Protein AF-0000000085141845 (afdb_homodimer)

Sequence (648 aa):
MTRVHVLATGGTIASRSGEGSGATAGDAAEAILAGMDATADVEITGEDVMTVGSYRLGLPELATIARTARERAADPGIDGVVVTHGTDTMEETAFLADLLNGTDTPVVFTGAQRAADHPDTDGPRNLRQAVLAAAQPDARGLGVLIAFDGALLSARGTRKGHTMASQPFTGGTLVGTTHGDGFHLHARPHRPGTLDLPDSGLDGTRVDLVTAHPGADPAALTWAADRGADVVVLAGTGLGNAGPGHAEAVAELADRGVPVVLATRTLAGPVLGVYGDGGGADILAAGAVPAGELTPFQARILAATVAASHPDPPEFRAQFERLRMTRVHVLATGGTIASRSGEGSGATAGDAAEAILAGMDATADVEITGEDVMTVGSYRLGLPELATIARTARERAADPGIDGVVVTHGTDTMEETAFLADLLNGTDTPVVFTGAQRAADHPDTDGPRNLRQAVLAAAQPDARGLGVLIAFDGALLSARGTRKGHTMASQPFTGGTLVGTTHGDGFHLHARPHRPGTLDLPDSGLDGTRVDLVTAHPGADPAALTWAADRGADVVVLAGTGLGNAGPGHAEAVAELADRGVPVVLATRTLAGPVLGVYGDGGGADILAAGAVPAGELTPFQARILAATVAASHPDPPEFRAQFERLR

Foldseek 3Di:
DAEEEEEEAAAQLQWDADDPDGIAGDHFPVRSQVLADDDPPYHYHYHYQHHGAQVPDDQLSLQSQLVVLQVQQPPPNHQEYEYEHHQQQVLLSQLQSLQARPFQQEYEYEYWLHHNPDPPTQSNVQVLLRSLLSRDPVSGNLGYWYTFPFWTFRSFQKHQCDNRDRPRIDTGDRQWGDDDSDIGGDDRHDFLHHADFPPSRLVPAAEEEAEADVVGDLCVLVVSVVVPHQEYEYAYADLQFHDPPNLVSQLVCVVVQHEYEGHHQDSFDFRDLDDDPRTSVSNVVSPHAYQTTGHSSNLRSLLSRLCSVPDGSVSSNVSNVSRD/DAEEEEEEAAAQLQWDADPPDGIAGDHFPVRSQVLADDDPPYHYHYGYQHHGAQVPDDQQSLQSQLVVLQVQQPPPNHQEYEYEHHQQQVLLSQLQSLQARPFQQEYEYEYWLHHNPDPPTQSRVQRLLRSLLSRDPVSGNLGYWYTFPFWTFHSFQKHQCDNRDRPRIDTGDRQWGDDDSDIGGDDRHDFLHHADFPPSRLVPAAEEEAEADVVGDLCVLVVSVVVPHQEYEYAYADLQFHDPPNLVSQLVCVVVQHEYEGHHQDSFDFRDLDDDPRTSVSNVVSPHAYQTTGHSSNLRSLLSRLCSVPDGSVSSNVSNVSRD

Nearest PDB structures (foldseek):
  7c8q-assembly1_B  TM=9.470E-01  e=2.347E-30  Bacillus paralicheniformis
  7cbw-assembly1_B  TM=9.442E-01  e=1.718E-30  Bacillus paralicheniformis
  8h46-assembly1_B-2  TM=9.462E-01  e=3.206E-30  Bacillus paralicheniformis
  7c91-assembly1_A  TM=9.463E-01  e=4.378E-30  Bacillus paralicheniformis
  7c8x-assembly1_A  TM=9.394E-01  e=3.865E-30  Bacillus paralicheniformis

Secondary structure (DSSP, 8-state):
-EEEEEEEEESGGGEE--SSS-BEE---HHHHHHTSPPPTTEEEEEEEEEEE-GGG--HHHHHHHHHHHHHHHH-TT-SEEEEE--GGGHHHHHHHHHHH--SSS-EEEE--SS-TTSTT--HHHHHHHHHHHHT-GGGTT--EEEEETTEEEESTTEEE-BSS-SS-EEES-EEEEEETTEEEE--PPP--------TTTTTT--EEEEE--TT--THHHHHHHHTT-SEEEEEEBTTTB--TTHHHHHHHHHHTT--EEEEESSSBS-----B-TTSHHHHHHTTPEE-TT--HHHHHHHHHHHHTT---HHHHHHHHHHH-/-EEEEEEEEESGGGEE--SSS-BEE---HHHHHHTSPPPTTEEEEEEEEEEE-GGG--HHHHHHHHHHHHHHHH-TT-SEEEEE--GGGHHHHHHHHHHH--SSS-EEEE--SS-TTSTT--HHHHHHHHHHHHT-GGGTT--EEEEETTEEEESTTEEE-BSS-SS-EEES-EEEEEETTEEEE-------------TTTTTT--EEEEE--TT--THHHHHHHHTT-SEEEEEEBTTTB--TTHHHHHHHHHHTT--EEEEESSSBS-----B-TTSHHHHHHTTPEE-TT--HHHHHHHHHHHHTT---HHHHHHHHHHH-

Radius of gyration: 24.69 Å; Cα contacts (8 Å, |Δi|>4): 1785; chains: 2; bounding box: 56×74×58 Å

Structure (mmCIF, N/CA/C/O backbone):
data_AF-0000000085141845-model_v1
#
loop_
_entity.id
_entity.type
_entity.pdbx_description
1 polymer asparaginase
#
loop_
_atom_site.group_PDB
_atom_site.id
_atom_site.type_symbol
_atom_site.label_atom_id
_atom_site.label_alt_id
_atom_site.label_comp_id
_atom_site.label_asym_id
_atom_site.label_entity_id
_atom_site.label_seq_id
_atom_site.pdbx_PDB_ins_code
_atom_site.Cartn_x
_atom_site.Cartn_y
_atom_site.Cartn_z
_atom_site.occupancy
_atom_site.B_iso_or_equiv
_atom_site.auth_seq_id
_atom_site.auth_comp_id
_atom_site.auth_asym_id
_atom_site.auth_atom_id
_atom_site.pdbx_PDB_model_num
ATOM 1 N N . MET A 1 1 ? -2.359 -29.406 -32.812 1 86.75 1 MET A N 1
ATOM 2 C CA . MET A 1 1 ? -3.398 -28.656 -32.094 1 86.75 1 MET A CA 1
ATOM 3 C C . MET A 1 1 ? -2.84 -28 -30.844 1 86.75 1 MET A C 1
ATOM 5 O O . MET A 1 1 ? -2.041 -28.609 -30.125 1 86.75 1 MET A O 1
ATOM 9 N N . THR A 1 2 ? -3.016 -26.75 -30.688 1 94.94 2 THR A N 1
ATOM 10 C CA . THR A 1 2 ? -2.521 -26.016 -29.531 1 94.94 2 THR A CA 1
ATOM 11 C C . THR A 1 2 ? -3.217 -26.469 -28.25 1 94.94 2 THR A C 1
ATOM 13 O O . THR A 1 2 ? -4.445 -26.578 -28.219 1 94.94 2 THR A O 1
ATOM 16 N N . ARG A 1 3 ? -2.453 -26.859 -27.234 1 97.69 3 ARG A N 1
ATOM 17 C CA . ARG A 1 3 ? -3.002 -27.391 -25.984 1 97.69 3 ARG A CA 1
ATOM 18 C C . ARG A 1 3 ? -2.752 -26.422 -24.828 1 97.69 3 ARG A C 1
ATOM 20 O O . ARG A 1 3 ? -1.609 -26.047 -24.562 1 97.69 3 ARG A O 1
ATOM 27 N N . VAL A 1 4 ? -3.783 -26.047 -24.188 1 98.12 4 VAL A N 1
ATOM 28 C CA . VAL A 1 4 ? -3.717 -25.219 -22.984 1 98.12 4 VAL A CA 1
ATOM 29 C C . VAL A 1 4 ? -4.246 -26 -21.781 1 98.12 4 VAL A C 1
ATOM 31 O O . VAL A 1 4 ? -5.309 -26.625 -21.859 1 98.12 4 VAL A O 1
ATOM 34 N N . HIS A 1 5 ? -3.479 -26.047 -20.734 1 98.62 5 HIS A N 1
ATOM 35 C CA . HIS A 1 5 ? -3.869 -26.734 -19.516 1 98.62 5 HIS A CA 1
ATOM 36 C C . HIS A 1 5 ? -4.246 -25.75 -18.422 1 98.62 5 HIS A C 1
ATOM 38 O O . HIS A 1 5 ? -3.488 -24.812 -18.141 1 98.62 5 HIS A O 1
ATOM 44 N N . VAL A 1 6 ? -5.457 -25.953 -17.797 1 98.56 6 VAL A N 1
ATOM 45 C CA . VAL A 1 6 ? -5.988 -25.031 -16.797 1 98.56 6 VAL A CA 1
ATOM 46 C C . VAL A 1 6 ? -5.84 -25.656 -15.406 1 98.56 6 VAL A C 1
ATOM 48 O O . VAL A 1 6 ? -6.238 -26.797 -15.188 1 98.56 6 VAL A O 1
ATOM 51 N N . LEU A 1 7 ? -5.203 -24.906 -14.508 1 98.81 7 LEU A N 1
ATOM 52 C CA . LEU A 1 7 ? -5.098 -25.25 -13.094 1 98.81 7 LEU A CA 1
ATOM 53 C C . LEU A 1 7 ? -6.098 -24.453 -12.266 1 98.81 7 LEU A C 1
ATOM 55 O O . LEU A 1 7 ? -6.043 -23.219 -12.234 1 98.81 7 LEU A O 1
ATOM 59 N N . ALA A 1 8 ? -6.996 -25.141 -11.586 1 98.31 8 ALA A N 1
ATOM 60 C CA . ALA A 1 8 ? -7.992 -24.484 -10.742 1 98.31 8 ALA A CA 1
ATOM 61 C C . ALA A 1 8 ? -7.551 -24.484 -9.281 1 98.31 8 ALA A C 1
ATOM 63 O O . ALA A 1 8 ? -7.18 -25.516 -8.734 1 98.31 8 ALA A O 1
ATOM 64 N N . THR A 1 9 ? -7.609 -23.25 -8.648 1 97.69 9 THR A N 1
ATOM 65 C CA . THR A 1 9 ? -7.145 -23.156 -7.27 1 97.69 9 THR A CA 1
ATOM 66 C C . THR A 1 9 ? -8.203 -22.516 -6.383 1 97.69 9 THR A C 1
ATOM 68 O O . THR A 1 9 ? -7.953 -22.25 -5.207 1 97.69 9 THR A O 1
ATOM 71 N N . GLY A 1 10 ? -9.352 -22.281 -6.902 1 95.12 10 GLY A N 1
ATOM 72 C CA . GLY A 1 10 ? -10.43 -21.641 -6.168 1 95.12 10 GLY A CA 1
ATOM 73 C C . GLY A 1 10 ? -10.633 -20.188 -6.57 1 95.12 10 GLY A C 1
ATOM 74 O O . GLY A 1 10 ? -10.648 -19.859 -7.758 1 95.12 10 GLY A O 1
ATOM 75 N N . GLY A 1 11 ? -10.891 -19.344 -5.543 1 92.19 11 GLY A N 1
ATOM 76 C CA . GLY A 1 11 ? -11.141 -17.938 -5.824 1 92.19 11 GLY A CA 1
ATOM 77 C C . GLY A 1 11 ? -12.578 -17.641 -6.203 1 92.19 11 GLY A C 1
ATOM 78 O O . GLY A 1 11 ? -13.406 -18.562 -6.254 1 92.19 11 GLY A O 1
ATOM 79 N N . THR A 1 12 ? -12.797 -16.391 -6.48 1 88.56 12 THR A N 1
ATOM 80 C CA . THR A 1 12 ? -14.141 -15.898 -6.785 1 88.56 12 THR A CA 1
ATOM 81 C C . THR A 1 12 ? -14.703 -16.594 -8.023 1 88.56 12 THR A C 1
ATOM 83 O O . THR A 1 12 ? -15.898 -16.891 -8.086 1 88.56 12 THR A O 1
ATOM 86 N N . ILE A 1 13 ? -13.875 -16.875 -8.953 1 93 13 ILE A N 1
ATOM 87 C CA . ILE A 1 13 ? -14.289 -17.516 -10.203 1 93 13 ILE A CA 1
ATOM 88 C C . ILE A 1 13 ? -14.906 -18.875 -9.898 1 93 13 ILE A C 1
ATOM 90 O O . ILE A 1 13 ? -15.719 -19.375 -10.68 1 93 13 ILE A O 1
ATOM 94 N N . ALA A 1 14 ? -14.562 -19.422 -8.766 1 91.31 14 ALA A N 1
ATOM 95 C CA . ALA A 1 14 ? -15.047 -20.734 -8.336 1 91.31 14 ALA A CA 1
ATOM 96 C C . ALA A 1 14 ? -16.016 -20.609 -7.168 1 91.31 14 ALA A C 1
ATOM 98 O O . ALA A 1 14 ? -16.328 -21.594 -6.496 1 91.31 14 ALA A O 1
ATOM 99 N N . SER A 1 15 ? -16.375 -19.406 -6.82 1 90.19 15 SER A N 1
ATOM 100 C CA . SER A 1 15 ? -17.172 -19.172 -5.625 1 90.19 15 SER A CA 1
ATOM 101 C C . SER A 1 15 ? -18.656 -19 -5.973 1 90.19 15 SER A C 1
ATOM 103 O O . SER A 1 15 ? -18.984 -18.562 -7.07 1 90.19 15 SER A O 1
ATOM 105 N N . ARG A 1 16 ? -19.516 -19.375 -5.051 1 88.88 16 ARG A N 1
ATOM 106 C CA . ARG A 1 16 ? -20.953 -19.172 -5.137 1 88.88 16 ARG A CA 1
ATOM 107 C C . ARG A 1 16 ? -21.5 -18.578 -3.84 1 88.88 16 ARG A C 1
ATOM 109 O O . ARG A 1 16 ? -20.953 -18.812 -2.764 1 88.88 16 ARG A O 1
ATOM 116 N N . SER A 1 17 ? -22.609 -17.797 -4.047 1 82.38 17 SER A N 1
ATOM 117 C CA . SER A 1 17 ? -23.25 -17.172 -2.893 1 82.38 17 SER A CA 1
ATOM 118 C C . SER A 1 17 ? -23.859 -18.203 -1.965 1 82.38 17 SER A C 1
ATOM 120 O O . SER A 1 17 ? -24.438 -19.203 -2.426 1 82.38 17 SER A O 1
ATOM 122 N N . GLY A 1 18 ? -23.359 -18.406 -0.745 1 68.81 18 GLY A N 1
ATOM 123 C CA . GLY A 1 18 ? -23.953 -19.344 0.191 1 68.81 18 GLY A CA 1
ATOM 124 C C . GLY A 1 18 ? -25 -18.719 1.084 1 68.81 18 GLY A C 1
ATOM 125 O O . GLY A 1 18 ? -25.125 -17.5 1.134 1 68.81 18 GLY A O 1
ATOM 126 N N . GLU A 1 19 ? -25.891 -19.594 1.557 1 59.56 19 GLU A N 1
ATOM 127 C CA . GLU A 1 19 ? -26.859 -19.219 2.59 1 59.56 19 GLU A CA 1
ATOM 128 C C . GLU A 1 19 ? -26.156 -18.859 3.896 1 59.56 19 GLU A C 1
ATOM 130 O O . GLU A 1 19 ? -25.422 -19.672 4.453 1 59.56 19 GLU A O 1
ATOM 135 N N . GLY A 1 20 ? -25.875 -17.641 4.297 1 55.78 20 GLY A N 1
ATOM 136 C CA . GLY A 1 20 ? -25.5 -17.172 5.625 1 55.78 20 GLY A CA 1
ATOM 137 C C . GLY A 1 20 ? -24.078 -16.656 5.699 1 55.78 20 GLY A C 1
ATOM 138 O O . GLY A 1 20 ? -23.844 -15.5 6.051 1 55.78 20 GLY A O 1
ATOM 139 N N . SER A 1 21 ? -23.062 -17.625 5.48 1 65.31 21 SER A N 1
ATOM 140 C CA . SER A 1 21 ? -21.703 -17.297 5.934 1 65.31 21 SER A CA 1
ATOM 141 C C . SER A 1 21 ? -20.891 -16.641 4.828 1 65.31 21 SER A C 1
ATOM 143 O O . SER A 1 21 ? -19.672 -16.531 4.918 1 65.31 21 SER A O 1
ATOM 145 N N . GLY A 1 22 ? -21.438 -16.094 3.803 1 75.75 22 GLY A N 1
ATOM 146 C CA . GLY A 1 22 ? -20.719 -15.398 2.742 1 75.75 22 GLY A CA 1
ATOM 147 C C . GLY A 1 22 ? -20.328 -16.312 1.596 1 75.75 22 GLY A C 1
ATOM 148 O O . GLY A 1 22 ? -20.578 -17.516 1.633 1 75.75 22 GLY A O 1
ATOM 149 N N . ALA A 1 23 ? -19.797 -15.781 0.53 1 84.25 23 ALA A N 1
ATOM 150 C CA . ALA A 1 23 ? -19.391 -16.547 -0.645 1 84.25 23 ALA A CA 1
ATOM 151 C C . ALA A 1 23 ? -18.172 -17.422 -0.336 1 84.25 23 ALA A C 1
ATOM 153 O O . ALA A 1 23 ? -17.266 -17.016 0.397 1 84.25 23 ALA A O 1
ATOM 154 N N . THR A 1 24 ? -18.188 -18.703 -0.76 1 83.56 24 THR A N 1
ATOM 155 C CA . THR A 1 24 ? -17.062 -19.625 -0.584 1 83.56 24 THR A CA 1
ATOM 156 C C . THR A 1 24 ? -16.719 -20.312 -1.904 1 83.56 24 THR A C 1
ATOM 158 O O . THR A 1 24 ? -17.594 -20.578 -2.727 1 83.56 24 THR A O 1
ATOM 161 N N . ALA A 1 25 ? -15.422 -20.594 -2.1 1 86.25 25 ALA A N 1
ATOM 162 C CA . ALA A 1 25 ? -14.961 -21.297 -3.287 1 86.25 25 ALA A CA 1
ATOM 163 C C . ALA A 1 25 ? -15.367 -22.781 -3.234 1 86.25 25 ALA A C 1
ATOM 165 O O . ALA A 1 25 ? -15.125 -23.453 -2.234 1 86.25 25 ALA A O 1
ATOM 166 N N . GLY A 1 26 ? -15.992 -23.266 -4.402 1 86.5 26 GLY A N 1
ATOM 167 C CA . GLY A 1 26 ? -16.438 -24.641 -4.379 1 86.5 26 GLY A CA 1
ATOM 168 C C . GLY A 1 26 ? -16.406 -25.297 -5.746 1 86.5 26 GLY A C 1
ATOM 169 O O . GLY A 1 26 ? -16.406 -26.531 -5.848 1 86.5 26 GLY A O 1
ATOM 170 N N . ASP A 1 27 ? -16.328 -24.531 -6.816 1 89.75 27 ASP A N 1
ATOM 171 C CA . ASP A 1 27 ? -16.406 -25.078 -8.164 1 89.75 27 ASP A CA 1
ATOM 172 C C . ASP A 1 27 ? -15.078 -25.734 -8.562 1 89.75 27 ASP A C 1
ATOM 174 O O . ASP A 1 27 ? -14.008 -25.172 -8.305 1 89.75 27 ASP A O 1
ATOM 178 N N . ALA A 1 28 ? -15.156 -26.891 -9.172 1 92.5 28 ALA A N 1
ATOM 179 C CA . ALA A 1 28 ? -14 -27.578 -9.727 1 92.5 28 ALA A CA 1
ATOM 180 C C . ALA A 1 28 ? -13.633 -27.031 -11.102 1 92.5 28 ALA A C 1
ATOM 182 O O . ALA A 1 28 ? -14.398 -26.266 -11.688 1 92.5 28 ALA A O 1
ATOM 183 N N . ALA A 1 29 ? -12.5 -27.469 -11.5 1 94.06 29 ALA A N 1
ATOM 184 C CA . ALA A 1 29 ? -12.008 -27.047 -12.812 1 94.06 29 ALA A CA 1
ATOM 185 C C . ALA A 1 29 ? -13.039 -27.328 -13.898 1 94.06 29 ALA A C 1
ATOM 187 O O . ALA A 1 29 ? -13.266 -26.484 -14.781 1 94.06 29 ALA A O 1
ATOM 188 N N . GLU A 1 30 ? -13.609 -28.484 -13.875 1 93.19 30 GLU A N 1
ATOM 189 C CA . GLU A 1 30 ? -14.586 -28.891 -14.883 1 93.19 30 GLU A CA 1
ATOM 190 C C . GLU A 1 30 ? -15.742 -27.891 -14.969 1 93.19 30 GLU A C 1
ATOM 192 O O . GLU A 1 30 ? -16.141 -27.5 -16.062 1 93.19 30 GLU A O 1
ATOM 197 N N . ALA A 1 31 ? -16.25 -27.516 -13.789 1 93 31 ALA A N 1
ATOM 198 C CA . ALA A 1 31 ? -17.359 -26.562 -13.742 1 93 31 ALA A CA 1
ATOM 199 C C . ALA A 1 31 ? -16.922 -25.203 -14.273 1 93 31 ALA A C 1
ATOM 201 O O . ALA A 1 31 ? -17.688 -24.531 -14.984 1 93 31 ALA A O 1
ATOM 202 N N . ILE A 1 32 ? -15.742 -24.75 -13.938 1 93.81 32 ILE A N 1
ATOM 203 C CA . ILE A 1 32 ? -15.195 -23.469 -14.383 1 93.81 32 ILE A CA 1
ATOM 204 C C . ILE A 1 32 ? -15.062 -23.469 -15.906 1 93.81 32 ILE A C 1
ATOM 206 O O . ILE A 1 32 ? -15.469 -22.516 -16.578 1 93.81 32 ILE A O 1
ATOM 210 N N . LEU A 1 33 ? -14.57 -24.547 -16.516 1 94.75 33 LEU A N 1
ATOM 211 C CA . LEU A 1 33 ? -14.352 -24.672 -17.938 1 94.75 33 LEU A CA 1
ATOM 212 C C . LEU A 1 33 ? -15.672 -24.75 -18.703 1 94.75 33 LEU A C 1
ATOM 214 O O . LEU A 1 33 ? -15.789 -24.25 -19.812 1 94.75 33 LEU A O 1
ATOM 218 N N . ALA A 1 34 ? -16.641 -25.328 -18.062 1 92.19 34 ALA A N 1
ATOM 219 C CA . ALA A 1 34 ? -17.938 -25.484 -18.703 1 92.19 34 ALA A CA 1
ATOM 220 C C . ALA A 1 34 ? -18.609 -24.125 -18.922 1 92.19 34 ALA A C 1
ATOM 222 O O . ALA A 1 34 ? -19.438 -23.984 -19.812 1 92.19 34 ALA A O 1
ATOM 223 N N . GLY A 1 35 ? -18.219 -23.172 -18.125 1 88.81 35 GLY A N 1
ATOM 224 C CA . GLY A 1 35 ? -18.812 -21.844 -18.234 1 88.81 35 GLY A CA 1
ATOM 225 C C . GLY A 1 35 ? -18.172 -21 -19.312 1 88.81 35 GLY A C 1
ATOM 226 O O . GLY A 1 35 ? -18.703 -19.938 -19.672 1 88.81 35 GLY A O 1
ATOM 227 N N . MET A 1 36 ? -17.172 -21.438 -19.797 1 89.69 36 MET A N 1
ATOM 228 C CA . MET A 1 36 ? -16.406 -20.656 -20.766 1 89.69 36 MET A CA 1
ATOM 229 C C . MET A 1 36 ? -16.875 -20.953 -22.203 1 89.69 36 MET A C 1
ATOM 231 O O . MET A 1 36 ? -17.094 -22.125 -22.547 1 89.69 36 MET A O 1
ATOM 235 N N . ASP A 1 37 ? -16.984 -19.922 -23.016 1 85.69 37 ASP A N 1
ATOM 236 C CA . ASP A 1 37 ? -17.297 -20.109 -24.422 1 85.69 37 ASP A CA 1
ATOM 237 C C . ASP A 1 37 ? -16.188 -20.875 -25.141 1 85.69 37 ASP A C 1
ATOM 239 O O . ASP A 1 37 ? -15.016 -20.781 -24.766 1 85.69 37 ASP A O 1
ATOM 243 N N . ALA A 1 38 ? -16.547 -21.531 -26.156 1 76.69 38 ALA A N 1
ATOM 244 C CA . ALA A 1 38 ? -15.633 -22.375 -26.906 1 76.69 38 ALA A CA 1
ATOM 245 C C . ALA A 1 38 ? -14.562 -21.531 -27.594 1 76.69 38 ALA A C 1
ATOM 247 O O . ALA A 1 38 ? -14.82 -20.406 -28.031 1 76.69 38 ALA A O 1
ATOM 248 N N . THR A 1 39 ? -13.398 -21.906 -27.484 1 79.06 39 THR A N 1
ATOM 249 C CA . THR A 1 39 ? -12.273 -21.391 -28.25 1 79.06 39 THR A CA 1
ATOM 250 C C . THR A 1 39 ? -11.93 -22.312 -29.406 1 79.06 39 THR A C 1
ATOM 252 O O . THR A 1 39 ? -11.648 -23.5 -29.219 1 79.06 39 THR A O 1
ATOM 255 N N . ALA A 1 40 ? -12.023 -21.797 -30.609 1 76.75 40 ALA A N 1
ATOM 256 C CA . ALA A 1 40 ? -11.766 -22.641 -31.766 1 76.75 40 ALA A CA 1
ATOM 257 C C . ALA A 1 40 ? -10.289 -23.031 -31.844 1 76.75 40 ALA A C 1
ATOM 259 O O . ALA A 1 40 ? -9.414 -22.25 -31.469 1 76.75 40 ALA A O 1
ATOM 260 N N . ASP A 1 41 ? -9.922 -24.234 -32.062 1 86.69 41 ASP A N 1
ATOM 261 C CA . ASP A 1 41 ? -8.602 -24.734 -32.406 1 86.69 41 ASP A CA 1
ATOM 262 C C . ASP A 1 41 ? -7.699 -24.875 -31.203 1 86.69 41 ASP A C 1
ATOM 264 O O . ASP A 1 41 ? -6.477 -24.969 -31.328 1 86.69 41 ASP A O 1
ATOM 268 N N . VAL A 1 42 ? -8.234 -24.641 -29.953 1 94.12 42 VAL A N 1
ATOM 269 C CA . VAL A 1 42 ? -7.449 -24.875 -28.75 1 94.12 42 VAL A CA 1
ATOM 270 C C . VAL A 1 42 ? -8.031 -26.047 -27.969 1 94.12 42 VAL A C 1
A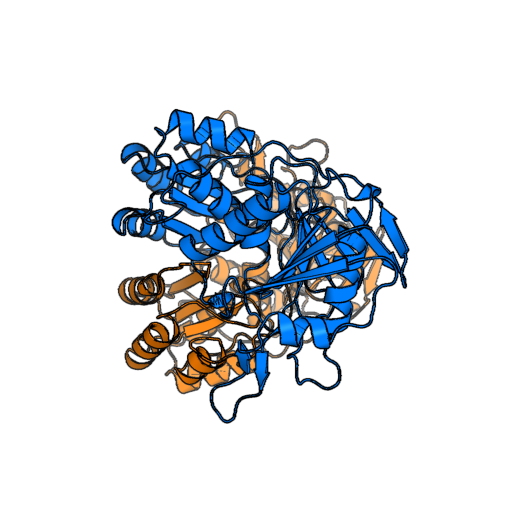TOM 272 O O . VAL A 1 42 ? -9.227 -26.078 -27.672 1 94.12 42 VAL A O 1
ATOM 275 N N . GLU A 1 43 ? -7.281 -27.016 -27.766 1 96.12 43 GLU A N 1
ATOM 276 C CA . GLU A 1 43 ? -7.652 -28.094 -26.844 1 96.12 43 GLU A CA 1
ATOM 277 C C . GLU A 1 43 ? -7.395 -27.688 -25.406 1 96.12 43 GLU A C 1
ATOM 279 O O . GLU A 1 43 ? -6.277 -27.312 -25.047 1 96.12 43 GLU A O 1
ATOM 284 N N . ILE A 1 44 ? -8.406 -27.781 -24.594 1 97.12 44 ILE A N 1
ATOM 285 C CA . ILE A 1 44 ? -8.297 -27.328 -23.219 1 97.12 44 ILE A CA 1
ATOM 286 C C . ILE A 1 44 ? -8.469 -28.516 -22.266 1 97.12 44 ILE A C 1
ATOM 288 O O . ILE A 1 44 ? -9.414 -29.297 -22.406 1 97.12 44 ILE A O 1
ATOM 292 N N . THR A 1 45 ? -7.57 -28.703 -21.406 1 96.5 45 THR A N 1
ATOM 293 C CA . THR A 1 45 ? -7.668 -29.641 -20.297 1 96.5 45 THR A CA 1
ATOM 294 C C . THR A 1 45 ? -7.566 -28.922 -18.969 1 96.5 45 THR A C 1
ATOM 296 O O . THR A 1 45 ? -7.18 -27.75 -18.922 1 96.5 45 THR A O 1
ATOM 299 N N . GLY A 1 46 ? -8.023 -29.562 -17.891 1 97 46 GLY A N 1
ATOM 300 C CA . GLY A 1 46 ? -7.988 -28.922 -16.594 1 97 46 GLY A CA 1
ATOM 301 C C . GLY A 1 46 ? -7.73 -29.891 -15.453 1 97 46 GLY A C 1
ATOM 302 O O . GLY A 1 46 ? -7.938 -31.094 -15.602 1 97 46 GLY A O 1
ATOM 303 N N . GLU A 1 47 ? -7.254 -29.391 -14.383 1 97.88 47 GLU A N 1
ATOM 304 C CA . GLU A 1 47 ? -7.109 -30.156 -13.141 1 97.88 47 GLU A CA 1
ATOM 305 C C . GLU A 1 47 ? -7.32 -29.266 -11.922 1 97.88 47 GLU A C 1
ATOM 307 O O . GLU A 1 47 ? -7.152 -28.047 -12 1 97.88 47 GLU A O 1
ATOM 312 N N . ASP A 1 48 ? -7.723 -29.875 -10.828 1 97.94 48 ASP A N 1
ATOM 313 C CA . ASP A 1 48 ? -7.871 -29.203 -9.547 1 97.94 48 ASP A CA 1
ATOM 314 C C . ASP A 1 48 ? -6.598 -29.297 -8.719 1 97.94 48 ASP A C 1
ATOM 316 O O . ASP A 1 48 ? -6.168 -30.406 -8.367 1 97.94 48 ASP A O 1
ATOM 320 N N . VAL A 1 49 ? -6.004 -28.172 -8.445 1 98.19 49 VAL A N 1
ATOM 321 C CA . VAL A 1 49 ? -4.836 -28.141 -7.57 1 98.19 49 VAL A CA 1
ATOM 322 C C . VAL A 1 49 ? -5.277 -27.938 -6.125 1 98.19 49 VAL A C 1
ATOM 324 O O . VAL A 1 49 ? -4.762 -28.578 -5.211 1 98.19 49 VAL A O 1
ATOM 327 N N . MET A 1 50 ? -6.191 -27 -5.945 1 96.38 50 MET A N 1
ATOM 328 C CA . MET A 1 50 ? -6.859 -26.703 -4.676 1 96.38 50 MET A CA 1
ATOM 329 C C . MET A 1 50 ? -8.133 -25.906 -4.902 1 96.38 50 MET A C 1
ATOM 331 O O . MET A 1 50 ? -8.391 -25.438 -6.016 1 96.38 50 MET A O 1
ATOM 335 N N . THR A 1 51 ? -8.945 -25.812 -3.902 1 94.81 51 THR A N 1
ATOM 336 C CA . THR A 1 51 ? -10.195 -25.047 -3.943 1 94.81 51 THR A CA 1
ATOM 337 C C . THR A 1 51 ? -10.359 -24.219 -2.678 1 94.81 51 THR A C 1
ATOM 339 O O . THR A 1 51 ? -11.109 -24.594 -1.772 1 94.81 51 THR A O 1
ATOM 342 N N . VAL A 1 52 ? -9.664 -23.109 -2.688 1 93.75 52 VAL A N 1
ATOM 343 C CA . VAL A 1 52 ? -9.555 -22.312 -1.471 1 93.75 52 VAL A CA 1
ATOM 344 C C . VAL A 1 52 ? -9.625 -20.812 -1.82 1 93.75 52 VAL A C 1
ATOM 346 O O . VAL A 1 52 ? -9.172 -20.406 -2.889 1 93.75 52 VAL A O 1
ATOM 349 N N . GLY A 1 53 ? -10.32 -20 -0.98 1 94.38 53 GLY A N 1
A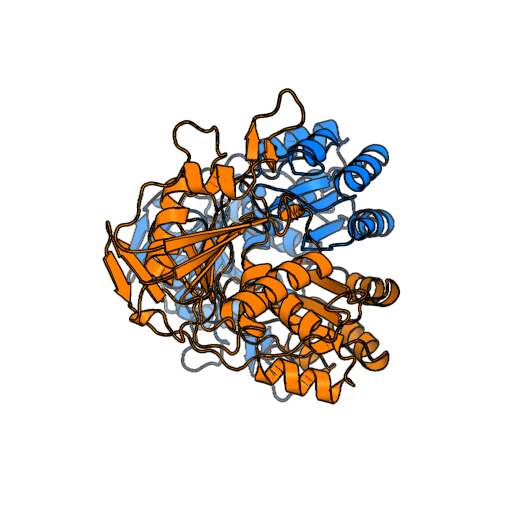TOM 350 C CA . GLY A 1 53 ? -10.148 -18.562 -1.104 1 94.38 53 GLY A CA 1
ATOM 351 C C . GLY A 1 53 ? -8.711 -18.125 -0.93 1 94.38 53 GLY A C 1
ATOM 352 O O . GLY A 1 53 ? -8.023 -18.578 -0.013 1 94.38 53 GLY A O 1
ATOM 353 N N . SER A 1 54 ? -8.258 -17.234 -1.856 1 96.5 54 SER A N 1
ATOM 354 C CA . SER A 1 54 ? -6.836 -16.922 -1.896 1 96.5 54 SER A CA 1
ATOM 355 C C . SER A 1 54 ? -6.387 -16.234 -0.61 1 96.5 54 SER A C 1
ATOM 357 O O . SER A 1 54 ? -5.203 -16.266 -0.267 1 96.5 54 SER A O 1
ATOM 359 N N . TYR A 1 55 ? -7.289 -15.547 0.183 1 96.38 55 TYR A N 1
ATOM 360 C CA . TYR A 1 55 ? -6.938 -14.922 1.451 1 96.38 55 TYR A CA 1
ATOM 361 C C . TYR A 1 55 ? -6.566 -15.969 2.494 1 96.38 55 TYR A C 1
ATOM 363 O O . TYR A 1 55 ? -5.984 -15.641 3.531 1 96.38 55 TYR A O 1
ATOM 371 N N . ARG A 1 56 ? -6.781 -17.25 2.201 1 96.75 56 ARG A N 1
ATOM 372 C CA . ARG A 1 56 ? -6.496 -18.312 3.154 1 96.75 56 ARG A CA 1
ATOM 373 C C . ARG A 1 56 ? -5.168 -19 2.836 1 96.75 56 ARG A C 1
ATOM 375 O O . ARG A 1 56 ? -4.703 -19.844 3.594 1 96.75 56 ARG A O 1
ATOM 382 N N . LEU A 1 57 ? -4.594 -18.672 1.738 1 97.88 57 LEU A N 1
ATOM 383 C CA . LEU A 1 57 ? -3.365 -19.312 1.304 1 97.88 57 LEU A CA 1
ATOM 384 C C . LEU A 1 57 ? -2.172 -18.812 2.111 1 97.88 57 LEU A C 1
ATOM 386 O O . LEU A 1 57 ? -2.127 -17.656 2.502 1 97.88 57 LEU A O 1
ATOM 390 N N . GLY A 1 58 ? -1.251 -19.703 2.406 1 98.25 58 GLY A N 1
ATOM 391 C CA . GLY A 1 58 ? 0.076 -19.375 2.906 1 98.25 58 GLY A CA 1
ATOM 392 C C . GLY A 1 58 ? 1.182 -19.719 1.923 1 98.25 58 GLY A C 1
ATOM 393 O O . GLY A 1 58 ? 0.912 -20.062 0.77 1 98.25 58 GLY A O 1
ATOM 394 N N . LEU A 1 59 ? 2.414 -19.609 2.35 1 98.62 59 LEU A N 1
ATOM 395 C CA . LEU A 1 59 ? 3.568 -19.812 1.481 1 98.62 59 LEU A CA 1
ATOM 396 C C . LEU A 1 59 ? 3.6 -21.234 0.949 1 98.62 59 LEU A C 1
ATOM 398 O O . LEU A 1 59 ? 3.891 -21.469 -0.228 1 98.62 59 LEU A O 1
ATOM 402 N N . PRO A 1 60 ? 3.256 -22.266 1.767 1 98.44 60 PRO A N 1
ATOM 403 C CA . PRO A 1 60 ? 3.264 -23.625 1.228 1 98.44 60 PRO A CA 1
ATOM 404 C C . PRO A 1 60 ? 2.268 -23.812 0.085 1 98.44 60 PRO A C 1
ATOM 406 O O . PRO A 1 60 ? 2.578 -24.484 -0.904 1 98.44 60 PRO A O 1
ATOM 409 N N . GLU A 1 61 ? 1.07 -23.266 0.232 1 98.5 61 GLU A N 1
ATOM 410 C CA . GLU A 1 61 ? 0.072 -23.375 -0.827 1 98.5 61 GLU A CA 1
ATOM 411 C C . GLU A 1 61 ? 0.515 -22.641 -2.082 1 98.5 61 GLU A C 1
ATOM 413 O O . GLU A 1 61 ? 0.326 -23.125 -3.199 1 98.5 61 GLU A O 1
ATOM 418 N N . LEU A 1 62 ? 1.118 -21.422 -1.913 1 98.81 62 LEU A N 1
ATOM 419 C CA . LEU A 1 62 ? 1.651 -20.688 -3.059 1 98.81 62 LEU A CA 1
ATOM 420 C C . LEU A 1 62 ? 2.695 -21.516 -3.795 1 98.81 62 LEU A C 1
ATOM 422 O O . LEU A 1 62 ? 2.688 -21.578 -5.027 1 98.81 62 LEU A O 1
ATOM 426 N N . ALA A 1 63 ? 3.555 -22.125 -3.02 1 98.75 63 ALA A N 1
ATOM 427 C CA . ALA A 1 63 ? 4.602 -22.953 -3.605 1 98.75 63 ALA A CA 1
ATOM 428 C C . ALA A 1 63 ? 4.004 -24.125 -4.387 1 98.75 63 ALA A C 1
ATOM 430 O O . ALA A 1 63 ? 4.484 -24.469 -5.469 1 98.75 63 ALA A O 1
ATOM 431 N N . THR A 1 64 ? 2.99 -24.719 -3.83 1 98.62 64 THR A N 1
ATOM 432 C CA . THR A 1 64 ? 2.324 -25.828 -4.5 1 98.62 64 THR A CA 1
ATOM 433 C C . THR A 1 64 ? 1.754 -25.391 -5.844 1 98.62 64 THR A C 1
ATOM 435 O O . THR A 1 64 ? 1.948 -26.062 -6.859 1 98.62 64 THR A O 1
ATOM 438 N N . ILE A 1 65 ? 1.085 -24.266 -5.871 1 98.75 65 ILE A N 1
ATOM 439 C CA . ILE A 1 65 ? 0.489 -23.734 -7.094 1 98.75 65 ILE A CA 1
ATOM 440 C C . ILE A 1 65 ? 1.584 -23.453 -8.117 1 98.75 65 ILE A C 1
ATOM 442 O O . ILE A 1 65 ? 1.497 -23.875 -9.273 1 98.75 65 ILE A O 1
ATOM 446 N N . ALA A 1 66 ? 2.631 -22.734 -7.695 1 98.75 66 ALA A N 1
ATOM 447 C CA . ALA A 1 66 ? 3.705 -22.297 -8.586 1 98.75 66 ALA A CA 1
ATOM 448 C C . ALA A 1 66 ? 4.469 -23.5 -9.141 1 98.75 66 ALA A C 1
ATOM 450 O O . ALA A 1 66 ? 4.836 -23.531 -10.312 1 98.75 66 ALA A O 1
ATOM 451 N N . ARG A 1 67 ? 4.703 -24.516 -8.312 1 98.31 67 ARG A N 1
ATOM 452 C CA . ARG A 1 67 ? 5.414 -25.703 -8.75 1 98.31 67 ARG A CA 1
ATOM 453 C C . ARG A 1 67 ? 4.586 -26.5 -9.766 1 98.31 67 ARG A C 1
ATOM 455 O O . ARG A 1 67 ? 5.113 -26.969 -10.766 1 98.31 67 ARG A O 1
ATOM 462 N N . THR A 1 68 ? 3.305 -26.656 -9.438 1 98.62 68 THR A N 1
ATOM 463 C CA . THR A 1 68 ? 2.426 -27.359 -10.359 1 98.62 68 THR A CA 1
ATOM 464 C C . THR A 1 68 ? 2.385 -26.656 -11.711 1 98.62 68 THR A C 1
ATOM 466 O O . THR A 1 68 ? 2.453 -27.297 -12.758 1 98.62 68 THR A O 1
ATOM 469 N N . ALA A 1 69 ? 2.279 -25.328 -11.68 1 98.81 69 ALA A N 1
ATOM 470 C CA . ALA A 1 69 ? 2.289 -24.547 -12.914 1 98.81 69 ALA A CA 1
ATOM 471 C C . ALA A 1 69 ? 3.574 -24.797 -13.703 1 98.81 69 ALA A C 1
ATOM 473 O O . ALA A 1 69 ? 3.535 -25 -14.922 1 98.81 69 ALA A O 1
ATOM 474 N N . ARG A 1 70 ? 4.703 -24.75 -13.047 1 98.38 70 ARG A N 1
ATOM 475 C CA . ARG A 1 70 ? 5.992 -24.984 -13.688 1 98.38 70 ARG A CA 1
ATOM 476 C C . ARG A 1 70 ? 6.066 -26.375 -14.289 1 98.38 70 ARG A C 1
ATOM 478 O O . ARG A 1 70 ? 6.582 -26.547 -15.398 1 98.38 70 ARG A O 1
ATOM 485 N N . GLU A 1 71 ? 5.566 -27.344 -13.539 1 98.38 71 GLU A N 1
ATOM 486 C CA . GLU A 1 71 ? 5.578 -28.719 -14.016 1 98.38 71 GLU A CA 1
ATOM 487 C C . GLU A 1 71 ? 4.754 -28.875 -15.297 1 98.38 71 GLU A C 1
ATOM 489 O O . GLU A 1 71 ? 5.176 -29.531 -16.234 1 98.38 71 GLU A O 1
ATOM 494 N N . ARG A 1 72 ? 3.615 -28.281 -15.312 1 98.75 72 ARG A N 1
ATOM 495 C CA . ARG A 1 72 ? 2.783 -28.328 -16.5 1 98.75 72 ARG A CA 1
ATOM 496 C C . ARG A 1 72 ? 3.412 -27.531 -17.641 1 98.75 72 ARG A C 1
ATOM 498 O O . ARG A 1 72 ? 3.344 -27.938 -18.812 1 98.75 72 ARG A O 1
ATOM 505 N N . ALA A 1 73 ? 4.02 -26.438 -17.312 1 98.62 73 ALA A N 1
ATOM 506 C CA . ALA A 1 73 ? 4.68 -25.609 -18.328 1 98.62 73 ALA A CA 1
ATOM 507 C C . ALA A 1 73 ? 5.848 -26.359 -18.969 1 98.62 73 ALA A C 1
ATOM 509 O O . ALA A 1 73 ? 6.199 -26.094 -20.109 1 98.62 73 ALA A O 1
ATOM 510 N N . ALA A 1 74 ? 6.406 -27.281 -18.234 1 98.19 74 ALA A N 1
ATOM 511 C CA . ALA A 1 74 ? 7.566 -28.031 -18.703 1 98.19 74 ALA A CA 1
ATOM 512 C C . ALA A 1 74 ? 7.141 -29.219 -19.547 1 98.19 74 ALA A C 1
ATOM 514 O O . ALA A 1 74 ? 7.973 -29.844 -20.219 1 98.19 74 ALA A O 1
ATOM 515 N N . ASP A 1 75 ? 5.887 -29.562 -19.516 1 98.06 75 ASP A N 1
ATOM 516 C CA . ASP A 1 75 ? 5.359 -30.656 -20.328 1 98.06 75 ASP A CA 1
ATOM 517 C C . ASP A 1 75 ? 5.367 -30.297 -21.812 1 98.06 75 ASP A C 1
ATOM 519 O O . ASP A 1 75 ? 4.695 -29.359 -22.234 1 98.06 75 ASP A O 1
ATOM 523 N N . PRO A 1 76 ? 6.113 -31.016 -22.656 1 96.25 76 PRO A N 1
ATOM 524 C CA . PRO A 1 76 ? 6.203 -30.688 -24.078 1 96.25 76 PRO A CA 1
ATOM 525 C C . PRO A 1 76 ? 4.848 -30.766 -24.781 1 96.25 76 PRO A C 1
ATOM 527 O O . PRO A 1 76 ? 4.688 -30.219 -25.875 1 96.25 76 PRO A O 1
ATOM 530 N N . GLY A 1 77 ? 3.893 -31.406 -24.172 1 96.75 77 GLY A N 1
ATOM 531 C CA . GLY A 1 77 ? 2.572 -31.5 -24.766 1 96.75 77 GLY A CA 1
ATOM 532 C C . GLY A 1 77 ? 1.667 -30.344 -24.422 1 96.75 77 GLY A C 1
ATOM 533 O O . GLY A 1 77 ? 0.514 -30.281 -24.859 1 96.75 77 GLY A O 1
ATOM 534 N N . ILE A 1 78 ? 2.172 -29.453 -23.641 1 98.19 78 ILE A N 1
ATOM 535 C CA . ILE A 1 78 ? 1.391 -28.297 -23.203 1 98.19 78 ILE A CA 1
ATOM 536 C C . ILE A 1 78 ? 1.999 -27.031 -23.781 1 98.19 78 ILE A C 1
ATOM 538 O O . ILE A 1 78 ? 3.176 -26.734 -23.547 1 98.19 78 ILE A O 1
ATOM 542 N N . ASP A 1 79 ? 1.186 -26.219 -24.5 1 98 79 ASP A N 1
ATOM 543 C CA . ASP A 1 79 ? 1.66 -25 -25.156 1 98 79 ASP A CA 1
ATOM 544 C C . ASP A 1 79 ? 1.459 -23.781 -24.266 1 98 79 ASP A C 1
ATOM 546 O O . ASP A 1 79 ? 2.08 -22.734 -24.484 1 98 79 ASP A O 1
ATOM 550 N N . GLY A 1 80 ? 0.604 -23.891 -23.312 1 98.5 80 GLY A N 1
ATOM 551 C CA . GLY A 1 80 ? 0.306 -22.844 -22.359 1 98.5 80 GLY A CA 1
ATOM 552 C C . GLY A 1 80 ? -0.396 -23.328 -21.109 1 98.5 80 GLY A C 1
ATOM 553 O O . GLY A 1 80 ? -1.082 -24.359 -21.156 1 98.5 80 GLY A O 1
ATOM 554 N N . VAL A 1 81 ? -0.235 -22.656 -20.047 1 98.88 81 VAL A N 1
ATOM 555 C CA . VAL A 1 81 ? -0.885 -22.969 -18.781 1 98.88 81 VAL A CA 1
ATOM 556 C C . VAL A 1 81 ? -1.716 -21.766 -18.312 1 98.88 81 VAL A C 1
ATOM 558 O O . VAL A 1 81 ? -1.284 -20.625 -18.438 1 98.88 81 VAL A O 1
ATOM 561 N N . VAL A 1 82 ? -2.93 -22.016 -17.859 1 98.88 82 VAL A N 1
ATOM 562 C CA . VAL A 1 82 ? -3.766 -21 -17.219 1 98.88 82 VAL A CA 1
ATOM 563 C C . VAL A 1 82 ? -4.051 -21.391 -15.773 1 98.88 82 VAL A C 1
ATOM 565 O O . VAL A 1 82 ? -4.34 -22.547 -15.484 1 98.88 82 VAL A O 1
ATOM 568 N N . VAL A 1 83 ? -3.883 -20.484 -14.852 1 98.94 83 VAL A N 1
ATOM 569 C CA . VAL A 1 83 ? -4.18 -20.703 -13.445 1 98.94 83 VAL A CA 1
ATOM 570 C C . VAL A 1 83 ? -5.336 -19.812 -13.008 1 98.94 83 VAL A C 1
ATOM 572 O O . VAL A 1 83 ? -5.238 -18.578 -13.086 1 98.94 83 VAL A O 1
ATOM 575 N N . THR A 1 84 ? -6.453 -20.406 -12.617 1 98.62 84 THR A N 1
ATOM 576 C CA . THR A 1 84 ? -7.5 -19.625 -11.969 1 98.62 84 THR A CA 1
ATOM 577 C C . THR A 1 84 ? -7.215 -19.453 -10.484 1 98.62 84 THR A C 1
ATOM 579 O O . THR A 1 84 ? -6.824 -20.422 -9.812 1 98.62 84 THR A O 1
ATOM 582 N N . HIS A 1 85 ? -7.316 -18.297 -9.945 1 98.44 85 HIS A N 1
ATOM 583 C CA . HIS A 1 85 ? -6.859 -17.922 -8.609 1 98.44 85 HIS A CA 1
ATOM 584 C C . HIS A 1 85 ? -7.719 -16.812 -8.023 1 98.44 85 HIS A C 1
ATOM 586 O O . HIS A 1 85 ? -8.367 -16.078 -8.766 1 98.44 85 HIS A O 1
ATOM 592 N N . GLY A 1 86 ? -7.812 -16.75 -6.707 1 97.75 86 GLY A N 1
ATOM 593 C CA . GLY A 1 86 ? -8.383 -15.562 -6.102 1 97.75 86 GLY A CA 1
ATOM 594 C C . GLY A 1 86 ? -7.543 -14.32 -6.324 1 97.75 86 GLY A C 1
ATOM 595 O O . GLY A 1 86 ? -6.312 -14.383 -6.297 1 97.75 86 GLY A O 1
ATOM 596 N N . THR A 1 87 ? -8.227 -13.188 -6.441 1 98.12 87 THR A N 1
ATOM 597 C CA . THR A 1 87 ? -7.52 -11.969 -6.809 1 98.12 87 THR A CA 1
ATOM 598 C C . THR A 1 87 ? -6.82 -11.367 -5.594 1 98.12 87 THR A C 1
ATOM 600 O O . THR A 1 87 ? -5.887 -10.57 -5.738 1 98.12 87 THR A O 1
ATOM 603 N N . ASP A 1 88 ? -7.168 -11.719 -4.359 1 97.56 88 ASP A N 1
ATOM 604 C CA . ASP A 1 88 ? -6.664 -11.117 -3.129 1 97.56 88 ASP A CA 1
ATOM 605 C C . ASP A 1 88 ? -5.145 -11.219 -3.049 1 97.56 88 ASP A C 1
ATOM 607 O O . ASP A 1 88 ? -4.477 -10.289 -2.594 1 97.56 88 ASP A O 1
ATOM 611 N N . THR A 1 89 ? -4.617 -12.391 -3.426 1 98.25 89 THR A N 1
ATOM 612 C CA . THR A 1 89 ? -3.191 -12.641 -3.244 1 98.25 89 THR A CA 1
ATOM 613 C C . THR A 1 89 ? -2.564 -13.164 -4.535 1 98.25 89 THR A C 1
ATOM 615 O O . THR A 1 89 ? -1.516 -13.812 -4.5 1 98.25 89 THR A O 1
ATOM 618 N N . MET A 1 90 ? -3.242 -12.906 -5.66 1 98.75 90 MET A N 1
ATOM 619 C CA . MET A 1 90 ? -2.801 -13.391 -6.965 1 98.75 90 MET A CA 1
ATOM 620 C C . MET A 1 90 ? -1.425 -12.836 -7.316 1 98.75 90 MET A C 1
ATOM 622 O O . MET A 1 90 ? -0.594 -13.539 -7.895 1 98.75 90 MET A O 1
ATOM 626 N N . GLU A 1 91 ? -1.182 -11.562 -6.984 1 98.75 91 GLU A N 1
ATOM 627 C CA . GLU A 1 91 ? 0.084 -10.938 -7.348 1 98.75 91 GLU A CA 1
ATOM 628 C C . GLU A 1 91 ? 1.266 -11.664 -6.719 1 98.75 91 GLU A C 1
ATOM 630 O O . GLU A 1 91 ? 2.328 -11.781 -7.336 1 98.75 91 GLU A O 1
ATOM 635 N N . GLU A 1 92 ? 1.088 -12.203 -5.543 1 98.81 92 GLU A N 1
ATOM 636 C CA . GLU A 1 92 ? 2.156 -12.93 -4.863 1 98.81 92 GLU A CA 1
ATOM 637 C C . GLU A 1 92 ? 2.365 -14.305 -5.484 1 98.81 92 GLU A C 1
ATOM 639 O O . GLU A 1 92 ? 3.502 -14.719 -5.727 1 98.81 92 GLU A O 1
ATOM 644 N N . THR A 1 93 ? 1.288 -15.023 -5.777 1 98.88 93 THR A N 1
ATOM 645 C CA . THR A 1 93 ? 1.392 -16.359 -6.355 1 98.88 93 THR A CA 1
ATOM 646 C C . THR A 1 93 ? 1.957 -16.297 -7.773 1 98.88 93 THR A C 1
ATOM 648 O O . THR A 1 93 ? 2.816 -17.094 -8.141 1 98.88 93 THR A O 1
ATOM 651 N N . ALA A 1 94 ? 1.444 -15.344 -8.555 1 98.94 94 ALA A N 1
ATOM 652 C CA . ALA A 1 94 ? 1.901 -15.188 -9.93 1 98.94 94 ALA A CA 1
ATOM 653 C C . ALA A 1 94 ? 3.389 -14.852 -9.984 1 98.94 94 ALA A C 1
ATOM 655 O O . ALA A 1 94 ? 4.125 -15.375 -10.82 1 98.94 94 ALA A O 1
ATOM 656 N N . PHE A 1 95 ? 3.848 -13.977 -9.133 1 98.88 95 PHE A N 1
ATOM 657 C CA . PHE A 1 95 ? 5.258 -13.609 -9.094 1 98.88 95 PHE A CA 1
ATOM 658 C C . PHE A 1 95 ? 6.117 -14.805 -8.711 1 98.88 95 PHE A C 1
ATOM 660 O O . PHE A 1 95 ? 7.18 -15.031 -9.297 1 98.88 95 PHE A O 1
ATOM 667 N N . LEU A 1 96 ? 5.66 -15.562 -7.695 1 98.88 96 LEU A N 1
ATOM 668 C CA . LEU A 1 96 ? 6.379 -16.781 -7.34 1 98.88 96 LEU A CA 1
ATOM 669 C C . LEU A 1 96 ? 6.477 -17.734 -8.531 1 98.88 96 LEU A C 1
ATOM 671 O O . LEU A 1 96 ? 7.543 -18.297 -8.797 1 98.88 96 LEU A O 1
ATOM 675 N N . ALA A 1 97 ? 5.363 -17.906 -9.242 1 98.88 97 ALA A N 1
ATOM 676 C CA . ALA A 1 97 ? 5.355 -18.75 -10.43 1 98.88 97 ALA A CA 1
ATOM 677 C C . ALA A 1 97 ? 6.355 -18.25 -11.469 1 98.88 97 ALA A C 1
ATOM 679 O O . ALA A 1 97 ? 7.016 -19.047 -12.141 1 98.88 97 ALA A O 1
ATOM 680 N N . ASP A 1 98 ? 6.422 -16.953 -11.625 1 98.69 98 ASP A N 1
ATOM 681 C CA . ASP A 1 98 ? 7.367 -16.359 -12.578 1 98.69 98 ASP A CA 1
ATOM 682 C C . ASP A 1 98 ? 8.812 -16.672 -12.172 1 98.69 98 ASP A C 1
ATOM 684 O O . ASP A 1 98 ? 9.656 -16.953 -13.023 1 98.69 98 ASP A O 1
ATOM 688 N N . LEU A 1 99 ? 9.078 -16.578 -10.883 1 98.19 99 LEU A N 1
ATOM 689 C CA . LEU A 1 99 ? 10.414 -16.844 -10.352 1 98.19 99 LEU A CA 1
ATOM 690 C C . LEU A 1 99 ? 10.812 -18.297 -10.625 1 98.19 99 LEU A C 1
ATOM 692 O O . LEU A 1 99 ? 12.008 -18.609 -10.68 1 98.19 99 LEU A O 1
ATOM 696 N N . LEU A 1 100 ? 9.828 -19.125 -10.781 1 98.12 100 LEU A N 1
ATOM 697 C CA . LEU A 1 100 ? 10.133 -20.547 -10.883 1 98.12 100 LEU A CA 1
ATOM 698 C C . LEU A 1 100 ? 10.078 -21.016 -12.344 1 98.12 100 LEU A C 1
ATOM 700 O O . LEU A 1 100 ? 10.594 -22.078 -12.68 1 98.12 100 LEU A O 1
ATOM 704 N N . ASN A 1 101 ? 9.375 -20.281 -13.164 1 97.88 101 ASN A N 1
ATOM 705 C CA . ASN A 1 101 ? 9.148 -20.719 -14.539 1 97.88 101 ASN A CA 1
ATOM 706 C C . ASN A 1 101 ? 10.352 -20.422 -15.43 1 97.88 101 ASN A C 1
ATOM 708 O O . ASN A 1 101 ? 10.469 -19.312 -15.969 1 97.88 101 ASN A O 1
ATOM 712 N N . GLY A 1 102 ? 11.172 -21.391 -15.719 1 96.12 102 GLY A N 1
ATOM 713 C CA . GLY A 1 102 ? 12.312 -21.234 -16.609 1 96.12 102 GLY A CA 1
ATOM 714 C C . GLY A 1 102 ? 12.031 -21.688 -18.031 1 96.12 102 GLY A C 1
ATOM 715 O O . GLY A 1 102 ? 12.922 -21.656 -18.875 1 96.12 102 GLY A O 1
ATOM 716 N N . THR A 1 103 ? 10.797 -22.078 -18.328 1 97.31 103 THR A N 1
ATOM 717 C CA . THR A 1 103 ? 10.438 -22.531 -19.656 1 97.31 103 THR A CA 1
ATOM 718 C C . THR A 1 103 ? 9.945 -21.375 -20.516 1 97.31 103 THR A C 1
ATOM 720 O O . THR A 1 103 ? 9.695 -20.281 -20.016 1 97.31 103 THR A O 1
ATOM 723 N N . ASP A 1 104 ? 9.781 -21.641 -21.766 1 97.56 104 ASP A N 1
ATOM 724 C CA . ASP A 1 104 ? 9.219 -20.656 -22.672 1 97.56 104 ASP A CA 1
ATOM 725 C C . ASP A 1 104 ? 7.691 -20.719 -22.672 1 97.56 104 ASP A C 1
ATOM 727 O O . ASP A 1 104 ? 7.031 -19.828 -23.219 1 97.56 104 ASP A O 1
ATOM 731 N N . THR A 1 105 ? 7.156 -21.766 -22.078 1 98.56 105 THR A N 1
ATOM 732 C CA . THR A 1 105 ? 5.707 -21.922 -22.031 1 98.56 105 THR A CA 1
ATOM 733 C C . THR A 1 105 ? 5.074 -20.828 -21.188 1 98.56 105 THR A C 1
ATOM 735 O O . THR A 1 105 ? 5.441 -20.641 -20.016 1 98.56 105 THR A O 1
ATOM 738 N N . PRO A 1 106 ? 4.137 -20.078 -21.75 1 98.5 106 PRO A N 1
ATOM 739 C CA . PRO A 1 106 ? 3.488 -19.031 -20.953 1 98.5 106 PRO A CA 1
ATOM 740 C C . PRO A 1 106 ? 2.561 -19.594 -19.875 1 98.5 106 PRO A C 1
ATOM 742 O O . PRO A 1 106 ? 1.898 -20.609 -20.094 1 98.5 106 PRO A O 1
ATOM 745 N N . VAL A 1 107 ? 2.533 -18.953 -18.766 1 98.88 107 VAL A N 1
ATOM 746 C CA . VAL A 1 107 ? 1.586 -19.203 -17.688 1 98.88 107 VAL A CA 1
ATOM 747 C C . VAL A 1 107 ? 0.746 -17.953 -17.438 1 98.88 107 VAL A C 1
ATOM 749 O O . VAL A 1 107 ? 1.286 -16.891 -17.156 1 98.88 107 VAL A O 1
ATOM 752 N N . VAL A 1 108 ? -0.554 -18.062 -17.547 1 98.88 108 VAL A N 1
ATOM 753 C CA . VAL A 1 108 ? -1.429 -16.906 -17.422 1 98.88 108 VAL A CA 1
ATOM 754 C C . VAL A 1 108 ? -2.359 -17.094 -16.219 1 98.88 108 VAL A C 1
ATOM 756 O O . VAL A 1 108 ? -3.146 -18.047 -16.188 1 98.88 108 VAL A O 1
ATOM 759 N N . PHE A 1 109 ? -2.238 -16.203 -15.25 1 98.94 109 PHE A N 1
ATOM 760 C CA . PHE A 1 109 ? -3.15 -16.172 -14.109 1 98.94 109 PHE A CA 1
ATOM 761 C C . PHE A 1 109 ? -4.391 -15.352 -14.438 1 98.94 109 PHE A C 1
ATOM 763 O O . PHE A 1 109 ? -4.293 -14.305 -15.078 1 98.94 109 PHE A O 1
ATOM 770 N N . THR A 1 110 ? -5.523 -15.812 -13.984 1 98.75 110 THR A N 1
ATOM 771 C CA . THR A 1 110 ? -6.77 -15.062 -14.125 1 98.75 110 THR A CA 1
ATOM 772 C C . THR A 1 110 ? -7.754 -15.438 -13.023 1 98.75 110 THR A C 1
ATOM 774 O O . THR A 1 110 ? -7.391 -16.125 -12.062 1 98.75 110 THR A O 1
ATOM 777 N N . GLY A 1 111 ? -8.875 -14.93 -13 1 98.19 111 GLY A N 1
ATOM 778 C CA . GLY A 1 111 ? -9.93 -15.125 -12.023 1 98.19 111 GLY A CA 1
ATOM 779 C C . GLY A 1 111 ? -11.164 -14.289 -12.305 1 98.19 111 GLY A C 1
ATOM 780 O O . GLY A 1 111 ? -11.539 -14.102 -13.461 1 98.19 111 GLY A O 1
ATOM 781 N N . ALA A 1 112 ? -11.836 -13.953 -11.219 1 97.75 112 ALA A N 1
ATOM 782 C CA . ALA A 1 112 ? -13.055 -13.164 -11.352 1 97.75 112 ALA A CA 1
ATOM 783 C C . ALA A 1 112 ? -13.203 -12.18 -10.188 1 97.75 112 ALA A C 1
ATOM 785 O O . ALA A 1 112 ? -12.68 -12.422 -9.094 1 97.75 112 ALA A O 1
ATOM 786 N N . GLN A 1 113 ? -13.852 -11.062 -10.492 1 96.94 113 GLN A N 1
ATOM 787 C CA . GLN A 1 113 ? -14.203 -10.094 -9.461 1 96.94 113 GLN A CA 1
ATOM 788 C C . GLN A 1 113 ? -15.625 -10.312 -8.953 1 96.94 113 GLN A C 1
ATOM 790 O O . GLN A 1 113 ? -16 -9.805 -7.898 1 96.94 113 GLN A O 1
ATOM 795 N N . ARG A 1 114 ? -16.359 -11.094 -9.688 1 94.88 114 ARG A N 1
ATOM 796 C CA . ARG A 1 114 ? -17.734 -11.445 -9.32 1 94.88 114 ARG A CA 1
ATOM 797 C C . ARG A 1 114 ? -17.906 -12.961 -9.281 1 94.88 114 ARG A C 1
ATOM 799 O O . ARG A 1 114 ? -17.344 -13.68 -10.102 1 94.88 114 ARG A O 1
ATOM 806 N N . ALA A 1 115 ? -18.719 -13.406 -8.32 1 92.81 115 ALA A N 1
ATOM 807 C CA . ALA A 1 115 ? -18.922 -14.836 -8.086 1 92.81 115 ALA A CA 1
ATOM 808 C C . ALA A 1 115 ? -19.469 -15.523 -9.328 1 92.81 115 ALA A C 1
ATOM 810 O O . ALA A 1 115 ? -20.047 -14.875 -10.203 1 92.81 115 ALA A O 1
ATOM 811 N N . ALA A 1 116 ? -19.312 -16.844 -9.344 1 92.69 116 ALA A N 1
ATOM 812 C CA . ALA A 1 116 ? -19.672 -17.641 -10.5 1 92.69 116 ALA A CA 1
ATOM 813 C C . ALA A 1 116 ? -21.188 -17.578 -10.758 1 92.69 116 ALA A C 1
ATOM 815 O O . ALA A 1 116 ? -21.625 -17.656 -11.906 1 92.69 116 ALA A O 1
ATOM 816 N N . ASP A 1 117 ? -21.922 -17.328 -9.656 1 91.5 117 ASP A N 1
ATOM 817 C CA . ASP A 1 117 ? -23.375 -17.312 -9.797 1 91.5 117 ASP A CA 1
ATOM 818 C C . ASP A 1 117 ? -23.906 -15.898 -9.977 1 91.5 117 ASP A C 1
ATOM 820 O O . ASP A 1 117 ? -25.125 -15.688 -10.039 1 91.5 117 ASP A O 1
ATOM 824 N N . HIS A 1 118 ? -23.047 -14.93 -10.008 1 92.25 118 HIS A N 1
ATOM 825 C CA . HIS A 1 118 ? -23.469 -13.562 -10.289 1 92.25 118 HIS A CA 1
ATOM 826 C C . HIS A 1 118 ? -23.984 -13.43 -11.719 1 92.25 118 HIS A C 1
ATOM 828 O O . HIS A 1 118 ? -23.391 -13.977 -12.648 1 92.25 118 HIS A O 1
ATOM 834 N N . PRO A 1 119 ? -25.047 -12.688 -11.93 1 93.44 119 PRO A N 1
ATOM 835 C CA . PRO A 1 119 ? -25.625 -12.578 -13.281 1 93.44 119 PRO A CA 1
ATOM 836 C C . PRO A 1 119 ? -24.656 -11.953 -14.281 1 93.44 119 PRO A C 1
ATOM 838 O O . PRO A 1 119 ? -24.719 -12.242 -15.477 1 93.44 119 PRO A O 1
ATOM 841 N N . ASP A 1 120 ? -23.828 -11.109 -13.805 1 95.06 120 ASP A N 1
ATOM 842 C CA . ASP A 1 120 ? -22.828 -10.453 -14.648 1 95.06 120 ASP A CA 1
ATOM 843 C C . ASP A 1 120 ? -21.406 -10.906 -14.273 1 95.06 120 ASP A C 1
ATOM 845 O O . ASP A 1 120 ? -20.5 -10.086 -14.172 1 95.06 120 ASP A O 1
ATOM 849 N N . THR A 1 121 ? -21.266 -12.164 -14.016 1 95.5 121 THR A N 1
ATOM 850 C CA . THR A 1 121 ? -19.953 -12.688 -13.656 1 95.5 121 THR A CA 1
ATOM 851 C C . THR A 1 121 ? -18.953 -12.438 -14.773 1 95.5 121 THR A C 1
ATOM 853 O O . THR A 1 121 ? -19.281 -12.539 -15.953 1 95.5 121 THR A O 1
ATOM 856 N N . ASP A 1 122 ? -17.734 -12.055 -14.383 1 96.69 122 ASP A N 1
ATOM 857 C CA . ASP A 1 122 ? -16.672 -11.781 -15.352 1 96.69 122 ASP A CA 1
ATOM 858 C C . ASP A 1 122 ? -15.773 -13 -15.531 1 96.69 122 ASP A C 1
ATOM 860 O O . ASP A 1 122 ? -14.875 -12.992 -16.375 1 96.69 122 ASP A O 1
ATOM 864 N N . GLY A 1 123 ? -15.938 -14.086 -14.812 1 96.62 123 GLY A N 1
ATOM 865 C CA . GLY A 1 123 ? -15.086 -15.273 -14.781 1 96.62 123 GLY A CA 1
ATOM 866 C C . GLY A 1 123 ? -14.914 -15.922 -16.141 1 96.62 123 GLY A C 1
ATOM 867 O O . GLY A 1 123 ? -13.789 -16.078 -16.625 1 96.62 123 GLY A O 1
ATOM 868 N N . PRO A 1 124 ? -16.062 -16.234 -16.797 1 96.06 124 PRO A N 1
ATOM 869 C CA . PRO A 1 124 ? -15.977 -16.906 -18.094 1 96.06 124 PRO A CA 1
ATOM 870 C C . PRO A 1 124 ? -15.219 -16.078 -19.125 1 96.06 124 PRO A C 1
ATOM 872 O O . PRO A 1 124 ? -14.398 -16.625 -19.875 1 96.06 124 PRO A O 1
ATOM 875 N N . ARG A 1 125 ? -15.43 -14.836 -19.172 1 95.31 125 ARG A N 1
ATOM 876 C CA . ARG A 1 125 ? -14.742 -13.969 -20.109 1 95.31 125 ARG A CA 1
ATOM 877 C C . ARG A 1 125 ? -13.25 -13.898 -19.812 1 95.31 125 ARG A C 1
ATOM 879 O O . ARG A 1 125 ? -12.422 -14.016 -20.734 1 95.31 125 ARG A O 1
ATOM 886 N N . ASN A 1 126 ? -12.914 -13.695 -18.578 1 97.19 126 ASN A N 1
ATOM 887 C CA . ASN A 1 126 ? -11.508 -13.633 -18.188 1 97.19 126 ASN A CA 1
ATOM 888 C C . ASN A 1 126 ? -10.773 -14.938 -18.516 1 97.19 126 ASN A C 1
ATOM 890 O O . ASN A 1 126 ? -9.656 -14.906 -19.031 1 97.19 126 ASN A O 1
ATOM 894 N N . LEU A 1 127 ? -11.422 -16.016 -18.203 1 97.19 127 LEU A N 1
ATOM 895 C CA . LEU A 1 127 ? -10.828 -17.312 -18.469 1 97.19 127 LEU A CA 1
ATOM 896 C C . LEU A 1 127 ? -10.586 -17.516 -19.969 1 97.19 127 LEU A C 1
ATOM 898 O O . LEU A 1 127 ? -9.508 -17.953 -20.375 1 97.19 127 LEU A O 1
ATOM 902 N N . ARG A 1 128 ? -11.531 -17.188 -20.75 1 96.19 128 ARG A N 1
ATOM 903 C CA . ARG A 1 128 ? -11.391 -17.312 -22.203 1 96.19 128 ARG A CA 1
ATOM 904 C C . ARG A 1 128 ? -10.227 -16.469 -22.719 1 96.19 128 ARG A C 1
ATOM 906 O O . ARG A 1 128 ? -9.43 -16.938 -23.531 1 96.19 128 ARG A O 1
ATOM 913 N N . GLN A 1 129 ? -10.148 -15.281 -22.281 1 95.62 129 GLN A N 1
ATOM 914 C CA . GLN A 1 129 ? -9.07 -14.383 -22.688 1 95.62 129 GLN A CA 1
ATOM 915 C C . GLN A 1 129 ? -7.711 -14.93 -22.281 1 95.62 129 GLN A C 1
ATOM 917 O O . GLN A 1 129 ? -6.746 -14.852 -23.031 1 95.62 129 GLN A O 1
ATOM 922 N N . ALA A 1 130 ? -7.652 -15.453 -21.094 1 97.25 130 ALA A N 1
ATOM 923 C CA . ALA A 1 130 ? -6.41 -16.047 -20.609 1 97.25 130 ALA A CA 1
ATOM 924 C C . ALA A 1 130 ? -6 -17.25 -21.469 1 97.25 130 ALA A C 1
ATOM 926 O O . ALA A 1 130 ? -4.824 -17.391 -21.797 1 97.25 130 ALA A O 1
ATOM 927 N N . VAL A 1 131 ? -6.953 -18.078 -21.797 1 96.75 131 VAL A N 1
ATOM 928 C CA . VAL A 1 131 ? -6.695 -19.25 -22.609 1 96.75 131 VAL A CA 1
ATOM 929 C C . VAL A 1 131 ? -6.203 -18.828 -24 1 96.75 131 VAL A C 1
ATOM 931 O O . VAL A 1 131 ? -5.219 -19.359 -24.516 1 96.75 131 VAL A O 1
ATOM 934 N N . LEU A 1 132 ? -6.867 -17.859 -24.562 1 94.88 132 LEU A N 1
ATOM 935 C CA . LEU A 1 132 ? -6.469 -17.359 -25.875 1 94.88 132 LEU A CA 1
ATOM 936 C C . LEU A 1 132 ? -5.043 -16.828 -25.828 1 94.88 132 LEU A C 1
ATOM 938 O O . LEU A 1 132 ? -4.246 -17.094 -26.734 1 94.88 132 LEU A O 1
ATOM 942 N N . ALA A 1 133 ? -4.711 -16.109 -24.828 1 95.94 133 ALA A N 1
ATOM 943 C CA . ALA A 1 133 ? -3.367 -15.555 -24.688 1 95.94 133 ALA A CA 1
ATOM 944 C C . ALA A 1 133 ? -2.332 -16.672 -24.531 1 95.94 133 ALA A C 1
ATOM 946 O O . ALA A 1 133 ? -1.293 -16.656 -25.188 1 95.94 133 ALA A O 1
ATOM 947 N N . ALA A 1 134 ? -2.639 -17.594 -23.672 1 97.06 134 ALA A N 1
ATOM 948 C CA . ALA A 1 134 ? -1.719 -18.688 -23.375 1 97.06 134 ALA A CA 1
ATOM 949 C C . ALA A 1 134 ? -1.464 -19.547 -24.625 1 97.06 134 ALA A C 1
ATOM 951 O O . ALA A 1 134 ? -0.435 -20.219 -24.719 1 97.06 134 ALA A O 1
ATOM 952 N N . ALA A 1 135 ? -2.395 -19.5 -25.547 1 96.06 135 ALA A N 1
ATOM 953 C CA . ALA A 1 135 ? -2.33 -20.344 -26.75 1 96.06 135 ALA A CA 1
ATOM 954 C C . ALA A 1 135 ? -1.521 -19.672 -27.844 1 96.06 135 ALA A C 1
ATOM 956 O O . ALA A 1 135 ? -1.195 -20.297 -28.859 1 96.06 135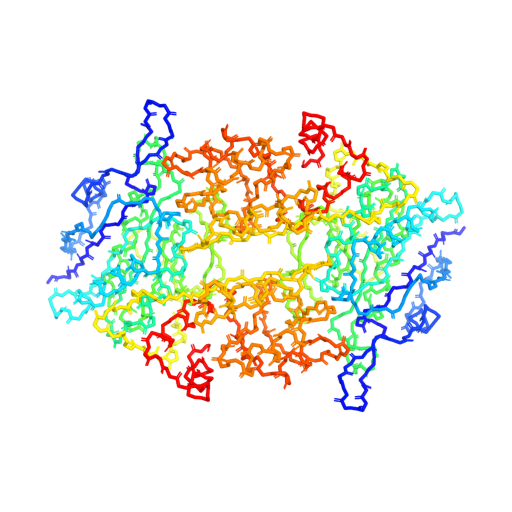 ALA A O 1
ATOM 957 N N . GLN A 1 136 ? -1.192 -18.469 -27.672 1 94.31 136 GLN A N 1
ATOM 958 C CA . GLN A 1 136 ? -0.552 -17.719 -28.734 1 94.31 136 GLN A CA 1
ATOM 959 C C . GLN A 1 136 ? 0.934 -18.047 -28.844 1 94.31 136 GLN A C 1
ATOM 961 O O . GLN A 1 136 ? 1.64 -18.078 -27.828 1 94.31 136 GLN A O 1
ATOM 966 N N . PRO A 1 137 ? 1.387 -18.25 -30.078 1 94.62 137 PRO A N 1
ATOM 967 C CA . PRO A 1 137 ? 2.824 -18.469 -30.266 1 94.62 137 PRO A CA 1
ATOM 968 C C . PRO A 1 137 ? 3.666 -17.297 -29.766 1 94.62 137 PRO A C 1
ATOM 970 O O . PRO A 1 137 ? 4.762 -17.5 -29.234 1 94.62 137 PRO A O 1
ATOM 973 N N . ASP A 1 138 ? 3.127 -16.141 -29.859 1 94.94 138 ASP A N 1
ATOM 974 C CA . ASP A 1 138 ? 3.873 -14.938 -29.484 1 94.94 138 ASP A CA 1
ATOM 975 C C . ASP A 1 138 ? 3.934 -14.789 -27.969 1 94.94 138 ASP A C 1
ATOM 977 O O . ASP A 1 138 ? 4.68 -13.953 -27.453 1 94.94 138 ASP A O 1
ATOM 981 N N . ALA A 1 139 ? 3.213 -15.562 -27.25 1 95.75 139 ALA A N 1
ATOM 982 C CA . ALA A 1 139 ? 3.229 -15.492 -25.781 1 95.75 139 ALA A CA 1
ATOM 983 C C . ALA A 1 139 ? 4.398 -16.281 -25.219 1 95.75 139 ALA A C 1
ATOM 985 O O . ALA A 1 139 ? 4.707 -16.172 -24.031 1 95.75 139 ALA A O 1
ATOM 986 N N . ARG A 1 140 ? 5.016 -17.125 -26.078 1 96.69 140 ARG A N 1
ATOM 987 C CA . ARG A 1 140 ? 6.16 -17.891 -25.609 1 96.69 140 ARG A CA 1
ATOM 988 C C . ARG A 1 140 ? 7.27 -16.984 -25.109 1 96.69 140 ARG A C 1
ATOM 990 O O . ARG A 1 140 ? 7.555 -15.945 -25.719 1 96.69 140 ARG A O 1
ATOM 997 N N . GLY A 1 141 ? 7.84 -17.297 -23.984 1 97.31 141 GLY A N 1
ATOM 998 C CA . GLY A 1 141 ? 8.961 -16.562 -23.422 1 97.31 141 GLY A CA 1
ATOM 999 C C . GLY A 1 141 ? 8.539 -15.367 -22.594 1 97.31 141 GLY A C 1
ATOM 1000 O O . GLY A 1 141 ? 9.383 -14.68 -22.016 1 97.31 141 GLY A O 1
ATOM 1001 N N . LEU A 1 142 ? 7.23 -15.164 -22.469 1 97.94 142 LEU A N 1
ATOM 1002 C CA . LEU A 1 142 ? 6.758 -13.984 -21.75 1 97.94 142 LEU A CA 1
ATOM 1003 C C . LEU A 1 142 ? 6.711 -14.242 -20.25 1 97.94 142 LEU A C 1
ATOM 1005 O O . LEU A 1 142 ? 6.504 -13.32 -19.453 1 97.94 142 LEU A O 1
ATOM 1009 N N . GLY A 1 143 ? 6.91 -15.516 -19.797 1 98.12 143 GLY A N 1
ATOM 1010 C CA . GLY A 1 143 ? 6.855 -15.844 -18.391 1 98.12 143 GLY A CA 1
ATOM 1011 C C . GLY A 1 143 ? 5.441 -15.938 -17.844 1 98.12 143 GLY A C 1
ATOM 1012 O O . GLY A 1 143 ? 4.598 -16.625 -18.422 1 98.12 143 GLY A O 1
ATOM 1013 N N . VAL A 1 144 ? 5.219 -15.359 -16.781 1 98.81 144 VAL A N 1
ATOM 1014 C CA . VAL A 1 144 ? 3.916 -15.43 -16.125 1 98.81 144 VAL A CA 1
ATOM 1015 C C . VAL A 1 144 ? 3.182 -14.102 -16.297 1 98.81 144 VAL A C 1
ATOM 1017 O O . VAL A 1 144 ? 3.76 -13.039 -16.062 1 98.81 144 VAL A O 1
ATOM 1020 N N . LEU A 1 145 ? 1.941 -14.188 -16.703 1 98.75 145 LEU A N 1
ATOM 1021 C CA . LEU A 1 145 ? 1.099 -13.023 -16.938 1 98.75 145 LEU A CA 1
ATOM 1022 C C . LEU A 1 145 ? -0.155 -13.062 -16.078 1 98.75 145 LEU A C 1
ATOM 1024 O O . LEU A 1 145 ? -0.547 -14.133 -15.602 1 98.75 145 LEU A O 1
ATOM 1028 N N . ILE A 1 146 ? -0.723 -11.906 -15.82 1 98.88 146 ILE A N 1
ATOM 1029 C CA . ILE A 1 146 ? -2.027 -11.758 -15.188 1 98.88 146 ILE A CA 1
ATOM 1030 C C . ILE A 1 146 ? -3.012 -11.141 -16.172 1 98.88 146 ILE A C 1
ATOM 1032 O O . ILE A 1 146 ? -2.766 -10.055 -16.719 1 98.88 146 ILE A O 1
ATOM 1036 N N . ALA A 1 147 ? -4.109 -11.836 -16.375 1 98.5 147 ALA A N 1
ATOM 1037 C CA . ALA A 1 147 ? -5.062 -11.406 -17.406 1 98.5 147 ALA A CA 1
ATOM 1038 C C . ALA A 1 147 ? -6.418 -11.078 -16.781 1 98.5 147 ALA A C 1
ATOM 1040 O O . ALA A 1 147 ? -7.059 -11.938 -16.172 1 98.5 147 ALA A O 1
ATOM 1041 N N . PHE A 1 148 ? -6.855 -9.898 -16.969 1 98.25 148 PHE A N 1
ATOM 1042 C CA . PHE A 1 148 ? -8.18 -9.453 -16.547 1 98.25 148 PHE A CA 1
ATOM 1043 C C . PHE A 1 148 ? -8.719 -8.398 -17.516 1 98.25 148 PHE A C 1
ATOM 1045 O O . PHE A 1 148 ? -7.988 -7.492 -17.922 1 98.25 148 PHE A O 1
ATOM 1052 N N . ASP A 1 149 ? -9.938 -8.484 -17.891 1 97.31 149 ASP A N 1
ATOM 1053 C CA . ASP A 1 149 ? -10.68 -7.477 -18.641 1 97.31 149 ASP A CA 1
ATOM 1054 C C . ASP A 1 149 ? -9.914 -7.059 -19.891 1 97.31 149 ASP A C 1
ATOM 1056 O O . ASP A 1 149 ? -9.844 -5.867 -20.219 1 97.31 149 ASP A O 1
ATOM 1060 N N . GLY A 1 150 ? -9.266 -7.988 -20.453 1 96.62 150 GLY A N 1
ATOM 1061 C CA . GLY A 1 150 ? -8.656 -7.785 -21.766 1 96.62 150 GLY A CA 1
ATOM 1062 C C . GLY A 1 150 ? -7.211 -7.344 -21.688 1 96.62 150 GLY A C 1
ATOM 1063 O O . GLY A 1 150 ? -6.523 -7.27 -22.703 1 96.62 150 GLY A O 1
ATOM 1064 N N . ALA A 1 151 ? -6.738 -7.062 -20.5 1 98.19 151 ALA A N 1
ATOM 1065 C CA . ALA A 1 151 ? -5.348 -6.648 -20.344 1 98.19 151 ALA A CA 1
ATOM 1066 C C . ALA A 1 151 ? -4.492 -7.801 -19.812 1 98.19 151 ALA A C 1
ATOM 1068 O O . ALA A 1 151 ? -4.938 -8.57 -18.953 1 98.19 151 ALA A O 1
ATOM 1069 N N . LEU A 1 152 ? -3.314 -7.934 -20.344 1 98.44 152 LEU A N 1
ATOM 1070 C CA . LEU A 1 152 ? -2.311 -8.867 -19.844 1 98.44 152 LEU A CA 1
ATOM 1071 C C . LEU A 1 152 ? -1.114 -8.125 -19.266 1 98.44 152 LEU A C 1
ATOM 1073 O O . LEU A 1 152 ? -0.4 -7.422 -19.984 1 98.44 152 LEU A O 1
ATOM 1077 N N . LEU A 1 153 ? -0.941 -8.312 -18 1 98.75 153 LEU A N 1
ATOM 1078 C CA . LEU A 1 153 ? 0.153 -7.664 -17.297 1 98.75 153 LEU A CA 1
ATOM 1079 C C . LEU A 1 153 ? 1.218 -8.68 -16.891 1 98.75 153 LEU A C 1
ATOM 1081 O O . LEU A 1 153 ? 0.91 -9.852 -16.656 1 98.75 153 LEU A O 1
ATOM 1085 N N . SER A 1 154 ? 2.471 -8.211 -16.859 1 98.75 154 SER A N 1
ATOM 1086 C CA . SER A 1 154 ? 3.514 -9.055 -16.281 1 98.75 154 SER A CA 1
ATOM 1087 C C . SER A 1 154 ? 3.205 -9.391 -14.82 1 98.75 154 SER A C 1
ATOM 1089 O O . SER A 1 154 ? 2.584 -8.602 -14.109 1 98.75 154 SER A O 1
ATOM 1091 N N . ALA A 1 155 ? 3.576 -10.555 -14.367 1 98.56 155 ALA A N 1
ATOM 1092 C CA . ALA A 1 155 ? 3.453 -10.875 -12.953 1 98.56 155 ALA A CA 1
ATOM 1093 C C . ALA A 1 155 ? 4.289 -9.922 -12.102 1 98.56 155 ALA A C 1
ATOM 1095 O O . ALA A 1 155 ? 3.805 -9.383 -11.102 1 98.56 155 ALA A O 1
ATOM 1096 N N . ARG A 1 156 ? 5.586 -9.758 -12.531 1 98 156 ARG A N 1
ATOM 1097 C CA . ARG A 1 156 ? 6.488 -8.859 -11.82 1 98 156 ARG A CA 1
ATOM 1098 C C . ARG A 1 156 ? 5.973 -7.422 -11.859 1 98 156 ARG A C 1
ATOM 1100 O O . ARG A 1 156 ? 5.66 -6.898 -12.93 1 98 156 ARG A O 1
ATOM 1107 N N . GLY A 1 157 ? 5.816 -6.836 -10.727 1 97.62 157 GLY A N 1
ATOM 1108 C CA . GLY A 1 157 ? 5.438 -5.434 -10.617 1 97.62 157 GLY A CA 1
ATOM 1109 C C . GLY A 1 157 ? 3.939 -5.23 -10.516 1 97.62 157 GLY A C 1
ATOM 1110 O O . GLY A 1 157 ? 3.48 -4.145 -10.148 1 97.62 157 GLY A O 1
ATOM 1111 N N . THR A 1 158 ? 3.139 -6.262 -10.883 1 98.38 158 THR A N 1
ATOM 1112 C CA . THR A 1 158 ? 1.685 -6.145 -10.867 1 98.38 158 THR A CA 1
ATOM 1113 C C . THR A 1 158 ? 1.144 -6.277 -9.445 1 98.38 158 THR A C 1
ATOM 1115 O O . THR A 1 158 ? 1.635 -7.094 -8.664 1 98.38 158 THR A O 1
ATOM 1118 N N . ARG A 1 159 ? 0.167 -5.516 -9.078 1 97.94 159 ARG A N 1
ATOM 1119 C CA . ARG A 1 159 ? -0.519 -5.598 -7.793 1 97.94 159 ARG A CA 1
ATOM 1120 C C . ARG A 1 159 ? -2.01 -5.32 -7.949 1 97.94 159 ARG A C 1
ATOM 1122 O O . ARG A 1 159 ? -2.434 -4.699 -8.922 1 97.94 159 ARG A O 1
ATOM 1129 N N . LYS A 1 160 ? -2.768 -5.793 -7.051 1 98.06 160 LYS A N 1
ATOM 1130 C CA . LYS A 1 160 ? -4.199 -5.512 -7.055 1 98.06 160 LYS A CA 1
ATOM 1131 C C . LYS A 1 160 ? -4.469 -4.039 -6.758 1 98.06 160 LYS A C 1
ATOM 1133 O O . LYS A 1 160 ? -4.094 -3.533 -5.699 1 98.06 160 LYS A O 1
ATOM 1138 N N . GLY A 1 161 ? -5.16 -3.383 -7.719 1 97.88 161 GLY A N 1
ATOM 1139 C CA . GLY A 1 161 ? -5.316 -1.939 -7.637 1 97.88 161 GLY A CA 1
ATOM 1140 C C . GLY A 1 161 ? -6.707 -1.513 -7.211 1 97.88 161 GLY A C 1
ATOM 1141 O O . GLY A 1 161 ? -6.918 -0.366 -6.809 1 97.88 161 GLY A O 1
ATOM 1142 N N . HIS A 1 162 ? -7.633 -2.383 -7.32 1 98.44 162 HIS A N 1
ATOM 1143 C CA . HIS A 1 162 ? -9 -2.033 -6.957 1 98.44 162 HIS A CA 1
ATOM 1144 C C . HIS A 1 162 ? -9.758 -3.248 -6.43 1 98.44 162 HIS A C 1
ATOM 1146 O O . HIS A 1 162 ? -9.633 -4.344 -6.977 1 98.44 162 HIS A O 1
ATOM 1152 N N . THR A 1 163 ? -10.609 -3.035 -5.445 1 98 163 THR A N 1
ATOM 1153 C CA . THR A 1 163 ? -11.219 -4.148 -4.738 1 98 163 THR A CA 1
ATOM 1154 C C . THR A 1 163 ? -12.352 -4.758 -5.562 1 98 163 THR A C 1
ATOM 1156 O O . THR A 1 163 ? -12.664 -5.945 -5.426 1 98 163 THR A O 1
ATOM 1159 N N . MET A 1 164 ? -12.914 -3.904 -6.527 1 96.81 164 MET A N 1
ATOM 1160 C CA . MET A 1 164 ? -14.148 -4.391 -7.137 1 96.81 164 MET A CA 1
ATOM 1161 C C . MET A 1 164 ? -14.117 -4.215 -8.648 1 96.81 164 MET A C 1
ATOM 1163 O O . MET A 1 164 ? -14.93 -4.797 -9.367 1 96.81 164 MET A O 1
ATOM 1167 N N . ALA A 1 165 ? -13.234 -3.365 -9.156 1 97.44 165 ALA A N 1
ATOM 1168 C CA . ALA A 1 165 ? -13.219 -3.055 -10.578 1 97.44 165 ALA A CA 1
ATOM 1169 C C . ALA A 1 165 ? -12.992 -4.312 -11.414 1 97.44 165 ALA A C 1
ATOM 1171 O O . ALA A 1 165 ? -12.305 -5.238 -10.977 1 97.44 165 ALA A O 1
ATOM 1172 N N . SER A 1 166 ? -13.523 -4.254 -12.648 1 97.19 166 SER A N 1
ATOM 1173 C CA . SER A 1 166 ? -13.344 -5.387 -13.547 1 97.19 166 SER A CA 1
ATOM 1174 C C . SER A 1 166 ? -11.875 -5.594 -13.891 1 97.19 166 SER A C 1
ATOM 1176 O O . SER A 1 166 ? -11.414 -6.73 -14.016 1 97.19 166 SER A O 1
ATOM 1178 N N . GLN A 1 167 ? -11.203 -4.512 -14.133 1 97.81 167 GLN A N 1
ATOM 1179 C CA . GLN A 1 167 ? -9.742 -4.531 -14.211 1 97.81 167 GLN A CA 1
ATOM 1180 C C . GLN A 1 167 ? -9.117 -4.199 -12.859 1 97.81 167 GLN A C 1
ATOM 1182 O O . GLN A 1 167 ? -8.844 -3.031 -12.57 1 97.81 167 GLN A O 1
ATOM 1187 N N . PRO A 1 168 ? -8.875 -5.27 -12.094 1 98.38 168 PRO A N 1
ATOM 1188 C CA . PRO A 1 168 ? -8.516 -4.996 -10.703 1 98.38 168 PRO A CA 1
ATOM 1189 C C . PRO A 1 168 ? -7.012 -4.836 -10.5 1 98.38 168 PRO A C 1
ATOM 1191 O O . PRO A 1 168 ? -6.559 -4.512 -9.398 1 98.38 168 PRO A O 1
ATOM 1194 N N . PHE A 1 169 ? -6.211 -5.031 -11.547 1 98.62 169 PHE A N 1
ATOM 1195 C CA . PHE A 1 169 ? -4.762 -5.039 -11.359 1 98.62 169 PHE A CA 1
ATOM 1196 C C . PHE A 1 169 ? -4.121 -3.836 -12.039 1 98.62 169 PHE A C 1
ATOM 1198 O O . PHE A 1 169 ? -4.652 -3.314 -13.023 1 98.62 169 PHE A O 1
ATOM 1205 N N . THR A 1 170 ? -3.066 -3.375 -11.414 1 97.88 170 THR A N 1
ATOM 1206 C CA . THR A 1 170 ? -2.256 -2.287 -11.953 1 97.88 170 THR A CA 1
ATOM 1207 C C . THR A 1 170 ? -0.771 -2.551 -11.719 1 97.88 170 THR A C 1
ATOM 1209 O O . THR A 1 170 ? -0.403 -3.568 -11.125 1 97.88 170 THR A O 1
ATOM 1212 N N . GLY A 1 171 ? 0.057 -1.606 -12.227 1 97.31 171 GLY A N 1
ATOM 1213 C CA . GLY A 1 171 ? 1.494 -1.812 -12.141 1 97.31 171 GLY A CA 1
ATOM 1214 C C . GLY A 1 171 ? 2.023 -2.781 -13.18 1 97.31 171 GLY A C 1
ATOM 1215 O O . GLY A 1 171 ? 1.312 -3.141 -14.117 1 97.31 171 GLY A O 1
ATOM 1216 N N . GLY A 1 172 ? 3.264 -3.195 -13.062 1 97.06 172 GLY A N 1
ATOM 1217 C CA . GLY A 1 172 ? 3.893 -4.094 -14.016 1 97.06 172 GLY A CA 1
ATOM 1218 C C . GLY A 1 172 ? 3.961 -3.525 -15.422 1 97.06 172 GLY A C 1
ATOM 1219 O O . GLY A 1 172 ? 3.879 -2.309 -15.602 1 97.06 172 GLY A O 1
ATOM 1220 N N . THR A 1 173 ? 4.207 -4.418 -16.344 1 97.56 173 THR A N 1
ATOM 1221 C CA . THR A 1 173 ? 4.266 -4.078 -17.766 1 97.56 173 THR A CA 1
ATOM 1222 C C . THR A 1 173 ? 2.988 -4.516 -18.469 1 97.56 173 THR A C 1
ATOM 1224 O O . THR A 1 173 ? 2.521 -5.641 -18.281 1 97.56 173 THR A O 1
ATOM 1227 N N . LEU A 1 174 ? 2.393 -3.574 -19.203 1 98.31 174 LEU A N 1
ATOM 1228 C CA . LEU A 1 174 ? 1.333 -4.004 -20.109 1 98.31 174 LEU A CA 1
ATOM 1229 C C . LEU A 1 174 ? 1.905 -4.805 -21.281 1 98.31 174 LEU A C 1
ATOM 1231 O O . LEU A 1 174 ? 2.377 -4.23 -22.266 1 98.31 174 LEU A O 1
ATOM 1235 N N . VAL A 1 175 ? 1.773 -6.062 -21.156 1 98.44 175 VAL A N 1
ATOM 1236 C CA . VAL A 1 175 ? 2.424 -6.973 -22.094 1 98.44 175 VAL A CA 1
ATOM 1237 C C . VAL A 1 175 ? 1.581 -7.102 -23.359 1 98.44 175 VAL A C 1
ATOM 1239 O O . VAL A 1 175 ? 2.121 -7.238 -24.453 1 98.44 175 VAL A O 1
ATOM 1242 N N . GLY A 1 176 ? 0.297 -7.113 -23.188 1 97.94 176 GLY A N 1
ATOM 1243 C CA . GLY A 1 176 ? -0.595 -7.203 -24.344 1 97.94 176 GLY A CA 1
ATOM 1244 C C . GLY A 1 176 ? -2.055 -7.023 -23.969 1 97.94 176 GLY A C 1
ATOM 1245 O O . GLY A 1 176 ? -2.383 -6.766 -22.812 1 97.94 176 GLY A O 1
ATOM 1246 N N . THR A 1 177 ? -2.863 -7.086 -25 1 97.69 177 THR A N 1
ATOM 1247 C CA . THR A 1 177 ? -4.309 -6.98 -24.828 1 97.69 177 THR A CA 1
ATOM 1248 C C . THR A 1 177 ? -5.031 -8.008 -25.688 1 97.69 177 THR A C 1
ATOM 1250 O O . THR A 1 177 ? -4.461 -8.531 -26.656 1 97.69 177 THR A O 1
ATOM 1253 N N . THR A 1 178 ? -6.199 -8.352 -25.219 1 93.38 178 THR A N 1
ATOM 1254 C CA . THR A 1 178 ? -7.066 -9.211 -26.016 1 93.38 178 THR A CA 1
ATOM 1255 C C . THR A 1 178 ? -8.305 -8.445 -26.484 1 93.38 178 THR A C 1
ATOM 1257 O O . THR A 1 178 ? -8.906 -7.703 -25.703 1 93.38 178 THR A O 1
ATOM 1260 N N . HIS A 1 179 ? -8.672 -8.539 -27.766 1 89 179 HIS A N 1
ATOM 1261 C CA . HIS A 1 179 ? -9.875 -8.023 -28.391 1 89 179 HIS A CA 1
ATOM 1262 C C . HIS A 1 179 ? -10.602 -9.117 -29.172 1 89 179 HIS A C 1
ATOM 1264 O O . HIS A 1 179 ? -10.109 -9.578 -30.203 1 89 179 HIS A O 1
ATOM 1270 N N . GLY A 1 180 ? -11.836 -9.375 -28.703 1 81 180 GLY A N 1
ATOM 1271 C CA . GLY A 1 180 ? -12.445 -10.547 -29.312 1 81 180 GLY A CA 1
ATOM 1272 C C . GLY A 1 180 ? -11.594 -11.797 -29.188 1 81 180 GLY A C 1
ATOM 1273 O O . GLY A 1 180 ? -11.195 -12.18 -28.094 1 81 180 GLY A O 1
ATOM 1274 N N . ASP A 1 181 ? -11.211 -12.352 -30.312 1 81.75 181 ASP A N 1
ATOM 1275 C CA . ASP A 1 181 ? -10.391 -13.562 -30.297 1 81.75 181 ASP A CA 1
ATOM 1276 C C . ASP A 1 181 ? -8.93 -13.242 -30.578 1 81.75 181 ASP A C 1
ATOM 1278 O O . ASP A 1 181 ? -8.102 -14.148 -30.703 1 81.75 181 ASP A O 1
ATOM 1282 N N . GLY A 1 182 ? -8.672 -11.969 -30.625 1 87.38 182 GLY A N 1
ATOM 1283 C CA . GLY A 1 182 ? -7.324 -11.578 -30.984 1 87.38 182 GLY A CA 1
ATOM 1284 C C . GLY A 1 182 ? -6.465 -11.195 -29.797 1 87.38 182 GLY A C 1
ATOM 1285 O O . GLY A 1 182 ? -6.953 -10.578 -28.844 1 87.38 182 GLY A O 1
ATOM 1286 N N . PHE A 1 183 ? -5.242 -11.656 -29.797 1 90.19 183 PHE A N 1
ATOM 1287 C CA . PHE A 1 183 ? -4.203 -11.258 -28.859 1 90.19 183 PHE A CA 1
ATOM 1288 C C . PHE A 1 183 ? -3.213 -10.305 -29.5 1 90.19 183 PHE A C 1
ATOM 1290 O O . PHE A 1 183 ? -2.717 -10.57 -30.609 1 90.19 183 PHE A O 1
ATOM 1297 N N . HIS A 1 184 ? -2.934 -9.164 -28.875 1 95.75 184 HIS A N 1
ATOM 1298 C CA . HIS A 1 184 ? -2.004 -8.156 -29.375 1 95.75 184 HIS A CA 1
ATOM 1299 C C . HIS A 1 184 ? -0.85 -7.941 -28.391 1 95.75 184 HIS A C 1
ATOM 1301 O O . HIS A 1 184 ? -1.049 -7.426 -27.297 1 95.75 184 HIS A O 1
ATOM 1307 N N . LEU A 1 185 ? 0.321 -8.328 -28.797 1 97.06 185 LEU A N 1
ATOM 1308 C CA . LEU A 1 185 ? 1.518 -8.172 -27.984 1 97.06 185 LEU A CA 1
ATOM 1309 C C . LEU A 1 185 ? 2.027 -6.738 -28.031 1 97.06 185 LEU A C 1
ATOM 1311 O O . LEU A 1 185 ? 2.18 -6.164 -29.109 1 97.06 185 LEU A O 1
ATOM 1315 N N . HIS A 1 186 ? 2.221 -6.125 -26.906 1 97.75 186 HIS A N 1
ATOM 1316 C CA . HIS A 1 186 ? 2.711 -4.75 -26.828 1 97.75 186 HIS A CA 1
ATOM 1317 C C . HIS A 1 186 ? 4.176 -4.711 -26.406 1 97.75 186 HIS A C 1
ATOM 1319 O O . HIS A 1 186 ? 4.922 -3.824 -26.828 1 97.75 186 HIS A O 1
ATOM 1325 N N . ALA A 1 187 ? 4.66 -5.617 -25.5 1 97.75 187 ALA A N 1
ATOM 1326 C CA . ALA A 1 187 ? 6.008 -5.586 -24.938 1 97.75 187 ALA A CA 1
ATOM 1327 C C . ALA A 1 187 ? 6.395 -6.945 -24.359 1 97.75 187 ALA A C 1
ATOM 1329 O O . ALA A 1 187 ? 5.527 -7.77 -24.062 1 97.75 187 ALA A O 1
ATOM 1330 N N . ARG A 1 188 ? 7.637 -7.211 -24.266 1 97.25 188 ARG A N 1
ATOM 1331 C CA . ARG A 1 188 ? 8.18 -8.367 -23.547 1 97.25 188 ARG A CA 1
ATOM 1332 C C . ARG A 1 188 ? 8.742 -7.961 -22.188 1 97.25 188 ARG A C 1
ATOM 1334 O O . ARG A 1 188 ? 9.602 -7.074 -22.109 1 97.25 188 ARG A O 1
ATOM 1341 N N . PRO A 1 189 ? 8.25 -8.562 -21.172 1 96.62 189 PRO A N 1
ATOM 1342 C CA . PRO A 1 189 ? 8.75 -8.172 -19.844 1 96.62 189 PRO A CA 1
ATOM 1343 C C . PRO A 1 189 ? 10.195 -8.602 -19.625 1 96.62 189 PRO A C 1
ATOM 1345 O O . PRO A 1 189 ? 10.648 -9.602 -20.188 1 96.62 189 PRO A O 1
ATOM 1348 N N . HIS A 1 190 ? 10.914 -7.758 -18.781 1 94.06 190 HIS A N 1
ATOM 1349 C CA . HIS A 1 190 ? 12.242 -8.148 -18.328 1 94.06 190 HIS A CA 1
ATOM 1350 C C . HIS A 1 190 ? 12.156 -9.227 -17.25 1 94.06 190 HIS A C 1
ATOM 1352 O O . HIS A 1 190 ? 11.461 -9.047 -16.25 1 94.06 190 HIS A O 1
ATOM 1358 N N . ARG A 1 191 ? 12.773 -10.359 -17.469 1 94.81 191 ARG A N 1
ATOM 1359 C CA . ARG A 1 191 ? 12.828 -11.477 -16.531 1 94.81 191 ARG A CA 1
ATOM 1360 C C . ARG A 1 191 ? 14.266 -11.789 -16.125 1 94.81 191 ARG A C 1
ATOM 1362 O O . ARG A 1 191 ? 14.992 -12.469 -16.859 1 94.81 191 ARG A O 1
ATOM 1369 N N . PRO A 1 192 ? 14.641 -11.305 -14.922 1 95.06 192 PRO A N 1
ATOM 1370 C CA . PRO A 1 192 ? 16.062 -11.344 -14.555 1 95.06 192 PRO A CA 1
ATOM 1371 C C . PRO A 1 192 ? 16.562 -12.766 -14.344 1 95.06 192 PRO A C 1
ATOM 1373 O O . PRO A 1 192 ? 17.781 -13 -14.344 1 95.06 192 PRO A O 1
ATOM 1376 N N . GLY A 1 193 ? 15.742 -13.727 -14.047 1 95 193 GLY A N 1
ATOM 1377 C CA . GLY A 1 193 ? 16.156 -15.102 -13.805 1 95 193 GLY A CA 1
ATOM 1378 C C . GLY A 1 193 ? 15.133 -15.906 -13.023 1 95 193 GLY A C 1
ATOM 1379 O O . GLY A 1 193 ? 14.07 -15.391 -12.664 1 95 193 GLY A O 1
ATOM 1380 N N . THR A 1 194 ? 15.453 -17.141 -12.852 1 96.56 194 THR A N 1
ATOM 1381 C CA . THR A 1 194 ? 14.578 -18.031 -12.102 1 96.56 194 THR A CA 1
ATOM 1382 C C . THR A 1 194 ? 15.32 -18.641 -10.914 1 96.56 194 THR A C 1
ATOM 1384 O O . THR A 1 194 ? 16.531 -18.484 -10.781 1 96.56 194 THR A O 1
ATOM 1387 N N . LEU A 1 195 ? 14.555 -19.141 -10.023 1 96.06 195 LEU A N 1
ATOM 1388 C CA . LEU A 1 195 ? 15.031 -19.891 -8.867 1 96.06 195 LEU A CA 1
ATOM 1389 C C . LEU A 1 195 ? 14.352 -21.25 -8.789 1 96.06 195 LEU A C 1
ATOM 1391 O O . LEU A 1 195 ? 13.297 -21.469 -9.391 1 96.06 195 LEU A O 1
ATOM 1395 N N . ASP A 1 196 ? 15.078 -22.172 -8.117 1 94.75 196 ASP A N 1
ATOM 1396 C CA . ASP A 1 196 ? 14.461 -23.438 -7.746 1 94.75 196 ASP A CA 1
ATOM 1397 C C . ASP A 1 196 ? 14.125 -23.469 -6.258 1 94.75 196 ASP A C 1
ATOM 1399 O O . ASP A 1 196 ? 14.781 -22.812 -5.453 1 94.75 196 ASP A O 1
ATOM 1403 N N . LEU A 1 197 ? 13.055 -24.172 -5.941 1 96.06 197 LEU A N 1
ATOM 1404 C CA . LEU A 1 197 ? 12.742 -24.422 -4.539 1 96.06 197 LEU A CA 1
ATOM 1405 C C . LEU A 1 197 ? 13.266 -25.797 -4.117 1 96.06 197 LEU A C 1
ATOM 1407 O O . LEU A 1 197 ? 13.297 -26.734 -4.922 1 96.06 197 LEU A O 1
ATOM 1411 N N . PRO A 1 198 ? 13.68 -25.891 -2.873 1 95.12 198 PRO A N 1
ATOM 1412 C CA . PRO A 1 198 ? 13.961 -27.25 -2.379 1 95.12 198 PRO A CA 1
ATOM 1413 C C . PRO A 1 198 ? 12.727 -28.141 -2.402 1 95.12 198 PRO A C 1
ATOM 1415 O O . PRO A 1 198 ? 11.617 -27.672 -2.662 1 95.12 198 PRO A O 1
ATOM 1418 N N . ASP A 1 199 ? 12.914 -29.453 -2.188 1 93.81 199 ASP A N 1
ATOM 1419 C CA . ASP A 1 199 ? 11.828 -30.422 -2.217 1 93.81 199 ASP A CA 1
ATOM 1420 C C . ASP A 1 199 ? 10.734 -30.047 -1.214 1 93.81 199 ASP A C 1
ATOM 1422 O O . ASP A 1 199 ? 9.555 -30.312 -1.452 1 93.81 199 ASP A O 1
ATOM 1426 N N . SER A 1 200 ? 11.078 -29.406 -0.163 1 93.62 200 SER A N 1
ATOM 1427 C CA . SER A 1 200 ? 10.141 -29.016 0.884 1 93.62 200 SER A CA 1
ATOM 1428 C C . SER A 1 200 ? 9.328 -27.781 0.471 1 93.62 200 SER A C 1
ATOM 1430 O O . SER A 1 200 ? 8.391 -27.391 1.17 1 93.62 200 SER A O 1
ATOM 1432 N N . GLY A 1 201 ? 9.711 -27.281 -0.702 1 96.62 201 GLY A N 1
ATOM 1433 C CA . GLY A 1 201 ? 9.062 -26.047 -1.103 1 96.62 201 GLY A CA 1
ATOM 1434 C C . GLY A 1 201 ? 9.352 -24.891 -0.169 1 96.62 201 GLY A C 1
ATOM 1435 O O . GLY A 1 201 ? 10.516 -24.594 0.12 1 96.62 201 GLY A O 1
ATOM 1436 N N . LEU A 1 202 ? 8.258 -24.281 0.294 1 98.12 202 LEU A N 1
ATOM 1437 C CA . LEU A 1 202 ? 8.398 -23.172 1.231 1 98.12 202 LEU A CA 1
ATOM 1438 C C . LEU A 1 202 ? 7.887 -23.562 2.615 1 98.12 202 LEU A C 1
ATOM 1440 O O . LEU A 1 202 ? 7.547 -22.688 3.424 1 98.12 202 LEU A O 1
ATOM 1444 N N . ASP A 1 203 ? 7.809 -24.891 2.861 1 96.81 203 ASP A N 1
ATOM 1445 C CA . ASP A 1 203 ? 7.406 -25.375 4.18 1 96.81 203 ASP A CA 1
ATOM 1446 C C . ASP A 1 203 ? 8.375 -24.891 5.258 1 96.81 203 ASP A C 1
ATOM 1448 O O . ASP A 1 203 ? 9.594 -25.031 5.117 1 96.81 203 ASP A O 1
ATOM 1452 N N . GLY A 1 204 ? 7.812 -24.312 6.266 1 95.88 204 GLY A N 1
ATOM 1453 C CA . GLY A 1 204 ? 8.633 -23.875 7.391 1 95.88 204 GLY A CA 1
ATOM 1454 C C . GLY A 1 204 ? 9.297 -22.531 7.168 1 95.88 204 GLY A C 1
ATOM 1455 O O . GLY A 1 204 ? 9.914 -21.984 8.078 1 95.88 204 GLY A O 1
ATOM 1456 N N . THR A 1 205 ? 9.234 -22.031 5.906 1 98.06 205 THR A N 1
ATOM 1457 C CA . THR A 1 205 ? 9.773 -20.703 5.629 1 98.06 205 THR A CA 1
ATOM 1458 C C . THR A 1 205 ? 8.828 -19.625 6.133 1 98.06 205 THR A C 1
ATOM 1460 O O . THR A 1 205 ? 7.617 -19.688 5.895 1 98.06 205 THR A O 1
ATOM 1463 N N . ARG A 1 206 ? 9.359 -18.703 6.891 1 98.38 206 ARG A N 1
ATOM 1464 C CA . ARG A 1 206 ? 8.547 -17.609 7.418 1 98.38 206 ARG A CA 1
ATOM 1465 C C . ARG A 1 206 ? 9.164 -16.266 7.07 1 98.38 206 ARG A C 1
ATOM 1467 O O . ARG A 1 206 ? 10.344 -16.016 7.355 1 98.38 206 ARG A O 1
ATOM 1474 N N . VAL A 1 207 ? 8.469 -15.438 6.375 1 98.81 207 VAL A N 1
ATOM 1475 C CA . VAL A 1 207 ? 8.859 -14.062 6.078 1 98.81 207 VAL A CA 1
ATOM 1476 C C . VAL A 1 207 ? 7.762 -13.102 6.527 1 98.81 207 VAL A C 1
ATOM 1478 O O . VAL A 1 207 ? 6.645 -13.141 5.996 1 98.81 207 VAL A O 1
ATOM 1481 N N . ASP A 1 208 ? 8.047 -12.211 7.469 1 98.75 208 ASP A N 1
ATOM 1482 C CA . ASP A 1 208 ? 7.074 -11.258 7.988 1 98.75 208 ASP A CA 1
ATOM 1483 C C . ASP A 1 208 ? 7.234 -9.891 7.332 1 98.75 208 ASP A C 1
ATOM 1485 O O . ASP A 1 208 ? 8.289 -9.586 6.773 1 98.75 208 ASP A O 1
ATOM 1489 N N . LEU A 1 209 ? 6.16 -9.172 7.312 1 98.81 209 LEU A N 1
ATOM 1490 C CA . LEU A 1 209 ? 6.102 -7.824 6.758 1 98.81 209 LEU A CA 1
ATOM 1491 C C . LEU A 1 209 ? 5.797 -6.801 7.848 1 98.81 209 LEU A C 1
ATOM 1493 O O . LEU A 1 209 ? 4.812 -6.938 8.578 1 98.81 209 LEU A O 1
ATOM 1497 N N . VAL A 1 210 ? 6.664 -5.852 8.055 1 98.75 210 VAL A N 1
ATOM 1498 C CA . VAL A 1 210 ? 6.48 -4.734 8.977 1 98.75 210 VAL A CA 1
ATOM 1499 C C . VAL A 1 210 ? 6.363 -3.43 8.188 1 98.75 210 VAL A C 1
ATOM 1501 O O . VAL A 1 210 ? 7.199 -3.141 7.332 1 98.75 210 VAL A O 1
ATOM 1504 N N . THR A 1 211 ? 5.348 -2.684 8.445 1 98.75 211 THR A N 1
ATOM 1505 C CA . THR A 1 211 ? 5.105 -1.453 7.699 1 98.75 211 THR A CA 1
ATOM 1506 C C . THR A 1 211 ? 5.395 -0.231 8.57 1 98.75 211 THR A C 1
ATOM 1508 O O . THR A 1 211 ? 4.852 -0.101 9.664 1 98.75 211 THR A O 1
ATOM 1511 N N . ALA A 1 212 ? 6.227 0.638 8.039 1 98.5 212 ALA A N 1
ATOM 1512 C CA . ALA A 1 212 ? 6.535 1.883 8.734 1 98.5 212 ALA A CA 1
ATOM 1513 C C . ALA A 1 212 ? 5.387 2.881 8.609 1 98.5 212 ALA A C 1
ATOM 1515 O O . ALA A 1 212 ? 4.672 2.891 7.605 1 98.5 212 ALA A O 1
ATOM 1516 N N . HIS A 1 213 ? 5.156 3.654 9.562 1 98.5 213 HIS A N 1
ATOM 1517 C CA . HIS A 1 213 ? 4.215 4.762 9.656 1 98.5 213 HIS A CA 1
ATOM 1518 C C . HIS A 1 213 ? 4.609 5.734 10.766 1 98.5 213 HIS A C 1
ATOM 1520 O O . HIS A 1 213 ? 5.473 5.422 11.586 1 98.5 213 HIS A O 1
ATOM 1526 N N . PRO A 1 214 ? 4.09 6.965 10.758 1 98.31 214 PRO A N 1
ATOM 1527 C CA . PRO A 1 214 ? 4.438 7.895 11.836 1 98.31 214 PRO A CA 1
ATOM 1528 C C . PRO A 1 214 ? 4.254 7.285 13.227 1 98.31 214 PRO A C 1
ATOM 1530 O O . PRO A 1 214 ? 3.127 6.965 13.617 1 98.31 214 PRO A O 1
ATOM 1533 N N . GLY A 1 215 ? 5.406 7.105 13.906 1 97.56 215 GLY A N 1
ATOM 1534 C CA . GLY A 1 215 ? 5.34 6.559 15.25 1 97.56 215 GLY A CA 1
ATOM 1535 C C . GLY A 1 215 ? 5.391 5.043 15.281 1 97.56 215 GLY A C 1
ATOM 1536 O O . GLY A 1 215 ? 5.18 4.434 16.328 1 97.56 215 GLY A O 1
ATOM 1537 N N . ALA A 1 216 ? 5.641 4.387 14.164 1 97.94 216 ALA A N 1
ATOM 1538 C CA . ALA A 1 216 ? 5.738 2.928 14.133 1 97.94 216 ALA A CA 1
ATOM 1539 C C . ALA A 1 216 ? 6.773 2.428 15.141 1 97.94 216 ALA A C 1
ATOM 1541 O O . ALA A 1 216 ? 7.832 3.033 15.297 1 97.94 216 ALA A O 1
ATOM 1542 N N . ASP A 1 217 ? 6.508 1.316 15.773 1 97.88 217 ASP A N 1
ATOM 1543 C CA . ASP A 1 217 ? 7.371 0.718 16.797 1 97.88 217 ASP A CA 1
ATOM 1544 C C . ASP A 1 217 ? 8.391 -0.223 16.156 1 97.88 217 ASP A C 1
ATOM 1546 O O . ASP A 1 217 ? 8.031 -1.294 15.656 1 97.88 217 ASP A O 1
ATOM 1550 N N . PRO A 1 218 ? 9.672 0.148 16.25 1 98.25 218 PRO A N 1
ATOM 1551 C CA . PRO A 1 218 ? 10.695 -0.713 15.656 1 98.25 218 PRO A CA 1
ATOM 1552 C C . PRO A 1 218 ? 10.727 -2.109 16.266 1 98.25 218 PRO A C 1
ATOM 1554 O O . PRO A 1 218 ? 11.281 -3.039 15.68 1 98.25 218 PRO A O 1
ATOM 1557 N N . ALA A 1 219 ? 10.109 -2.279 17.438 1 98.5 219 ALA A N 1
ATOM 1558 C CA . ALA A 1 219 ? 10.125 -3.566 18.125 1 98.5 219 ALA A CA 1
ATOM 1559 C C . ALA A 1 219 ? 9.375 -4.625 17.328 1 98.5 219 ALA A C 1
ATOM 1561 O O . ALA A 1 219 ? 9.508 -5.824 17.594 1 98.5 219 ALA A O 1
ATOM 1562 N N . ALA A 1 220 ? 8.531 -4.188 16.375 1 98.69 220 ALA A N 1
ATOM 1563 C CA . ALA A 1 220 ? 7.844 -5.141 15.5 1 98.69 220 ALA A CA 1
ATOM 1564 C C . ALA A 1 220 ? 8.836 -5.996 14.727 1 98.69 220 ALA A C 1
ATOM 1566 O O . ALA A 1 220 ? 8.578 -7.172 14.453 1 98.69 220 ALA A O 1
ATOM 1567 N N . LEU A 1 221 ? 10.008 -5.391 14.367 1 98.75 221 LEU A N 1
ATOM 1568 C CA . LEU A 1 221 ? 11.047 -6.141 13.664 1 98.75 221 LEU A CA 1
ATOM 1569 C C . LEU A 1 221 ? 11.602 -7.25 14.547 1 98.75 221 LEU A C 1
ATOM 1571 O O . LEU A 1 221 ? 11.703 -8.398 14.125 1 98.75 221 LEU A O 1
ATOM 1575 N N . THR A 1 222 ? 11.914 -6.879 15.75 1 98.56 222 THR A N 1
ATOM 1576 C CA . THR A 1 222 ? 12.477 -7.84 16.688 1 98.56 222 THR A CA 1
ATOM 1577 C C . THR A 1 222 ? 11.445 -8.906 17.062 1 98.56 222 THR A C 1
ATOM 1579 O O . THR A 1 222 ? 11.781 -10.086 17.188 1 98.56 222 THR A O 1
ATOM 1582 N N . TRP A 1 223 ? 10.227 -8.5 17.203 1 98.56 223 TRP A N 1
ATOM 1583 C CA . TRP A 1 223 ? 9.148 -9.438 17.484 1 98.56 223 TRP A CA 1
ATOM 1584 C C . TRP A 1 223 ? 9.039 -10.492 16.391 1 98.56 223 TRP A C 1
ATOM 1586 O O . TRP A 1 223 ? 8.898 -11.688 16.672 1 98.56 223 TRP A O 1
ATOM 1596 N N . ALA A 1 224 ? 9.094 -10.062 15.117 1 98.56 224 ALA A N 1
ATOM 1597 C CA . ALA A 1 224 ? 9.016 -10.992 13.992 1 98.56 224 ALA A CA 1
ATOM 1598 C C . ALA A 1 224 ? 10.141 -12.023 14.047 1 98.56 224 ALA A C 1
ATOM 1600 O O . ALA A 1 224 ? 9.906 -13.219 13.859 1 98.56 224 ALA A O 1
ATOM 1601 N N . ALA A 1 225 ? 11.328 -11.516 14.312 1 98.44 225 ALA A N 1
ATOM 1602 C CA . ALA A 1 225 ? 12.477 -12.406 14.414 1 98.44 225 ALA A CA 1
ATOM 1603 C C . ALA A 1 225 ? 12.297 -13.398 15.562 1 98.44 225 ALA A C 1
ATOM 1605 O O . ALA A 1 225 ? 12.586 -14.586 15.422 1 98.44 225 ALA A O 1
ATOM 1606 N N . ASP A 1 226 ? 11.797 -12.883 16.688 1 98.31 226 ASP A N 1
ATOM 1607 C CA . ASP A 1 226 ? 11.586 -13.727 17.859 1 98.31 226 ASP A CA 1
ATOM 1608 C C . ASP A 1 226 ? 10.523 -14.789 17.578 1 98.31 226 ASP A C 1
ATOM 1610 O O . ASP A 1 226 ? 10.547 -15.867 18.188 1 98.31 226 ASP A O 1
ATOM 1614 N N . ARG A 1 227 ? 9.625 -14.508 16.656 1 97.62 227 ARG A N 1
ATOM 1615 C CA . ARG A 1 227 ? 8.555 -15.438 16.297 1 97.62 227 ARG A CA 1
ATOM 1616 C C . ARG A 1 227 ? 9.047 -16.453 15.258 1 97.62 227 ARG A C 1
ATOM 1618 O O . ARG A 1 227 ? 8.289 -17.312 14.828 1 97.62 227 ARG A O 1
ATOM 1625 N N . GLY A 1 228 ? 10.281 -16.281 14.836 1 97.94 228 GLY A N 1
ATOM 1626 C CA . GLY A 1 228 ? 10.875 -17.297 13.977 1 97.94 228 GLY A CA 1
ATOM 1627 C C . GLY A 1 228 ? 10.969 -16.875 12.523 1 97.94 228 GLY A C 1
ATOM 1628 O O . GLY A 1 228 ? 11.125 -17.703 11.641 1 97.94 228 GLY A O 1
ATOM 1629 N N . ALA A 1 229 ? 10.844 -15.57 12.219 1 98.38 229 ALA A N 1
ATOM 1630 C CA . ALA A 1 229 ? 10.984 -15.117 10.836 1 98.38 229 ALA A CA 1
ATOM 1631 C C . ALA A 1 229 ? 12.383 -15.406 10.305 1 98.38 229 ALA A C 1
ATOM 1633 O O . ALA A 1 229 ? 13.383 -15.094 10.953 1 98.38 229 ALA A O 1
ATOM 1634 N N . ASP A 1 230 ? 12.422 -16.062 9.133 1 98.56 230 ASP A N 1
ATOM 1635 C CA . ASP A 1 230 ? 13.695 -16.25 8.438 1 98.56 230 ASP A CA 1
ATOM 1636 C C . ASP A 1 230 ? 14.18 -14.938 7.82 1 98.56 230 ASP A C 1
ATOM 1638 O O . ASP A 1 230 ? 15.391 -14.727 7.672 1 98.56 230 ASP A O 1
ATOM 1642 N N . VAL A 1 231 ? 13.367 -14.117 7.387 1 98.81 231 VAL A N 1
ATOM 1643 C CA . VAL A 1 231 ? 13.594 -12.797 6.816 1 98.81 231 VAL A CA 1
ATOM 1644 C C . VAL A 1 231 ? 12.477 -11.852 7.238 1 98.81 231 VAL A C 1
ATOM 1646 O O . VAL A 1 231 ? 11.328 -12.273 7.426 1 98.81 231 VAL A O 1
ATOM 1649 N N . VAL A 1 232 ? 12.773 -10.594 7.461 1 98.88 232 VAL A N 1
ATOM 1650 C CA . VAL A 1 232 ? 11.75 -9.578 7.688 1 98.88 232 VAL A CA 1
ATOM 1651 C C . VAL A 1 232 ? 11.812 -8.531 6.582 1 98.88 232 VAL A C 1
ATOM 1653 O O . VAL A 1 232 ? 12.891 -8.07 6.211 1 98.88 232 VAL A O 1
ATOM 1656 N N . VAL A 1 233 ? 10.672 -8.234 5.977 1 98.94 233 VAL A N 1
ATOM 1657 C CA . VAL A 1 233 ? 10.562 -7.137 5.023 1 98.94 233 VAL A CA 1
ATOM 1658 C C . VAL A 1 233 ? 10.039 -5.891 5.738 1 98.94 233 VAL A C 1
ATOM 1660 O O . VAL A 1 233 ? 8.992 -5.934 6.391 1 98.94 233 VAL A O 1
ATOM 1663 N N . LEU A 1 234 ? 10.797 -4.844 5.699 1 98.88 234 LEU A N 1
ATOM 1664 C CA . LEU A 1 234 ? 10.383 -3.533 6.195 1 98.88 234 LEU A CA 1
ATOM 1665 C C . LEU A 1 234 ? 9.875 -2.656 5.059 1 98.88 234 LEU A C 1
ATOM 1667 O O . LEU A 1 234 ? 10.648 -2.25 4.188 1 98.88 234 LEU A O 1
ATOM 1671 N N . ALA A 1 235 ? 8.555 -2.455 5.023 1 98.88 235 ALA A N 1
ATOM 1672 C CA . ALA A 1 235 ? 7.977 -1.494 4.09 1 98.88 235 ALA A CA 1
ATOM 1673 C C . ALA A 1 235 ? 8.102 -0.069 4.617 1 98.88 235 ALA A C 1
ATOM 1675 O O . ALA A 1 235 ? 7.242 0.404 5.363 1 98.88 235 ALA A O 1
ATOM 1676 N N . GLY A 1 236 ? 9.125 0.59 4.195 1 98.69 236 GLY A N 1
ATOM 1677 C CA . GLY A 1 236 ? 9.43 1.933 4.664 1 98.69 236 GLY A CA 1
ATOM 1678 C C . GLY A 1 236 ? 8.609 3.006 3.979 1 98.69 236 GLY A C 1
ATOM 1679 O O . GLY A 1 236 ? 7.715 2.699 3.186 1 98.69 236 GLY A O 1
ATOM 1680 N N . THR A 1 237 ? 8.836 4.254 4.309 1 98.25 237 THR A N 1
ATOM 1681 C CA . THR A 1 237 ? 8.203 5.41 3.676 1 98.25 237 THR A CA 1
ATOM 1682 C C . THR A 1 237 ? 9.109 6 2.6 1 98.25 237 THR A C 1
ATOM 1684 O O . THR A 1 237 ? 10.328 5.805 2.631 1 98.25 237 THR A O 1
ATOM 1687 N N . GLY A 1 238 ? 8.523 6.672 1.627 1 97.5 238 GLY A N 1
ATOM 1688 C CA . GLY A 1 238 ? 9.297 7.371 0.614 1 97.5 238 GLY A CA 1
ATOM 1689 C C . GLY A 1 238 ? 10.289 6.477 -0.107 1 97.5 238 GLY A C 1
ATOM 1690 O O . GLY A 1 238 ? 9.914 5.426 -0.632 1 97.5 238 GLY A O 1
ATOM 1691 N N . LEU A 1 239 ? 11.57 6.867 -0.07 1 97.19 239 LEU A N 1
ATOM 1692 C CA . LEU A 1 239 ? 12.656 6.148 -0.738 1 97.19 239 LEU A CA 1
ATOM 1693 C C . LEU A 1 239 ? 13.094 4.938 0.08 1 97.19 239 LEU A C 1
ATOM 1695 O O . LEU A 1 239 ? 14.125 4.332 -0.203 1 97.19 239 LEU A O 1
ATOM 1699 N N . GLY A 1 240 ? 12.32 4.52 1.024 1 97.69 240 GLY A N 1
ATOM 1700 C CA . GLY A 1 240 ? 12.711 3.465 1.947 1 97.69 240 GLY A CA 1
ATOM 1701 C C . GLY A 1 240 ? 13.25 3.994 3.264 1 97.69 240 GLY A C 1
ATOM 1702 O O . GLY A 1 240 ? 14.344 3.621 3.693 1 97.69 240 GLY A O 1
ATOM 1703 N N . ASN A 1 241 ? 12.477 4.875 3.928 1 97.94 241 ASN A N 1
ATOM 1704 C CA . ASN A 1 241 ? 12.812 5.43 5.234 1 97.94 241 ASN A CA 1
ATOM 1705 C C . ASN A 1 241 ? 11.93 4.84 6.336 1 97.94 241 ASN A C 1
ATOM 1707 O O . ASN A 1 241 ? 10.906 4.219 6.047 1 97.94 241 ASN A O 1
ATOM 1711 N N . ALA A 1 242 ? 12.367 4.984 7.559 1 97.88 242 ALA A N 1
ATOM 1712 C CA . ALA A 1 242 ? 11.562 4.629 8.727 1 97.88 242 ALA A CA 1
ATOM 1713 C C . ALA A 1 242 ? 11.922 5.512 9.922 1 97.88 242 ALA A C 1
ATOM 1715 O O . ALA A 1 242 ? 12.922 6.23 9.898 1 97.88 242 ALA A O 1
ATOM 1716 N N . GLY A 1 243 ? 11.102 5.523 10.875 1 97.19 243 GLY A N 1
ATOM 1717 C CA . GLY A 1 243 ? 11.25 6.398 12.031 1 97.19 243 GLY A CA 1
ATOM 1718 C C . GLY A 1 243 ? 12.383 5.98 12.953 1 97.19 243 GLY A C 1
ATOM 1719 O O . GLY A 1 243 ? 13.078 5 12.68 1 97.19 243 GLY A O 1
ATOM 1720 N N . PRO A 1 244 ? 12.586 6.742 14.039 1 96.88 244 PRO A N 1
ATOM 1721 C CA . PRO A 1 244 ? 13.672 6.492 14.984 1 96.88 244 PRO A CA 1
ATOM 1722 C C . PRO A 1 244 ? 13.672 5.062 15.523 1 96.88 244 PRO A C 1
ATOM 1724 O O . PRO A 1 244 ? 12.602 4.508 15.797 1 96.88 244 PRO A O 1
ATOM 1727 N N . GLY A 1 245 ? 14.875 4.441 15.602 1 98.06 245 GLY A N 1
ATOM 1728 C CA . GLY A 1 245 ? 15.023 3.127 16.203 1 98.06 245 GLY A CA 1
ATOM 1729 C C . GLY A 1 245 ? 15.055 2.004 15.18 1 98.06 245 GLY A C 1
ATOM 1730 O O . GLY A 1 245 ? 15.531 0.906 15.469 1 98.06 245 GLY A O 1
ATOM 1731 N N . HIS A 1 246 ? 14.562 2.238 13.992 1 98.56 246 HIS A N 1
ATOM 1732 C CA . HIS A 1 246 ? 14.461 1.166 13.008 1 98.56 246 HIS A CA 1
ATOM 1733 C C . HIS A 1 246 ? 15.836 0.751 12.508 1 98.56 246 HIS A C 1
ATOM 1735 O O . HIS A 1 246 ? 16.109 -0.438 12.312 1 98.56 246 HIS A O 1
ATOM 1741 N N . ALA A 1 247 ? 16.703 1.763 12.266 1 98.06 247 ALA A N 1
ATOM 1742 C CA . ALA A 1 247 ? 18.062 1.417 11.844 1 98.06 247 ALA A CA 1
ATOM 1743 C C . ALA A 1 247 ? 18.75 0.536 12.883 1 98.06 247 ALA A C 1
ATOM 1745 O O . ALA A 1 247 ? 19.406 -0.442 12.531 1 98.06 247 ALA A O 1
ATOM 1746 N N . GLU A 1 248 ? 18.594 0.853 14.133 1 98.44 248 GLU A N 1
ATOM 1747 C CA . GLU A 1 248 ? 19.172 0.066 15.219 1 98.44 248 GLU A CA 1
ATOM 1748 C C . GLU A 1 248 ? 18.562 -1.336 15.266 1 98.44 248 GLU A C 1
ATOM 1750 O O . GLU A 1 248 ? 19.281 -2.316 15.477 1 98.44 248 GLU A O 1
ATOM 1755 N N . ALA A 1 249 ? 17.25 -1.44 15.102 1 98.75 249 ALA A N 1
ATOM 1756 C CA . ALA A 1 249 ? 16.578 -2.74 15.078 1 98.75 249 ALA A CA 1
ATOM 1757 C C . ALA A 1 249 ? 17.094 -3.598 13.922 1 98.75 249 ALA A C 1
ATOM 1759 O O . ALA A 1 249 ? 17.281 -4.805 14.078 1 98.75 249 ALA A O 1
ATOM 1760 N N . VAL A 1 250 ? 17.281 -2.996 12.766 1 98.69 250 VAL A N 1
ATOM 1761 C CA . VAL A 1 250 ? 17.797 -3.699 11.594 1 98.69 250 VAL A CA 1
ATOM 1762 C C . VAL A 1 250 ? 19.188 -4.23 11.891 1 98.69 250 VAL A C 1
ATOM 1764 O O . VAL A 1 250 ? 19.516 -5.379 11.578 1 98.69 250 VAL A O 1
ATOM 1767 N N . ALA A 1 251 ? 20 -3.375 12.492 1 98.56 251 ALA A N 1
ATOM 1768 C CA . ALA A 1 251 ? 21.359 -3.793 12.867 1 98.56 251 ALA A CA 1
ATOM 1769 C C . ALA A 1 251 ? 21.312 -4.992 13.812 1 98.56 251 ALA A C 1
ATOM 1771 O O . ALA A 1 251 ? 22.109 -5.926 13.664 1 98.56 251 ALA A O 1
ATOM 1772 N N . GLU A 1 252 ? 20.453 -4.93 14.75 1 98.62 252 GLU A N 1
ATOM 1773 C CA . GLU A 1 252 ? 20.297 -6.031 15.695 1 98.62 252 GLU A CA 1
ATOM 1774 C C . GLU A 1 252 ? 19.938 -7.328 14.977 1 98.62 252 GLU A C 1
ATOM 1776 O O . GLU A 1 252 ? 20.516 -8.383 15.266 1 98.62 252 GLU A O 1
ATOM 1781 N N . LEU A 1 253 ? 18.953 -7.27 14.055 1 98.56 253 LEU A N 1
ATOM 1782 C CA . LEU A 1 253 ? 18.547 -8.461 13.32 1 98.56 253 LEU A CA 1
ATOM 1783 C C . LEU A 1 253 ? 19.703 -8.977 12.453 1 98.56 253 LEU A C 1
ATOM 1785 O O . LEU A 1 253 ? 19.891 -10.188 12.336 1 98.56 253 LEU A O 1
ATOM 1789 N N . ALA A 1 254 ? 20.406 -8.055 11.828 1 97.56 254 ALA A N 1
ATOM 1790 C CA . ALA A 1 254 ? 21.578 -8.445 11.047 1 97.56 254 ALA A CA 1
ATOM 1791 C C . ALA A 1 254 ? 22.578 -9.211 11.898 1 97.56 254 ALA A C 1
ATOM 1793 O O . ALA A 1 254 ? 23.125 -10.234 11.469 1 97.56 254 ALA A O 1
ATOM 1794 N N . ASP A 1 255 ? 22.828 -8.734 13.094 1 97.38 255 ASP A N 1
ATOM 1795 C CA . ASP A 1 255 ? 23.75 -9.383 14.023 1 97.38 255 ASP A CA 1
ATOM 1796 C C . ASP A 1 255 ? 23.266 -10.781 14.391 1 97.38 255 ASP A C 1
ATOM 1798 O O . ASP A 1 255 ? 24.062 -11.68 14.664 1 97.38 255 ASP A O 1
ATOM 1802 N N . ARG A 1 256 ? 21.938 -10.969 14.391 1 97 256 ARG A N 1
ATOM 1803 C CA . ARG A 1 256 ? 21.328 -12.258 14.711 1 97 256 ARG A CA 1
ATOM 1804 C C . ARG A 1 256 ? 21.344 -13.18 13.492 1 97 256 ARG A C 1
ATOM 1806 O O . ARG A 1 256 ? 20.938 -14.344 13.586 1 97 256 ARG A O 1
ATOM 1813 N N . GLY A 1 257 ? 21.719 -12.617 12.375 1 97.12 257 GLY A N 1
ATOM 1814 C CA . GLY A 1 257 ? 21.734 -13.391 11.148 1 97.12 257 GLY A CA 1
ATOM 1815 C C . GLY A 1 257 ? 20.391 -13.438 10.453 1 97.12 257 GLY A C 1
ATOM 1816 O O . GLY A 1 257 ? 20.156 -14.289 9.594 1 97.12 257 GLY A O 1
ATOM 1817 N N . VAL A 1 258 ? 19.438 -12.586 10.828 1 98.12 258 VAL A N 1
ATOM 1818 C CA . VAL A 1 258 ? 18.125 -12.492 10.195 1 98.12 258 VAL A CA 1
ATOM 1819 C C . VAL A 1 258 ? 18.125 -11.336 9.195 1 98.12 258 VAL A C 1
ATOM 1821 O O . VAL A 1 258 ? 18.078 -10.164 9.586 1 98.12 258 VAL A O 1
ATOM 1824 N N . PRO A 1 259 ? 18.156 -11.641 7.875 1 98.62 259 PRO A N 1
ATOM 1825 C CA . PRO A 1 259 ? 18.156 -10.562 6.891 1 98.62 259 PRO A CA 1
ATOM 1826 C C . PRO A 1 259 ? 16.906 -9.695 6.973 1 98.62 259 PRO A C 1
ATOM 1828 O O . PRO A 1 259 ? 15.812 -10.195 7.254 1 98.62 259 PRO A O 1
ATOM 1831 N N . VAL A 1 260 ? 17.094 -8.406 6.816 1 98.81 260 VAL A N 1
ATOM 1832 C CA . VAL A 1 260 ? 16 -7.461 6.641 1 98.81 260 VAL A CA 1
ATOM 1833 C C . VAL A 1 260 ? 16.031 -6.902 5.219 1 98.81 260 VAL A C 1
ATOM 1835 O O . VAL A 1 260 ? 17.062 -6.406 4.758 1 98.81 260 VAL A O 1
ATOM 1838 N N . VAL A 1 261 ? 14.945 -7.051 4.477 1 98.94 261 VAL A N 1
ATOM 1839 C CA . VAL A 1 261 ? 14.781 -6.414 3.176 1 98.94 261 VAL A CA 1
ATOM 1840 C C . VAL A 1 261 ? 14.062 -5.074 3.342 1 98.94 261 VAL A C 1
ATOM 1842 O O . VAL A 1 261 ? 12.984 -5.012 3.947 1 98.94 261 VAL A O 1
ATOM 1845 N N . LEU A 1 262 ? 14.688 -4.02 2.877 1 98.88 262 LEU A N 1
ATOM 1846 C CA . LEU A 1 262 ? 14.062 -2.705 2.908 1 98.88 262 LEU A CA 1
ATOM 1847 C C . LEU A 1 262 ? 13.289 -2.439 1.618 1 98.88 262 LEU A C 1
ATOM 1849 O O . LEU A 1 262 ? 13.891 -2.34 0.544 1 98.88 262 LEU A O 1
ATOM 1853 N N . ALA A 1 263 ? 12.016 -2.428 1.707 1 98.75 263 ALA A N 1
ATOM 1854 C CA . ALA A 1 263 ? 11.102 -2.012 0.645 1 98.75 263 ALA A CA 1
ATOM 1855 C C . ALA A 1 263 ? 10.453 -0.669 0.971 1 98.75 263 ALA A C 1
ATOM 1857 O O . ALA A 1 263 ? 10.945 0.07 1.828 1 98.75 263 ALA A O 1
ATOM 1858 N N . THR A 1 264 ? 9.484 -0.255 0.152 1 98.69 264 THR A N 1
ATOM 1859 C CA . THR A 1 264 ? 8.75 0.975 0.424 1 98.69 264 THR A CA 1
ATOM 1860 C C . THR A 1 264 ? 7.246 0.75 0.281 1 98.69 264 THR A C 1
ATOM 1862 O O . THR A 1 264 ? 6.805 -0.026 -0.571 1 98.69 264 THR A O 1
ATOM 1865 N N . ARG A 1 265 ? 6.457 1.407 1.114 1 98.12 265 ARG A N 1
ATOM 1866 C CA . ARG A 1 265 ? 5.004 1.348 1.042 1 98.12 265 ARG A CA 1
ATOM 1867 C C . ARG A 1 265 ? 4.473 2.252 -0.065 1 98.12 265 ARG A C 1
ATOM 1869 O O . ARG A 1 265 ? 3.266 2.293 -0.317 1 98.12 265 ARG A O 1
ATOM 1876 N N . THR A 1 266 ? 5.391 3.045 -0.698 1 97.94 266 THR A N 1
ATOM 1877 C CA . THR A 1 266 ? 5.023 3.842 -1.863 1 97.94 266 THR A CA 1
ATOM 1878 C C . THR A 1 266 ? 4.711 2.943 -3.057 1 97.94 266 THR A C 1
ATOM 1880 O O . THR A 1 266 ? 5.305 1.873 -3.207 1 97.94 266 THR A O 1
ATOM 1883 N N . LEU A 1 267 ? 3.846 3.371 -3.92 1 96.31 267 LEU A N 1
ATOM 1884 C CA . LEU A 1 267 ? 3.256 2.514 -4.945 1 96.31 267 LEU A CA 1
ATOM 1885 C C . LEU A 1 267 ? 4.285 2.145 -6.004 1 96.31 267 LEU A C 1
ATOM 1887 O O . LEU A 1 267 ? 4.219 1.062 -6.59 1 96.31 267 LEU A O 1
ATOM 1891 N N . ALA A 1 268 ? 5.102 3.066 -6.312 1 97.12 268 ALA A N 1
ATOM 1892 C CA . ALA A 1 268 ? 6.074 2.854 -7.379 1 97.12 268 ALA A CA 1
ATOM 1893 C C . ALA A 1 268 ? 7.371 3.604 -7.094 1 97.12 268 ALA A C 1
ATOM 1895 O O . ALA A 1 268 ? 7.406 4.496 -6.242 1 97.12 268 ALA A O 1
ATOM 1896 N N . GLY A 1 269 ? 8.406 3.199 -7.809 1 97.38 269 GLY A N 1
ATOM 1897 C CA . GLY A 1 269 ? 9.711 3.826 -7.664 1 97.38 269 GLY A CA 1
ATOM 1898 C C . GLY A 1 269 ? 10.688 2.998 -6.848 1 97.38 269 GLY A C 1
ATOM 1899 O O . GLY A 1 269 ? 10.297 2.014 -6.215 1 97.38 269 GLY A O 1
ATOM 1900 N N . PRO A 1 270 ? 11.914 3.367 -6.785 1 97.44 270 PRO A N 1
ATOM 1901 C CA . PRO A 1 270 ? 12.953 2.549 -6.16 1 97.44 270 PRO A CA 1
ATOM 1902 C C . PRO A 1 270 ? 13.164 2.889 -4.688 1 97.44 270 PRO A C 1
ATOM 1904 O O . PRO A 1 270 ? 12.75 3.955 -4.23 1 97.44 270 PRO A O 1
ATOM 1907 N N . VAL A 1 271 ? 13.719 1.924 -3.947 1 97.94 271 VAL A N 1
ATOM 1908 C CA . VAL A 1 271 ? 14.352 2.178 -2.656 1 97.94 271 VAL A CA 1
ATOM 1909 C C . VAL A 1 271 ? 15.781 2.668 -2.869 1 97.94 271 VAL A C 1
ATOM 1911 O O . VAL A 1 271 ? 16.562 2.031 -3.574 1 97.94 271 VAL A O 1
ATOM 1914 N N . LEU A 1 272 ? 16.062 3.859 -2.324 1 94.88 272 LEU A N 1
ATOM 1915 C CA . LEU A 1 272 ? 17.391 4.434 -2.418 1 94.88 272 LEU A CA 1
ATOM 1916 C C . LEU A 1 272 ? 17.844 4.98 -1.068 1 94.88 272 LEU A C 1
ATOM 1918 O O . LEU A 1 272 ? 17.062 5.625 -0.363 1 94.88 272 LEU A O 1
ATOM 1922 N N . GLY A 1 273 ? 19.016 4.734 -0.629 1 92.25 273 GLY A N 1
ATOM 1923 C CA . GLY A 1 273 ? 19.578 5.18 0.638 1 92.25 273 GLY A CA 1
ATOM 1924 C C . GLY A 1 273 ? 20.062 6.617 0.604 1 92.25 273 GLY A C 1
ATOM 1925 O O . GLY A 1 273 ? 21.266 6.875 0.723 1 92.25 273 GLY A O 1
ATOM 1926 N N . VAL A 1 274 ? 19.141 7.574 0.688 1 87.56 274 VAL A N 1
ATOM 1927 C CA . VAL A 1 274 ? 19.484 8.977 0.479 1 87.56 274 VAL A CA 1
ATOM 1928 C C . VAL A 1 274 ? 19.5 9.711 1.818 1 87.56 274 VAL A C 1
ATOM 1930 O O . VAL A 1 274 ? 20.375 10.539 2.068 1 87.56 274 VAL A O 1
ATOM 1933 N N . TYR A 1 275 ? 18.609 9.383 2.67 1 87.06 275 TYR A N 1
ATOM 1934 C CA . TYR A 1 275 ? 18.406 10.188 3.867 1 87.06 275 TYR A CA 1
ATOM 1935 C C . TYR A 1 275 ? 19.125 9.578 5.07 1 87.06 275 TYR A C 1
ATOM 1937 O O . TYR A 1 275 ? 19.062 8.367 5.281 1 87.06 275 TYR A O 1
ATOM 1945 N N . GLY A 1 276 ? 19.766 10.469 5.805 1 89.44 276 GLY A N 1
ATOM 1946 C CA . GLY A 1 276 ? 20.375 10.078 7.062 1 89.44 276 GLY A CA 1
ATOM 1947 C C . GLY A 1 276 ? 19.469 10.281 8.258 1 89.44 276 GLY A C 1
ATOM 1948 O O . GLY A 1 276 ? 18.25 10.133 8.156 1 89.44 276 GLY A O 1
ATOM 1949 N N . ASP A 1 277 ? 20.109 10.375 9.438 1 88.19 277 ASP A N 1
ATOM 1950 C CA . ASP A 1 277 ? 19.359 10.586 10.68 1 88.19 277 ASP A CA 1
ATOM 1951 C C . ASP A 1 277 ? 18.297 9.508 10.875 1 88.19 277 ASP A C 1
ATOM 1953 O O . ASP A 1 277 ? 17.125 9.82 11.094 1 88.19 277 ASP A O 1
ATOM 1957 N N . GLY A 1 278 ? 18.734 8.258 10.602 1 86.69 278 GLY A N 1
ATOM 1958 C CA . GLY A 1 278 ? 17.859 7.109 10.828 1 86.69 278 GLY A CA 1
ATOM 1959 C C . GLY A 1 278 ? 17.109 6.688 9.578 1 86.69 278 GLY A C 1
ATOM 1960 O O . GLY A 1 278 ? 16.406 5.664 9.586 1 86.69 278 GLY A O 1
ATOM 1961 N N . GLY A 1 279 ? 17.266 7.418 8.531 1 91.81 279 GLY A N 1
ATOM 1962 C CA . GLY A 1 279 ? 16.531 7.129 7.309 1 91.81 279 GLY A CA 1
ATOM 1963 C C . GLY A 1 279 ? 17.125 5.98 6.516 1 91.81 279 GLY A C 1
ATOM 1964 O O . GLY A 1 279 ? 17.75 5.086 7.082 1 91.81 279 GLY A O 1
ATOM 1965 N N . GLY A 1 280 ? 16.781 5.977 5.23 1 94.19 280 GLY A N 1
ATOM 1966 C CA . GLY A 1 280 ? 17.141 4.863 4.363 1 94.19 280 GLY A CA 1
ATOM 1967 C C . GLY A 1 280 ? 18.641 4.617 4.293 1 94.19 280 GLY A C 1
ATOM 1968 O O . GLY A 1 280 ? 19.078 3.471 4.219 1 94.19 280 GLY A O 1
ATOM 1969 N N . ALA A 1 281 ? 19.453 5.727 4.258 1 94.5 281 ALA A N 1
ATOM 1970 C CA . ALA A 1 281 ? 20.906 5.559 4.215 1 94.5 281 ALA A CA 1
ATOM 1971 C C . ALA A 1 281 ? 21.406 4.793 5.438 1 94.5 281 ALA A C 1
ATOM 1973 O O . ALA A 1 281 ? 22.234 3.883 5.316 1 94.5 281 ALA A O 1
ATOM 1974 N N . ASP A 1 282 ? 20.906 5.098 6.555 1 95.88 282 ASP A N 1
ATOM 1975 C CA . ASP A 1 282 ? 21.312 4.457 7.801 1 95.88 282 ASP A CA 1
ATOM 1976 C C . ASP A 1 282 ? 20.781 3.027 7.883 1 95.88 282 ASP A C 1
ATOM 1978 O O . ASP A 1 282 ? 21.469 2.133 8.383 1 95.88 282 ASP A O 1
ATOM 1982 N N . ILE A 1 283 ? 19.609 2.783 7.402 1 97.81 283 ILE A N 1
ATOM 1983 C CA . ILE A 1 283 ? 18.984 1.459 7.434 1 97.81 283 ILE A CA 1
ATOM 1984 C C . ILE A 1 283 ? 19.766 0.51 6.52 1 97.81 283 ILE A C 1
ATOM 1986 O O . ILE A 1 283 ? 20.031 -0.633 6.895 1 97.81 283 ILE A O 1
ATOM 1990 N N . LEU A 1 284 ? 20.125 0.999 5.348 1 97.5 284 LEU A N 1
ATOM 1991 C CA . LEU A 1 284 ? 20.922 0.188 4.438 1 97.5 284 LEU A CA 1
ATOM 1992 C C . LEU A 1 284 ? 22.312 -0.052 5.004 1 97.5 284 LEU A C 1
ATOM 1994 O O . LEU A 1 284 ? 22.844 -1.158 4.902 1 97.5 284 LEU A O 1
ATOM 1998 N N . ALA A 1 285 ? 22.891 0.988 5.629 1 96.81 285 ALA A N 1
ATOM 1999 C CA . ALA A 1 285 ? 24.188 0.852 6.258 1 96.81 285 ALA A CA 1
ATOM 2000 C C . ALA A 1 285 ? 24.141 -0.154 7.406 1 96.81 285 ALA A C 1
ATOM 2002 O O . ALA A 1 285 ? 25.141 -0.828 7.691 1 96.81 285 ALA A O 1
ATOM 2003 N N . ALA A 1 286 ? 23 -0.299 8.031 1 97.69 286 ALA A N 1
ATOM 2004 C CA . ALA A 1 286 ? 22.812 -1.216 9.148 1 97.69 286 ALA A CA 1
ATOM 2005 C C . ALA A 1 286 ? 22.734 -2.662 8.672 1 97.69 286 ALA A C 1
ATOM 2007 O O . ALA A 1 286 ? 22.75 -3.594 9.477 1 97.69 286 ALA A O 1
ATOM 2008 N N . GLY A 1 287 ? 22.594 -2.82 7.297 1 97.62 287 GLY A N 1
ATOM 2009 C CA . GLY A 1 287 ? 22.672 -4.176 6.777 1 97.62 287 GLY A CA 1
ATOM 2010 C C . GLY A 1 287 ? 21.438 -4.602 6.004 1 97.62 287 GLY A C 1
ATOM 2011 O O . GLY A 1 287 ? 21.375 -5.719 5.488 1 97.62 287 GLY A O 1
ATOM 2012 N N . ALA A 1 288 ? 20.484 -3.754 5.91 1 98.56 288 ALA A N 1
ATOM 2013 C CA . ALA A 1 288 ? 19.281 -4.117 5.168 1 98.56 288 ALA A CA 1
ATOM 2014 C C . ALA A 1 288 ? 19.578 -4.309 3.684 1 98.56 288 ALA A C 1
ATOM 2016 O O . ALA A 1 288 ? 20.5 -3.674 3.148 1 98.56 288 ALA A O 1
ATOM 2017 N N . VAL A 1 289 ? 18.859 -5.176 3.039 1 98.69 289 VAL A N 1
ATOM 2018 C CA . VAL A 1 289 ? 18.969 -5.426 1.606 1 98.69 289 VAL A CA 1
ATOM 2019 C C . VAL A 1 289 ? 17.891 -4.641 0.866 1 98.69 289 VAL A C 1
ATOM 2021 O O . VAL A 1 289 ? 16.688 -4.793 1.149 1 98.69 289 VAL A O 1
ATOM 2024 N N . PRO A 1 290 ? 18.234 -3.736 -0.06 1 98.56 290 PRO A N 1
ATOM 2025 C CA . PRO A 1 290 ? 17.219 -2.963 -0.768 1 98.56 290 PRO A CA 1
ATOM 2026 C C . PRO A 1 290 ? 16.375 -3.82 -1.713 1 98.56 290 PRO A C 1
ATOM 2028 O O . PRO A 1 290 ? 16.922 -4.664 -2.434 1 98.56 290 PRO A O 1
ATOM 2031 N N . ALA A 1 291 ? 15.102 -3.553 -1.741 1 98.62 291 ALA A N 1
ATOM 2032 C CA . ALA A 1 291 ? 14.164 -4.332 -2.543 1 98.62 291 ALA A CA 1
ATOM 2033 C C . ALA A 1 291 ? 14.156 -3.857 -3.994 1 98.62 291 ALA A C 1
ATOM 2035 O O . ALA A 1 291 ? 13.516 -4.473 -4.852 1 98.62 291 ALA A O 1
ATOM 2036 N N . GLY A 1 292 ? 14.953 -2.801 -4.324 1 97.75 292 GLY A N 1
ATOM 2037 C CA . GLY A 1 292 ? 14.812 -2.213 -5.645 1 97.75 292 GLY A CA 1
ATOM 2038 C C . GLY A 1 292 ? 13.438 -1.631 -5.898 1 97.75 292 GLY A C 1
ATOM 2039 O O . GLY A 1 292 ? 12.953 -0.805 -5.125 1 97.75 292 GLY A O 1
ATOM 2040 N N . GLU A 1 293 ? 12.766 -2.158 -6.941 1 97.62 293 GLU A N 1
ATOM 2041 C CA . GLU A 1 293 ? 11.461 -1.616 -7.297 1 97.62 293 GLU A CA 1
ATOM 2042 C C . GLU A 1 293 ? 10.344 -2.607 -6.977 1 97.62 293 GLU A C 1
ATOM 2044 O O . GLU A 1 293 ? 9.188 -2.395 -7.352 1 97.62 293 GLU A O 1
ATOM 2049 N N . LEU A 1 294 ? 10.68 -3.691 -6.32 1 98.38 294 LEU A N 1
ATOM 2050 C CA . LEU A 1 294 ? 9.648 -4.648 -5.949 1 98.38 294 LEU A CA 1
ATOM 2051 C C . LEU A 1 294 ? 8.711 -4.062 -4.898 1 98.38 294 LEU A C 1
ATOM 2053 O O . LEU A 1 294 ? 9.156 -3.342 -4 1 98.38 294 LEU A O 1
ATOM 2057 N N . THR A 1 295 ? 7.41 -4.352 -5.039 1 98.06 295 THR A N 1
ATOM 2058 C CA . THR A 1 295 ? 6.5 -4.047 -3.938 1 98.06 295 THR A CA 1
ATOM 2059 C C . THR A 1 295 ? 6.891 -4.824 -2.684 1 98.06 295 THR A C 1
ATOM 2061 O O . THR A 1 295 ? 7.582 -5.84 -2.768 1 98.06 295 THR A O 1
ATOM 2064 N N . PRO A 1 296 ? 6.48 -4.375 -1.485 1 98.69 296 PRO A N 1
ATOM 2065 C CA . PRO A 1 296 ? 6.789 -5.137 -0.271 1 98.69 296 PRO A CA 1
ATOM 2066 C C . PRO A 1 296 ? 6.293 -6.578 -0.334 1 98.69 296 PRO A C 1
ATOM 2068 O O . PRO A 1 296 ? 6.938 -7.48 0.208 1 98.69 296 PRO A O 1
ATOM 2071 N N . PHE A 1 297 ? 5.223 -6.832 -1.033 1 98.75 297 PHE A N 1
ATOM 2072 C CA . PHE A 1 297 ? 4.621 -8.156 -1.106 1 98.75 297 PHE A CA 1
ATOM 2073 C C . PHE A 1 297 ? 5.43 -9.07 -2.02 1 98.75 297 PHE A C 1
ATOM 2075 O O . PHE A 1 297 ? 5.656 -10.242 -1.698 1 98.75 297 PHE A O 1
ATOM 2082 N N . GLN A 1 298 ? 5.883 -8.531 -3.152 1 98.69 298 GLN A N 1
ATOM 2083 C CA . GLN A 1 298 ? 6.711 -9.336 -4.047 1 98.69 298 GLN A CA 1
ATOM 2084 C C . GLN A 1 298 ? 8.125 -9.492 -3.492 1 98.69 298 GLN A C 1
ATOM 2086 O O . GLN A 1 298 ? 8.758 -10.531 -3.684 1 98.69 298 GLN A O 1
ATOM 2091 N N . ALA A 1 299 ? 8.602 -8.422 -2.752 1 98.88 299 ALA A N 1
ATOM 2092 C CA . ALA A 1 299 ? 9.875 -8.57 -2.045 1 98.88 299 ALA A CA 1
ATOM 2093 C C . ALA A 1 299 ? 9.812 -9.719 -1.041 1 98.88 299 ALA A C 1
ATOM 2095 O O . ALA A 1 299 ? 10.773 -10.477 -0.898 1 98.88 299 ALA A O 1
ATOM 2096 N N . ARG A 1 300 ? 8.703 -9.859 -0.361 1 98.88 300 ARG A N 1
ATOM 2097 C CA . ARG A 1 300 ? 8.508 -10.945 0.596 1 98.88 300 ARG A CA 1
ATOM 2098 C C . ARG A 1 300 ? 8.586 -12.297 -0.094 1 98.88 300 ARG A C 1
ATOM 2100 O O . ARG A 1 300 ? 9.18 -13.242 0.434 1 98.88 300 ARG A O 1
ATOM 2107 N N . ILE A 1 301 ? 7.969 -12.391 -1.273 1 98.88 301 ILE A N 1
ATOM 2108 C CA . ILE A 1 301 ? 7.941 -13.648 -2.006 1 98.88 301 ILE A CA 1
ATOM 2109 C C . ILE A 1 301 ? 9.352 -14 -2.477 1 98.88 301 ILE A C 1
ATOM 2111 O O . ILE A 1 301 ? 9.789 -15.148 -2.348 1 98.88 301 ILE A O 1
ATOM 2115 N N . LEU A 1 302 ? 10.07 -13.023 -3.027 1 98.88 302 LEU A N 1
ATOM 2116 C CA . LEU A 1 302 ? 11.453 -13.281 -3.43 1 98.88 302 LEU A CA 1
ATOM 2117 C C . LEU A 1 302 ? 12.305 -13.68 -2.227 1 98.88 302 LEU A C 1
ATOM 2119 O O . LEU A 1 302 ? 13.078 -14.633 -2.299 1 98.88 302 LEU A O 1
ATOM 2123 N N . ALA A 1 303 ? 12.133 -12.969 -1.133 1 98.88 303 ALA A N 1
ATOM 2124 C CA . ALA A 1 303 ? 12.875 -13.273 0.086 1 98.88 303 ALA A CA 1
ATOM 2125 C C . ALA A 1 303 ? 12.602 -14.703 0.552 1 98.88 303 ALA A C 1
ATOM 2127 O O . ALA A 1 303 ? 13.531 -15.43 0.917 1 98.88 303 ALA A O 1
ATOM 2128 N N . ALA A 1 304 ? 11.336 -15.086 0.554 1 98.88 304 ALA A N 1
ATOM 2129 C CA . ALA A 1 304 ? 10.953 -16.438 0.961 1 98.88 304 ALA A CA 1
ATOM 2130 C C . ALA A 1 304 ? 11.609 -17.484 0.062 1 98.88 304 ALA A C 1
ATOM 2132 O O . ALA A 1 304 ? 12.109 -18.5 0.545 1 98.88 304 ALA A O 1
ATOM 2133 N N . THR A 1 305 ? 11.602 -17.203 -1.245 1 98.69 305 THR A N 1
ATOM 2134 C CA . THR A 1 305 ? 12.141 -18.141 -2.223 1 98.69 305 THR A CA 1
ATOM 2135 C C . THR A 1 305 ? 13.641 -18.312 -2.029 1 98.69 305 THR A C 1
ATOM 2137 O O . THR A 1 305 ? 14.148 -19.438 -2.035 1 98.69 305 THR A O 1
ATOM 2140 N N . VAL A 1 306 ? 14.359 -17.203 -1.824 1 98.56 306 VAL A N 1
ATOM 2141 C CA . VAL A 1 306 ? 15.797 -17.25 -1.605 1 98.56 306 VAL A CA 1
ATOM 2142 C C . VAL A 1 306 ? 16.094 -17.922 -0.268 1 98.56 306 VAL A C 1
ATOM 2144 O O . VAL A 1 306 ? 16.969 -18.797 -0.182 1 98.56 306 VAL A O 1
ATOM 2147 N N . ALA A 1 307 ? 15.297 -17.641 0.77 1 98.38 307 ALA A N 1
ATOM 2148 C CA . ALA A 1 307 ? 15.547 -18.109 2.129 1 98.38 307 ALA A CA 1
ATOM 2149 C C . ALA A 1 307 ? 15.305 -19.609 2.236 1 98.38 307 ALA A C 1
ATOM 2151 O O . ALA A 1 307 ? 15.844 -20.281 3.131 1 98.38 307 ALA A O 1
ATOM 2152 N N . ALA A 1 308 ? 14.477 -20.125 1.334 1 97.44 308 ALA A N 1
ATOM 2153 C CA . ALA A 1 308 ? 14.062 -21.516 1.397 1 97.44 308 ALA A CA 1
ATOM 2154 C C . ALA A 1 308 ? 15.266 -22.453 1.341 1 97.44 308 ALA A C 1
ATOM 2156 O O . ALA A 1 308 ? 15.211 -23.578 1.836 1 97.44 308 ALA A O 1
ATOM 2157 N N . SER A 1 309 ? 16.422 -22.016 0.746 1 95.5 309 SER A N 1
ATOM 2158 C CA . SER A 1 309 ? 17.625 -22.828 0.654 1 95.5 309 SER A CA 1
ATOM 2159 C C . SER A 1 309 ? 18.562 -22.562 1.823 1 95.5 309 SER A C 1
ATOM 2161 O O . SER A 1 309 ? 19.672 -23.094 1.875 1 95.5 309 SER A O 1
ATOM 2163 N N . HIS A 1 310 ? 18.25 -21.703 2.748 1 95.12 310 HIS A N 1
ATOM 2164 C CA . HIS A 1 310 ? 18.984 -21.359 3.961 1 95.12 310 HIS A CA 1
ATOM 2165 C C . HIS A 1 310 ? 20.391 -20.875 3.639 1 95.12 310 HIS A C 1
ATOM 2167 O O . HIS A 1 310 ? 21.359 -21.359 4.227 1 95.12 310 HIS A O 1
ATOM 2173 N N . PRO A 1 311 ? 20.469 -19.906 2.744 1 96 311 PRO A N 1
ATOM 2174 C CA . PRO A 1 311 ? 21.797 -19.328 2.492 1 96 311 PRO A CA 1
ATOM 2175 C C . PRO A 1 311 ? 22.312 -18.516 3.67 1 96 311 PRO A C 1
ATOM 2177 O O . PRO A 1 311 ? 21.531 -18.109 4.531 1 96 311 PRO A O 1
ATOM 2180 N N . ASP A 1 312 ? 23.625 -18.328 3.715 1 95.81 312 ASP A N 1
ATOM 2181 C CA . ASP A 1 312 ? 24.141 -17.359 4.668 1 95.81 312 ASP A CA 1
ATOM 2182 C C . ASP A 1 312 ? 23.797 -15.93 4.227 1 95.81 312 ASP A C 1
ATOM 2184 O O . ASP A 1 312 ? 23.344 -15.719 3.098 1 95.81 312 ASP A O 1
ATOM 2188 N N . PRO A 1 313 ? 23.969 -14.977 5.094 1 94.75 313 PRO A N 1
ATOM 2189 C CA . PRO A 1 313 ? 23.469 -13.625 4.828 1 94.75 313 PRO A CA 1
ATOM 2190 C C . PRO A 1 313 ? 24.094 -13 3.584 1 94.75 313 PRO A C 1
ATOM 2192 O O . PRO A 1 313 ? 23.391 -12.398 2.77 1 94.75 313 PRO A O 1
ATOM 2195 N N . PRO A 1 314 ? 25.391 -13.148 3.285 1 95.88 314 PRO A N 1
ATOM 2196 C CA . PRO A 1 314 ? 25.953 -12.594 2.051 1 95.88 314 PRO A CA 1
ATOM 2197 C C . PRO A 1 314 ? 25.359 -13.234 0.796 1 95.88 314 PRO A C 1
ATOM 2199 O O . PRO A 1 314 ? 25.109 -12.547 -0.196 1 95.88 314 PRO A O 1
ATOM 2202 N N . GLU A 1 315 ? 25.219 -14.539 0.854 1 97.38 315 GLU A N 1
ATOM 2203 C CA . GLU A 1 315 ? 24.609 -15.242 -0.275 1 97.38 315 GLU A CA 1
ATOM 2204 C C . GLU A 1 315 ? 23.156 -14.828 -0.472 1 97.38 315 GLU A C 1
ATOM 2206 O O . GLU A 1 315 ? 22.703 -14.68 -1.605 1 97.38 315 GLU A O 1
ATOM 2211 N N . PHE A 1 316 ? 22.453 -14.727 0.631 1 98.31 316 PHE A N 1
ATOM 2212 C CA . PHE A 1 316 ? 21.094 -14.227 0.552 1 98.31 316 PHE A CA 1
ATOM 2213 C C . PHE A 1 316 ? 21.031 -12.891 -0.178 1 98.31 316 PHE A C 1
ATOM 2215 O O . PHE A 1 316 ? 20.266 -12.727 -1.125 1 98.31 316 PHE A O 1
ATOM 2222 N N . ARG A 1 317 ? 21.859 -11.953 0.24 1 98.19 317 ARG A N 1
ATOM 2223 C CA . ARG A 1 317 ? 21.891 -10.617 -0.344 1 98.19 317 ARG A CA 1
ATOM 2224 C C . ARG A 1 317 ? 22.188 -10.68 -1.837 1 98.19 317 ARG A C 1
ATOM 2226 O O . ARG A 1 317 ? 21.516 -10.039 -2.641 1 98.19 317 ARG A O 1
ATOM 2233 N N . ALA A 1 318 ? 23.141 -11.445 -2.207 1 97.94 318 ALA A N 1
ATOM 2234 C CA . ALA A 1 318 ? 23.562 -11.531 -3.604 1 97.94 318 ALA A CA 1
ATOM 2235 C C . ALA A 1 318 ? 22.453 -12.086 -4.48 1 97.94 318 ALA A C 1
ATOM 2237 O O . ALA A 1 318 ? 22.156 -11.547 -5.551 1 97.94 318 ALA A O 1
ATOM 2238 N N . GLN A 1 319 ? 21.828 -13.141 -4.02 1 97.88 319 GLN A N 1
ATOM 2239 C CA . GLN A 1 319 ? 20.766 -13.766 -4.793 1 97.88 319 GLN A CA 1
ATOM 2240 C C . GLN A 1 319 ? 19.547 -12.844 -4.887 1 97.88 319 GLN A C 1
ATOM 2242 O O . GLN A 1 319 ? 18.953 -12.711 -5.957 1 97.88 319 GLN A O 1
ATOM 2247 N N . PHE A 1 320 ? 19.234 -12.266 -3.752 1 98.56 320 PHE A N 1
ATOM 2248 C CA . PHE A 1 320 ? 18.094 -11.352 -3.738 1 98.56 320 PHE A CA 1
ATOM 2249 C C . PHE A 1 320 ? 18.312 -10.195 -4.699 1 98.56 320 PHE A C 1
ATOM 2251 O O . PHE A 1 320 ? 17.453 -9.883 -5.52 1 98.56 320 PHE A O 1
ATOM 2258 N N . GLU A 1 321 ? 19.469 -9.562 -4.668 1 97.94 321 GLU A N 1
ATOM 2259 C CA . GLU A 1 321 ? 19.781 -8.391 -5.488 1 97.94 321 GLU A CA 1
ATOM 2260 C C . GLU A 1 321 ? 19.828 -8.758 -6.969 1 97.94 321 GLU A C 1
ATOM 2262 O O . GLU A 1 321 ? 19.453 -7.945 -7.824 1 97.94 321 GLU A O 1
ATOM 2267 N N . ARG A 1 322 ? 20.203 -9.93 -7.238 1 96.56 322 ARG A N 1
ATOM 2268 C CA . ARG A 1 322 ? 20.266 -10.383 -8.625 1 96.56 322 ARG A CA 1
ATOM 2269 C C . ARG A 1 322 ? 18.875 -10.508 -9.219 1 96.56 322 ARG A C 1
ATOM 2271 O O . ARG A 1 322 ? 18.672 -10.227 -10.406 1 96.56 322 ARG A O 1
ATOM 2278 N N . LEU A 1 323 ? 17.891 -10.844 -8.414 1 97.19 323 LEU A N 1
ATOM 2279 C CA . LEU A 1 323 ? 16.594 -11.25 -8.945 1 97.19 323 LEU A CA 1
ATOM 2280 C C . LEU A 1 323 ? 15.539 -10.195 -8.664 1 97.19 323 LEU A C 1
ATOM 2282 O O . LEU A 1 323 ? 14.422 -10.281 -9.18 1 97.19 323 LEU A O 1
ATOM 2286 N N . ARG A 1 324 ? 15.922 -9.164 -7.871 1 96.38 324 ARG A N 1
ATOM 2287 C CA . ARG A 1 324 ? 14.938 -8.141 -7.547 1 96.38 324 ARG A CA 1
ATOM 2288 C C . ARG A 1 324 ? 14.68 -7.23 -8.742 1 96.38 324 ARG A C 1
ATOM 2290 O O . ARG A 1 324 ? 15.523 -7.117 -9.633 1 96.38 324 ARG A O 1
ATOM 2297 N N . MET B 1 1 ? -5.316 43.219 0.691 1 86.88 1 MET B N 1
ATOM 2298 C CA . MET B 1 1 ? -4.234 42.406 0.152 1 86.88 1 MET B CA 1
ATOM 2299 C C . MET B 1 1 ? -4.352 40.969 0.633 1 86.88 1 MET B C 1
ATOM 2301 O O . MET B 1 1 ? -4.68 40.719 1.795 1 86.88 1 MET B O 1
ATOM 2305 N N . THR B 1 2 ? -4.348 40.031 -0.236 1 95 2 THR B N 1
ATOM 2306 C CA . THR B 1 2 ? -4.465 38.625 0.096 1 95 2 THR B CA 1
ATOM 2307 C C . THR B 1 2 ? -3.242 38.125 0.878 1 95 2 THR B C 1
ATOM 2309 O O . THR B 1 2 ? -2.105 38.406 0.49 1 95 2 THR B O 1
ATOM 2312 N N . ARG B 1 3 ? -3.441 37.531 2.062 1 97.62 3 ARG B N 1
ATOM 2313 C CA . ARG B 1 3 ? -2.354 37.094 2.934 1 97.62 3 ARG B CA 1
ATOM 2314 C C . ARG B 1 3 ? -2.289 35.562 3.018 1 97.62 3 ARG B C 1
ATOM 2316 O O . ARG B 1 3 ? -3.281 34.906 3.35 1 97.62 3 ARG B O 1
ATOM 2323 N N . VAL B 1 4 ? -1.182 35.031 2.703 1 98.12 4 VAL B N 1
ATOM 2324 C CA . VAL B 1 4 ? -0.913 33.625 2.828 1 98.12 4 VAL B CA 1
ATOM 2325 C C . VAL B 1 4 ? 0.187 33.375 3.863 1 98.12 4 VAL B C 1
ATOM 2327 O O . VAL B 1 4 ? 1.224 34.062 3.834 1 98.12 4 VAL B O 1
ATOM 2330 N N . HIS B 1 5 ? -0.061 32.531 4.812 1 98.62 5 HIS B N 1
ATOM 2331 C CA . HIS B 1 5 ? 0.906 32.219 5.852 1 98.62 5 HIS B CA 1
ATOM 2332 C C . HIS B 1 5 ? 1.504 30.812 5.625 1 98.62 5 HIS B C 1
ATOM 2334 O O . HIS B 1 5 ? 0.772 29.844 5.43 1 98.62 5 HIS B O 1
ATOM 2340 N N . VAL B 1 6 ? 2.871 30.734 5.645 1 98.56 6 VAL B N 1
ATOM 2341 C CA . VAL B 1 6 ? 3.588 29.5 5.363 1 98.56 6 VAL B CA 1
ATOM 2342 C C . VAL B 1 6 ? 4.121 28.906 6.668 1 98.56 6 VAL B C 1
ATOM 2344 O O . VAL B 1 6 ? 4.773 29.594 7.453 1 98.56 6 VAL B O 1
ATOM 2347 N N . LEU B 1 7 ? 3.775 27.641 6.906 1 98.81 7 LEU B N 1
ATOM 2348 C CA . LEU B 1 7 ? 4.309 26.859 8.008 1 98.81 7 LEU B CA 1
ATOM 2349 C C . LEU B 1 7 ? 5.398 25.906 7.523 1 98.81 7 LEU B C 1
ATOM 2351 O O . LEU B 1 7 ? 5.141 25.031 6.688 1 98.81 7 LEU B O 1
ATOM 2355 N N . ALA B 1 8 ? 6.59 26.047 8.047 1 98.38 8 ALA B N 1
ATOM 2356 C CA . ALA B 1 8 ? 7.703 25.188 7.668 1 98.38 8 ALA B CA 1
ATOM 2357 C C . ALA B 1 8 ? 7.898 24.062 8.68 1 98.38 8 ALA B C 1
ATOM 2359 O O . ALA B 1 8 ? 7.973 24.312 9.891 1 98.38 8 ALA B O 1
ATOM 2360 N N . THR B 1 9 ? 7.988 22.797 8.156 1 97.75 9 THR B N 1
ATOM 2361 C CA . THR B 1 9 ? 8.109 21.672 9.07 1 97.75 9 THR B CA 1
ATOM 2362 C C . THR B 1 9 ? 9.305 20.797 8.695 1 97.75 9 THR B C 1
ATOM 2364 O O . THR B 1 9 ? 9.5 19.719 9.273 1 97.75 9 THR B O 1
ATOM 2367 N N . GLY B 1 10 ? 10.078 21.219 7.773 1 95.25 10 GLY B N 1
ATOM 2368 C CA . GLY B 1 10 ? 11.219 20.453 7.297 1 95.25 10 GLY B CA 1
ATOM 2369 C C . GLY B 1 10 ? 10.977 19.781 5.953 1 95.25 10 GLY B C 1
ATOM 2370 O O . GLY B 1 10 ? 10.469 20.422 5.027 1 95.25 10 GLY B O 1
ATOM 2371 N N . GLY B 1 11 ? 11.461 18.531 5.844 1 92.44 11 GLY B N 1
ATOM 2372 C CA . GLY B 1 11 ? 11.32 17.812 4.586 1 92.44 11 GLY B CA 1
ATOM 2373 C C . GLY B 1 11 ? 12.406 18.156 3.582 1 92.44 11 GLY B C 1
ATOM 2374 O O . GLY B 1 11 ? 13.297 18.953 3.867 1 92.44 11 GLY B O 1
ATOM 2375 N N . THR B 1 12 ? 12.258 17.531 2.438 1 88.81 12 THR B N 1
ATOM 2376 C CA . THR B 1 12 ? 13.258 17.641 1.379 1 88.81 12 THR B CA 1
ATOM 2377 C C . THR B 1 12 ? 13.398 19.094 0.933 1 88.81 12 THR B C 1
ATOM 2379 O O . THR B 1 12 ? 14.5 19.562 0.619 1 88.81 12 THR B O 1
ATOM 2382 N N . ILE B 1 13 ? 12.328 19.812 0.935 1 93.19 13 ILE B N 1
ATOM 2383 C CA . ILE B 1 13 ? 12.32 21.203 0.502 1 93.19 13 ILE B CA 1
ATOM 2384 C C . ILE B 1 13 ? 13.25 22.031 1.395 1 93.19 13 ILE B C 1
ATOM 2386 O O . ILE B 1 13 ? 13.758 23.078 0.978 1 93.19 13 ILE B O 1
ATOM 2390 N N . ALA B 1 14 ? 13.484 21.531 2.572 1 91.5 14 ALA B N 1
ATOM 2391 C CA . ALA B 1 14 ? 14.328 22.203 3.559 1 91.5 14 ALA B CA 1
ATOM 2392 C C . ALA B 1 14 ? 15.648 21.453 3.748 1 91.5 14 ALA B C 1
ATOM 2394 O O . ALA B 1 14 ? 16.375 21.703 4.715 1 91.5 14 ALA B O 1
ATOM 2395 N N . SER B 1 15 ? 15.891 20.453 2.957 1 90.25 15 SER B N 1
ATOM 2396 C CA . SER B 1 15 ? 17.047 19.594 3.16 1 90.25 15 SER B CA 1
ATOM 2397 C C . SER B 1 15 ? 18.203 20 2.246 1 90.25 15 SER B C 1
ATOM 2399 O O . SER B 1 15 ? 17.984 20.531 1.159 1 90.25 15 SER B O 1
ATOM 2401 N N . ARG B 1 16 ? 19.422 19.75 2.693 1 89.12 16 ARG B N 1
ATOM 2402 C CA . ARG B 1 16 ? 20.656 19.938 1.92 1 89.12 16 ARG B CA 1
ATOM 2403 C C . ARG B 1 16 ? 21.562 18.703 2.031 1 89.12 16 ARG B C 1
ATOM 2405 O O . ARG B 1 16 ? 21.531 18 3.039 1 89.12 16 ARG B O 1
ATOM 2412 N N . SER B 1 17 ? 22.328 18.516 0.904 1 82.5 17 SER B N 1
ATOM 2413 C CA . SER B 1 17 ? 23.25 17.391 0.872 1 82.5 17 SER B CA 1
ATOM 2414 C C . SER B 1 17 ? 24.375 17.547 1.903 1 82.5 17 SER B C 1
ATOM 2416 O O . SER B 1 17 ? 24.875 18.656 2.111 1 82.5 17 SER B O 1
ATOM 2418 N N . GLY B 1 18 ? 24.5 16.719 2.934 1 69.69 18 GLY B N 1
ATOM 2419 C CA . GLY B 1 18 ? 25.578 16.828 3.92 1 69.69 18 GLY B CA 1
ATOM 2420 C C . GLY B 1 18 ? 26.781 15.977 3.572 1 69.69 18 GLY B C 1
ATOM 2421 O O . GLY B 1 18 ? 26.719 15.133 2.678 1 69.69 18 GLY B O 1
ATOM 2422 N N . GLU B 1 19 ? 27.953 16.453 4.09 1 57.47 19 GLU B N 1
ATOM 2423 C CA . GLU B 1 19 ? 29.219 15.711 4.055 1 57.47 19 GLU B CA 1
ATOM 2424 C C . GLU B 1 19 ? 29.109 14.406 4.84 1 57.47 19 GLU B C 1
ATOM 2426 O O . GLU B 1 19 ? 28.922 14.422 6.059 1 57.47 19 GLU B O 1
ATOM 2431 N N . GLY B 1 20 ? 28.375 13.305 4.527 1 56 20 GLY B N 1
ATOM 2432 C CA . GLY B 1 20 ? 28.484 11.992 5.145 1 56 20 GLY B CA 1
ATOM 2433 C C . GLY B 1 20 ? 27.156 11.258 5.211 1 56 20 GLY B C 1
ATOM 2434 O O . GLY B 1 20 ? 26.859 10.406 4.359 1 56 20 GLY B O 1
ATOM 2435 N N . SER B 1 21 ? 26.375 11.648 6.266 1 65.25 21 SER B N 1
ATOM 2436 C CA . SER B 1 21 ? 25.297 10.758 6.703 1 65.25 21 SER B CA 1
ATOM 2437 C C . SER B 1 21 ? 24.031 10.984 5.883 1 65.25 21 SER B C 1
ATOM 2439 O O . SER B 1 21 ? 22.953 10.57 6.289 1 65.25 21 SER B O 1
ATOM 2441 N N . GLY B 1 22 ? 24.047 11.547 4.723 1 75.75 22 GLY B N 1
ATOM 2442 C CA . GLY B 1 22 ? 22.875 11.727 3.869 1 75.75 22 GLY B CA 1
ATOM 2443 C C . GLY B 1 22 ? 22.219 13.086 4.023 1 75.75 22 GLY B C 1
ATOM 2444 O O . GLY B 1 22 ? 22.688 13.914 4.812 1 75.75 22 GLY B O 1
ATOM 2445 N N . ALA B 1 23 ? 21.234 13.383 3.232 1 84.31 23 ALA B N 1
ATOM 2446 C CA . ALA B 1 23 ? 20.531 14.664 3.266 1 84.31 23 ALA B CA 1
ATOM 2447 C C . ALA B 1 23 ? 19.734 14.82 4.555 1 84.31 23 ALA B C 1
ATOM 2449 O O . ALA B 1 23 ? 19.141 13.859 5.043 1 84.31 23 ALA B O 1
ATOM 2450 N N . THR B 1 24 ? 19.828 16 5.211 1 83.75 24 THR B N 1
ATOM 2451 C CA . THR B 1 24 ? 19.062 16.297 6.418 1 83.75 24 THR B CA 1
ATOM 2452 C C . THR B 1 24 ? 18.344 17.625 6.285 1 83.75 24 THR B C 1
ATOM 2454 O O . THR B 1 24 ? 18.844 18.562 5.648 1 83.75 24 THR B O 1
ATOM 2457 N N . ALA B 1 25 ? 17.141 17.719 6.887 1 86.56 25 ALA B N 1
ATOM 2458 C CA . ALA B 1 25 ? 16.391 18.969 6.898 1 86.56 25 ALA B CA 1
ATOM 2459 C C . ALA B 1 25 ? 17.031 20 7.812 1 86.56 25 ALA B C 1
ATOM 2461 O O . ALA B 1 25 ? 17.344 19.703 8.969 1 86.56 25 ALA B O 1
ATOM 2462 N N . GLY B 1 26 ? 17.219 21.297 7.238 1 86.75 26 GLY B N 1
ATOM 2463 C CA . GLY B 1 26 ? 17.891 22.297 8.062 1 86.75 26 GLY B CA 1
ATOM 2464 C C . GLY B 1 26 ? 17.438 23.703 7.75 1 86.75 26 GLY B C 1
ATOM 2465 O O . GLY B 1 26 ? 17.625 24.609 8.57 1 86.75 26 GLY B O 1
ATOM 2466 N N . ASP B 1 27 ? 16.781 23.938 6.621 1 90.12 27 ASP B N 1
ATOM 2467 C CA . ASP B 1 27 ? 16.406 25.281 6.215 1 90.12 27 ASP B CA 1
ATOM 2468 C C . ASP B 1 27 ? 15.18 25.766 6.98 1 90.12 27 ASP B C 1
ATOM 2470 O O . ASP B 1 27 ? 14.219 25.016 7.156 1 90.12 27 ASP B O 1
ATOM 2474 N N . ALA B 1 28 ? 15.227 27 7.414 1 92.81 28 ALA B N 1
ATOM 2475 C CA . ALA B 1 28 ? 14.086 27.656 8.055 1 92.81 28 ALA B CA 1
ATOM 2476 C C . ALA B 1 28 ? 13.109 28.203 7.02 1 92.81 28 ALA B C 1
ATOM 2478 O O . ALA B 1 28 ? 13.422 28.234 5.824 1 92.81 28 ALA B O 1
ATOM 2479 N N . ALA B 1 29 ? 12 28.578 7.555 1 94.25 29 ALA B N 1
ATOM 2480 C CA . ALA B 1 29 ? 10.961 29.125 6.695 1 94.25 29 ALA B CA 1
ATOM 2481 C C . ALA B 1 29 ? 11.5 30.281 5.855 1 94.25 29 ALA B C 1
ATOM 2483 O O . ALA B 1 29 ? 11.203 30.391 4.664 1 94.25 29 ALA B O 1
ATOM 2484 N N . GLU B 1 30 ? 12.242 31.156 6.465 1 93.31 30 GLU B N 1
ATOM 2485 C CA . GLU B 1 30 ? 12.789 32.312 5.777 1 93.31 30 GLU B CA 1
ATOM 2486 C C . GLU B 1 30 ? 13.609 31.906 4.555 1 93.31 30 GLU B C 1
ATOM 2488 O O . GLU B 1 30 ? 13.469 32.5 3.48 1 93.31 30 GLU B O 1
ATOM 2493 N N . ALA B 1 31 ? 14.469 30.906 4.766 1 93.19 31 ALA B N 1
ATOM 2494 C CA . ALA B 1 31 ? 15.305 30.422 3.672 1 93.19 31 ALA B CA 1
ATOM 2495 C C . ALA B 1 31 ? 14.461 29.797 2.562 1 93.19 31 ALA B C 1
ATOM 2497 O O . ALA B 1 31 ? 14.742 30 1.378 1 93.19 31 ALA B O 1
ATOM 2498 N N . ILE B 1 32 ? 13.445 29.047 2.914 1 93.94 32 ILE B N 1
ATOM 2499 C CA . ILE B 1 32 ? 12.547 28.406 1.965 1 93.94 32 ILE B CA 1
ATOM 2500 C C . ILE B 1 32 ? 11.82 29.469 1.142 1 93.94 32 ILE B C 1
ATOM 2502 O O . ILE B 1 32 ? 11.75 29.375 -0.086 1 93.94 32 ILE B O 1
ATOM 2506 N N . LEU B 1 33 ? 11.344 30.531 1.754 1 94.88 33 LEU B N 1
ATOM 2507 C CA . LEU B 1 33 ? 10.586 31.594 1.104 1 94.88 33 LEU B CA 1
ATOM 2508 C C . LEU B 1 33 ? 11.484 32.438 0.197 1 94.88 33 LEU B C 1
ATOM 2510 O O . LEU B 1 33 ? 11.047 32.906 -0.853 1 94.88 33 LEU B O 1
ATOM 2514 N N . ALA B 1 34 ? 12.711 32.531 0.583 1 92.38 34 ALA B N 1
ATOM 2515 C CA . ALA B 1 34 ? 13.656 33.344 -0.192 1 92.38 34 ALA B CA 1
ATOM 2516 C C . ALA B 1 34 ? 13.922 32.688 -1.552 1 92.38 34 ALA B C 1
ATOM 2518 O O . ALA B 1 34 ? 14.289 33.375 -2.508 1 92.38 34 ALA B O 1
ATOM 2519 N N . GLY B 1 35 ? 13.711 31.406 -1.62 1 89.06 35 GLY B N 1
ATOM 2520 C CA . GLY B 1 35 ? 13.961 30.688 -2.859 1 89.06 35 GLY B CA 1
ATOM 2521 C C . GLY B 1 35 ? 12.805 30.766 -3.836 1 89.06 35 GLY B C 1
ATOM 2522 O O . GLY B 1 35 ? 12.953 30.406 -5.004 1 89.06 35 GLY B O 1
ATOM 2523 N N . MET B 1 36 ? 11.789 31.234 -3.395 1 89.94 36 MET B N 1
ATOM 2524 C CA . MET B 1 36 ? 10.57 31.25 -4.199 1 89.94 36 MET B CA 1
ATOM 2525 C C . MET B 1 36 ? 10.469 32.562 -4.996 1 89.94 36 MET B C 1
ATOM 2527 O O . MET B 1 36 ? 10.734 33.625 -4.469 1 89.94 36 MET B O 1
ATOM 2531 N N . ASP B 1 37 ? 10.055 32.438 -6.254 1 85.69 37 ASP B N 1
ATOM 2532 C CA . ASP B 1 37 ? 9.805 33.625 -7.066 1 85.69 37 ASP B CA 1
ATOM 2533 C C . ASP B 1 37 ? 8.664 34.469 -6.488 1 85.69 37 ASP B C 1
ATOM 2535 O O . ASP B 1 37 ? 7.738 33.906 -5.875 1 85.69 37 ASP B O 1
ATOM 2539 N N . ALA B 1 38 ? 8.695 35.688 -6.75 1 77.62 38 ALA B N 1
ATOM 2540 C CA . ALA B 1 38 ? 7.719 36.656 -6.219 1 77.62 38 ALA B CA 1
ATOM 2541 C C . ALA B 1 38 ? 6.328 36.375 -6.789 1 77.62 38 ALA B C 1
ATOM 2543 O O . ALA B 1 38 ? 6.191 35.969 -7.945 1 77.62 38 ALA B O 1
ATOM 2544 N N . THR B 1 39 ? 5.395 36.344 -5.988 1 79.94 39 THR B N 1
ATOM 2545 C CA . THR B 1 39 ? 3.982 36.312 -6.355 1 79.94 39 THR B CA 1
ATOM 2546 C C . THR B 1 39 ? 3.375 37.719 -6.242 1 79.94 39 THR B C 1
ATOM 2548 O O . THR B 1 39 ? 3.443 38.344 -5.18 1 79.94 39 THR B O 1
ATOM 2551 N N . ALA B 1 40 ? 2.85 38.219 -7.348 1 77.06 40 ALA B N 1
ATOM 2552 C CA . ALA B 1 40 ? 2.297 39.562 -7.324 1 77.06 40 ALA B CA 1
ATOM 2553 C C . ALA B 1 40 ? 1.026 39.625 -6.48 1 77.06 40 ALA B C 1
ATOM 2555 O O . ALA B 1 40 ? 0.244 38.656 -6.457 1 77.06 40 ALA B O 1
ATOM 2556 N N . ASP B 1 41 ? 0.824 40.531 -5.617 1 86.94 41 ASP B N 1
ATOM 2557 C CA . ASP B 1 41 ? -0.414 40.906 -4.938 1 86.94 41 ASP B CA 1
ATOM 2558 C C . ASP B 1 41 ? -0.705 39.969 -3.773 1 86.94 41 ASP B C 1
ATOM 2560 O O . ASP B 1 41 ? -1.839 39.875 -3.295 1 86.94 41 ASP B O 1
ATOM 2564 N N . VAL B 1 42 ? 0.241 39 -3.424 1 94.25 42 VAL B N 1
ATOM 2565 C CA . VAL B 1 42 ? 0.066 38.156 -2.248 1 94.25 42 VAL B CA 1
ATOM 2566 C C . VAL B 1 42 ? 1.115 38.531 -1.196 1 94.25 42 VAL B C 1
ATOM 2568 O O . VAL B 1 42 ? 2.314 38.531 -1.486 1 94.25 42 VAL B O 1
ATOM 2571 N N . GLU B 1 43 ? 0.697 38.906 -0.082 1 96.19 43 GLU B N 1
ATOM 2572 C CA . GLU B 1 43 ? 1.595 39.031 1.062 1 96.19 43 GLU B CA 1
ATOM 2573 C C . GLU B 1 43 ? 1.869 37.688 1.709 1 96.19 43 GLU B C 1
ATOM 2575 O O . GLU B 1 43 ? 0.938 36.969 2.09 1 96.19 43 GLU B O 1
ATOM 2580 N N . ILE B 1 44 ? 3.123 37.375 1.854 1 97.12 44 ILE B N 1
ATOM 2581 C CA . ILE B 1 44 ? 3.498 36.062 2.367 1 97.12 44 ILE B CA 1
ATOM 2582 C C . ILE B 1 44 ? 4.246 36.219 3.689 1 97.12 44 ILE B C 1
ATOM 2584 O O . ILE B 1 44 ? 5.18 37 3.789 1 97.12 44 ILE B O 1
ATOM 2588 N N . THR B 1 45 ? 3.816 35.562 4.672 1 96.56 45 THR B N 1
ATOM 2589 C CA . THR B 1 45 ? 4.52 35.438 5.945 1 96.56 45 THR B CA 1
ATOM 2590 C C . THR B 1 45 ? 4.836 33.969 6.238 1 96.56 45 THR B C 1
ATOM 2592 O O . THR B 1 45 ? 4.301 33.062 5.586 1 96.56 45 THR B O 1
ATOM 2595 N N . GLY B 1 46 ? 5.793 33.75 7.141 1 97 46 GLY B N 1
ATOM 2596 C CA . GLY B 1 46 ? 6.168 32.375 7.445 1 97 46 GLY B CA 1
ATOM 2597 C C . GLY B 1 46 ? 6.57 32.156 8.891 1 97 46 GLY B C 1
ATOM 2598 O O . GLY B 1 46 ? 6.914 33.125 9.586 1 97 46 GLY B O 1
ATOM 2599 N N . GLU B 1 47 ? 6.48 30.984 9.344 1 97.88 47 GLU B N 1
ATOM 2600 C CA . GLU B 1 47 ? 6.984 30.578 10.656 1 97.88 47 GLU B CA 1
ATOM 2601 C C . GLU B 1 47 ? 7.504 29.141 10.641 1 97.88 47 GLU B C 1
ATOM 2603 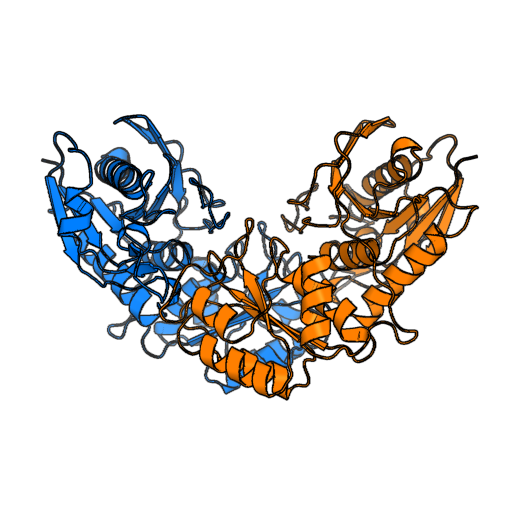O O . GLU B 1 47 ? 7.098 28.344 9.797 1 97.88 47 GLU B O 1
ATOM 2608 N N . ASP B 1 48 ? 8.406 28.859 11.562 1 98 48 ASP B N 1
ATOM 2609 C CA . ASP B 1 48 ? 8.938 27.516 11.758 1 98 48 ASP B CA 1
ATOM 2610 C C . ASP B 1 48 ? 8.141 26.766 12.82 1 98 48 ASP B C 1
ATOM 2612 O O . ASP B 1 48 ? 8.109 27.172 13.984 1 98 48 ASP B O 1
ATOM 2616 N N . VAL B 1 49 ? 7.516 25.703 12.406 1 98.25 49 VAL B N 1
ATOM 2617 C CA . VAL B 1 49 ? 6.816 24.844 13.359 1 98.25 49 VAL B CA 1
ATOM 2618 C C . VAL B 1 49 ? 7.762 23.766 13.875 1 98.25 49 VAL B C 1
ATOM 2620 O O . VAL B 1 49 ? 7.781 23.453 15.07 1 98.25 49 VAL B O 1
ATOM 2623 N N . MET B 1 50 ? 8.477 23.156 12.945 1 96.44 50 MET B N 1
ATOM 2624 C CA . MET B 1 50 ? 9.539 22.188 13.203 1 96.44 50 MET B CA 1
ATOM 2625 C C . MET B 1 50 ? 10.438 22.016 11.984 1 96.44 50 MET B C 1
ATOM 2627 O O . MET B 1 50 ? 10.141 22.547 10.914 1 96.44 50 MET B O 1
ATOM 2631 N N . THR B 1 51 ? 11.555 21.391 12.18 1 94.94 51 THR B N 1
ATOM 2632 C CA . THR B 1 51 ? 12.516 21.141 11.109 1 94.94 51 THR B CA 1
ATOM 2633 C C . THR B 1 51 ? 13.023 19.703 11.188 1 94.94 51 THR B C 1
ATOM 2635 O O . THR B 1 51 ? 14.117 19.438 11.688 1 94.94 51 THR B O 1
ATOM 2638 N N . VAL B 1 52 ? 12.203 18.828 10.648 1 93.81 52 VAL B N 1
ATOM 2639 C CA . VAL B 1 52 ? 12.453 17.406 10.82 1 93.81 52 VAL B CA 1
ATOM 2640 C C . VAL B 1 52 ? 12.109 16.656 9.539 1 93.81 52 VAL B C 1
ATOM 2642 O O . VAL B 1 52 ? 11.203 17.047 8.805 1 93.81 52 VAL B O 1
ATOM 2645 N N . GLY B 1 53 ? 12.922 15.625 9.164 1 94.38 53 GLY B N 1
ATOM 2646 C CA . GLY B 1 53 ? 12.461 14.703 8.141 1 94.38 53 GLY B CA 1
ATOM 2647 C C . GLY B 1 53 ? 11.164 14.016 8.5 1 94.38 53 GLY B C 1
ATOM 2648 O O . GLY B 1 53 ? 10.992 13.547 9.625 1 94.38 53 GLY B O 1
ATOM 2649 N N . SER B 1 54 ? 10.227 14 7.516 1 96.56 54 SER B N 1
ATOM 2650 C CA . SER B 1 54 ? 8.875 13.547 7.832 1 96.56 54 SER B CA 1
ATOM 2651 C C . SER B 1 54 ? 8.867 12.086 8.266 1 96.56 54 SER B C 1
ATOM 2653 O O . SER B 1 54 ? 7.945 11.641 8.953 1 96.56 54 SER B O 1
ATOM 2655 N N . TYR B 1 55 ? 9.859 11.219 7.883 1 96.31 55 TYR B N 1
ATOM 2656 C CA . TYR B 1 55 ? 9.938 9.828 8.305 1 96.31 55 TYR B CA 1
ATOM 2657 C C . TYR B 1 55 ? 10.211 9.727 9.805 1 96.31 55 TYR B C 1
ATOM 2659 O O . TYR B 1 55 ? 10.039 8.664 10.398 1 96.31 55 TYR B O 1
ATOM 2667 N N . ARG B 1 56 ? 10.516 10.844 10.461 1 96.75 56 ARG B N 1
ATOM 2668 C CA . ARG B 1 56 ? 10.836 10.836 11.883 1 96.75 56 ARG B CA 1
ATOM 2669 C C . ARG B 1 56 ? 9.641 11.281 12.719 1 96.75 56 ARG B C 1
ATOM 2671 O O . ARG B 1 56 ? 9.68 11.234 13.945 1 96.75 56 ARG B O 1
ATOM 2678 N N . LEU B 1 57 ? 8.625 11.742 12.078 1 97.88 57 LEU B N 1
ATOM 2679 C CA . LEU B 1 57 ? 7.469 12.273 12.789 1 97.88 57 LEU B CA 1
ATOM 2680 C C . LEU B 1 57 ? 6.633 11.148 13.383 1 97.88 57 LEU B C 1
ATOM 2682 O O . LEU B 1 57 ? 6.547 10.062 12.805 1 97.88 57 LEU B O 1
ATOM 2686 N N . GLY B 1 58 ? 6.074 11.375 14.539 1 98.25 58 GLY B N 1
ATOM 2687 C CA . GLY B 1 58 ? 5.027 10.562 15.141 1 98.25 58 GLY B CA 1
ATOM 2688 C C . GLY B 1 58 ? 3.701 11.289 15.258 1 98.25 58 GLY B C 1
ATOM 2689 O O . GLY B 1 58 ? 3.539 12.391 14.727 1 98.25 58 GLY B O 1
ATOM 2690 N N . LEU B 1 59 ? 2.75 10.68 15.914 1 98.62 59 LEU B N 1
ATOM 2691 C CA . LEU B 1 59 ? 1.402 11.227 16.031 1 98.62 59 LEU B CA 1
ATOM 2692 C C . LEU B 1 59 ? 1.419 12.57 16.75 1 98.62 59 LEU B C 1
ATOM 2694 O O . LEU B 1 59 ? 0.725 13.508 16.344 1 98.62 59 LEU B O 1
ATOM 2698 N N . PRO B 1 60 ? 2.244 12.75 17.812 1 98.5 60 PRO B N 1
ATOM 2699 C CA . PRO B 1 60 ? 2.266 14.055 18.469 1 98.5 60 PRO B CA 1
ATOM 2700 C C . PRO B 1 60 ? 2.736 15.18 17.547 1 98.5 60 PRO B C 1
ATOM 2702 O O . PRO B 1 60 ? 2.182 16.281 17.578 1 98.5 60 PRO B O 1
ATOM 2705 N N . GLU B 1 61 ? 3.773 14.922 16.766 1 98.5 61 GLU B N 1
ATOM 2706 C CA . GLU B 1 61 ? 4.266 15.93 15.828 1 98.5 61 GLU B CA 1
ATOM 2707 C C . GLU B 1 61 ? 3.227 16.234 14.75 1 98.5 61 GLU B C 1
ATOM 2709 O O . GLU B 1 61 ? 3.037 17.391 14.375 1 98.5 61 GLU B O 1
ATOM 2714 N N . LEU B 1 62 ? 2.531 15.172 14.227 1 98.81 62 LEU B N 1
ATOM 2715 C CA . LEU B 1 62 ? 1.46 15.391 13.266 1 98.81 62 LEU B CA 1
ATOM 2716 C C . LEU B 1 62 ? 0.379 16.297 13.852 1 98.81 62 LEU B C 1
ATOM 2718 O O . LEU B 1 62 ? -0.098 17.219 13.18 1 98.81 62 LEU B O 1
ATOM 2722 N N . ALA B 1 63 ? 0.023 16 15.07 1 98.75 63 ALA B N 1
ATOM 2723 C CA . ALA B 1 63 ? -1.002 16.797 15.742 1 98.75 63 ALA B CA 1
ATOM 2724 C C . ALA B 1 63 ? -0.567 18.25 15.883 1 98.75 63 ALA B C 1
ATOM 2726 O O . ALA B 1 63 ? -1.372 19.156 15.695 1 98.75 63 ALA B O 1
ATOM 2727 N N . THR B 1 64 ? 0.677 18.438 16.219 1 98.62 64 THR B N 1
ATOM 2728 C CA . THR B 1 64 ? 1.208 19.797 16.359 1 98.62 64 THR B CA 1
ATOM 2729 C C . THR B 1 64 ? 1.1 20.547 15.039 1 98.62 64 THR B C 1
ATOM 2731 O O . THR B 1 64 ? 0.64 21.703 15.008 1 98.62 64 THR B O 1
ATOM 2734 N N . ILE B 1 65 ? 1.485 19.938 13.953 1 98.75 65 ILE B N 1
ATOM 2735 C CA . ILE B 1 65 ? 1.434 20.547 12.641 1 98.75 65 ILE B CA 1
ATOM 2736 C C . ILE B 1 65 ? -0.013 20.875 12.273 1 98.75 65 ILE B C 1
ATOM 2738 O O . ILE B 1 65 ? -0.322 22 11.883 1 98.75 65 ILE B O 1
ATOM 2742 N N . ALA B 1 66 ? -0.915 19.906 12.43 1 98.75 66 ALA B N 1
ATOM 2743 C CA . ALA B 1 66 ? -2.314 20.047 12.047 1 98.75 66 ALA B CA 1
ATOM 2744 C C . ALA B 1 66 ? -3.004 21.125 12.891 1 98.75 66 ALA B C 1
ATOM 2746 O O . ALA B 1 66 ? -3.803 21.906 12.375 1 98.75 66 ALA B O 1
ATOM 2747 N N . ARG B 1 67 ? -2.703 21.172 14.172 1 98.38 67 ARG B N 1
ATOM 2748 C CA . ARG B 1 67 ? -3.297 22.172 15.062 1 98.38 67 ARG B CA 1
ATOM 2749 C C . ARG B 1 67 ? -2.816 23.562 14.703 1 98.38 67 ARG B C 1
ATOM 2751 O O . ARG B 1 67 ? -3.609 24.516 14.68 1 98.38 67 ARG B O 1
ATOM 2758 N N . THR B 1 68 ? -1.506 23.688 14.484 1 98.62 68 THR B N 1
ATOM 2759 C CA . THR B 1 68 ? -0.962 24.984 14.102 1 98.62 68 THR B CA 1
ATOM 2760 C C . THR B 1 68 ? -1.596 25.469 12.805 1 98.62 68 THR B C 1
ATOM 2762 O O . THR B 1 68 ? -1.961 26.641 12.688 1 98.62 68 THR B O 1
ATOM 2765 N N . ALA B 1 69 ? -1.73 24.578 11.844 1 98.81 69 ALA B N 1
ATOM 2766 C CA . ALA B 1 69 ? -2.377 24.922 10.578 1 98.81 69 ALA B CA 1
ATOM 2767 C C . ALA B 1 69 ? -3.805 25.406 10.812 1 98.81 69 ALA B C 1
ATOM 2769 O O . ALA B 1 69 ? -4.223 26.422 10.234 1 98.81 69 ALA B O 1
ATOM 2770 N N . ARG B 1 70 ? -4.551 24.703 11.625 1 98.38 70 ARG B N 1
ATOM 2771 C CA . ARG B 1 70 ? -5.93 25.078 11.938 1 98.38 70 ARG B CA 1
ATOM 2772 C C . ARG B 1 70 ? -5.984 26.453 12.609 1 98.38 70 ARG B C 1
ATOM 2774 O O . ARG B 1 70 ? -6.859 27.25 12.297 1 98.38 70 ARG B O 1
ATOM 2781 N N . GLU B 1 71 ? -5.062 26.672 13.516 1 98.38 71 GLU B N 1
ATOM 2782 C CA . GLU B 1 71 ? -5.016 27.938 14.227 1 98.38 71 GLU B CA 1
ATOM 2783 C C . GLU B 1 71 ? -4.762 29.094 13.258 1 98.38 71 GLU B C 1
ATOM 2785 O O . GLU B 1 71 ? -5.398 30.156 13.359 1 98.38 71 GLU B O 1
ATOM 2790 N N . ARG B 1 72 ? -3.85 28.922 12.383 1 98.75 72 ARG B N 1
ATOM 2791 C CA . ARG B 1 72 ? -3.574 29.953 11.391 1 98.75 72 ARG B CA 1
ATOM 2792 C C . ARG B 1 72 ? -4.738 30.109 10.422 1 98.75 72 ARG B C 1
ATOM 2794 O O . ARG B 1 72 ? -5.07 31.234 10.016 1 98.75 72 ARG B O 1
ATOM 2801 N N . ALA B 1 73 ? -5.355 29 10.062 1 98.62 73 ALA B N 1
ATOM 2802 C CA . ALA B 1 73 ? -6.5 29.047 9.164 1 98.62 73 ALA B CA 1
ATOM 2803 C C . ALA B 1 73 ? -7.672 29.797 9.797 1 98.62 73 ALA B C 1
ATOM 2805 O O . ALA B 1 73 ? -8.492 30.391 9.086 1 98.62 73 ALA B O 1
ATOM 2806 N N . ALA B 1 74 ? -7.711 29.797 11.102 1 98.25 74 ALA B N 1
ATOM 2807 C CA . ALA B 1 74 ? -8.805 30.438 11.82 1 98.25 74 ALA B CA 1
ATOM 2808 C C . ALA B 1 74 ? -8.547 31.922 12.008 1 98.25 74 ALA B C 1
ATOM 2810 O O . ALA B 1 74 ? -9.445 32.656 12.406 1 98.25 74 ALA B O 1
ATOM 2811 N N . ASP B 1 75 ? -7.344 32.375 11.773 1 98.06 75 ASP B N 1
ATOM 2812 C CA . ASP B 1 75 ? -6.996 33.781 11.875 1 98.06 75 ASP B CA 1
ATOM 2813 C C . ASP B 1 75 ? -7.664 34.594 10.766 1 98.06 75 ASP B C 1
ATOM 2815 O O . ASP B 1 75 ? -7.398 34.375 9.578 1 98.06 75 ASP B O 1
ATOM 2819 N N . PRO B 1 76 ? -8.547 35.531 11.086 1 96.31 76 PRO B N 1
ATOM 2820 C CA . PRO B 1 76 ? -9.25 36.312 10.07 1 96.31 76 PRO B CA 1
ATOM 2821 C C . PRO B 1 76 ? -8.305 37.125 9.172 1 96.31 76 PRO B C 1
ATOM 2823 O O . PRO B 1 76 ? -8.695 37.562 8.086 1 96.31 76 PRO B O 1
ATOM 2826 N N . GLY B 1 77 ? -7.086 37.281 9.594 1 96.81 77 GLY B N 1
ATOM 2827 C CA . GLY B 1 77 ? -6.121 38.031 8.797 1 96.81 77 GLY B CA 1
ATOM 2828 C C . GLY B 1 77 ? -5.383 37.156 7.797 1 96.81 77 GLY B C 1
ATOM 2829 O O . GLY B 1 77 ? -4.531 37.625 7.047 1 96.81 77 GLY B O 1
ATOM 2830 N N . ILE B 1 78 ? -5.691 35.906 7.82 1 98.19 78 ILE B N 1
ATOM 2831 C CA . ILE B 1 78 ? -5.023 34.938 6.938 1 98.19 78 ILE B CA 1
ATOM 2832 C C . ILE B 1 78 ? -6.027 34.375 5.941 1 98.19 78 ILE B C 1
ATOM 2834 O O . ILE B 1 78 ? -7.047 33.812 6.336 1 98.19 78 ILE B O 1
ATOM 2838 N N . ASP B 1 79 ? -5.734 34.5 4.621 1 98 79 ASP B N 1
ATOM 2839 C CA . ASP B 1 79 ? -6.641 34.031 3.568 1 98 79 ASP B CA 1
ATOM 2840 C C . ASP B 1 79 ? -6.32 32.625 3.133 1 98 79 ASP B C 1
ATOM 2842 O O . ASP B 1 79 ? -7.152 31.953 2.512 1 98 79 ASP B O 1
ATOM 2846 N N . GLY B 1 80 ? -5.152 32.188 3.418 1 98.56 80 GLY B N 1
ATOM 2847 C CA . GLY B 1 80 ? -4.691 30.828 3.092 1 98.56 80 GLY B CA 1
ATOM 2848 C C . GLY B 1 80 ? -3.471 30.406 3.887 1 98.56 80 GLY B C 1
ATOM 2849 O O . GLY B 1 80 ? -2.684 31.25 4.32 1 98.56 80 GLY B O 1
ATOM 2850 N N . VAL B 1 81 ? -3.305 29.156 4.094 1 98.88 81 VAL B N 1
ATOM 2851 C CA . VAL B 1 81 ? -2.154 28.578 4.789 1 98.88 81 VAL B CA 1
ATOM 2852 C C . VAL B 1 81 ? -1.438 27.594 3.871 1 98.88 81 VAL B C 1
ATOM 2854 O O . VAL B 1 81 ? -2.082 26.828 3.156 1 98.88 81 VAL B O 1
ATOM 2857 N N . VAL B 1 82 ? -0.132 27.656 3.826 1 98.88 82 VAL B N 1
ATOM 2858 C CA . VAL B 1 82 ? 0.689 26.672 3.133 1 98.88 82 VAL B CA 1
ATOM 2859 C C . VAL B 1 82 ? 1.595 25.953 4.137 1 98.88 82 VAL B C 1
ATOM 2861 O O . VAL B 1 82 ? 2.176 26.594 5.02 1 98.88 82 VAL B O 1
ATOM 2864 N N . VAL B 1 83 ? 1.656 24.656 4.09 1 98.94 83 VAL B N 1
ATOM 2865 C CA . VAL B 1 83 ? 2.529 23.859 4.945 1 98.94 83 VAL B CA 1
ATOM 2866 C C . VAL B 1 83 ? 3.578 23.156 4.09 1 98.94 83 VAL B C 1
ATOM 2868 O O . VAL B 1 83 ? 3.238 22.359 3.213 1 98.94 83 VAL B O 1
ATOM 2871 N N . THR B 1 84 ? 4.844 23.469 4.297 1 98.62 84 THR B N 1
ATOM 2872 C CA . THR B 1 84 ? 5.906 22.672 3.693 1 98.62 84 THR B CA 1
ATOM 2873 C C . THR B 1 84 ? 6.215 21.453 4.551 1 98.62 84 THR B C 1
ATOM 2875 O O . THR B 1 84 ? 6.297 21.547 5.777 1 98.62 84 THR B O 1
ATOM 2878 N N . HIS B 1 85 ? 6.305 20.297 3.99 1 98.44 85 HIS B N 1
ATOM 2879 C CA . HIS B 1 85 ? 6.367 19.016 4.68 1 98.44 85 HIS B CA 1
ATOM 2880 C C . HIS B 1 85 ? 7.164 18 3.877 1 98.44 85 HIS B C 1
ATOM 2882 O O . HIS B 1 85 ? 7.316 18.141 2.662 1 98.44 85 HIS B O 1
ATOM 2888 N N . GLY B 1 86 ? 7.773 17.031 4.562 1 97.81 86 GLY B N 1
ATOM 2889 C CA . GLY B 1 86 ? 8.32 15.898 3.838 1 97.81 86 GLY B CA 1
ATOM 2890 C C . GLY B 1 86 ? 7.254 15.062 3.156 1 97.81 86 GLY B C 1
ATOM 2891 O O . GLY B 1 86 ? 6.168 14.859 3.707 1 97.81 86 GLY B O 1
ATOM 2892 N N . THR B 1 87 ? 7.621 14.5 2.01 1 98.12 87 THR B N 1
ATOM 2893 C CA . THR B 1 87 ? 6.621 13.797 1.209 1 98.12 87 THR B CA 1
ATOM 2894 C C . THR B 1 87 ? 6.371 12.398 1.762 1 98.12 87 THR B C 1
ATOM 2896 O O . THR B 1 87 ? 5.332 11.797 1.486 1 98.12 87 THR B O 1
ATOM 2899 N N . ASP B 1 88 ? 7.25 11.836 2.59 1 97.56 88 ASP B N 1
ATOM 2900 C CA . ASP B 1 88 ? 7.18 10.453 3.066 1 97.56 88 ASP B CA 1
ATOM 2901 C C . ASP B 1 88 ? 5.859 10.188 3.787 1 97.56 88 ASP B C 1
ATOM 2903 O O . ASP B 1 88 ? 5.277 9.109 3.65 1 97.56 88 ASP B O 1
ATOM 2907 N N . THR B 1 89 ? 5.438 11.164 4.621 1 98.25 89 THR B N 1
ATOM 2908 C CA . THR B 1 89 ? 4.277 10.938 5.473 1 98.25 89 THR B CA 1
ATOM 2909 C C . THR B 1 89 ? 3.289 12.094 5.359 1 98.25 89 THR B C 1
ATOM 2911 O O . THR B 1 89 ? 2.482 12.32 6.266 1 98.25 89 THR B O 1
ATOM 2914 N N . MET B 1 90 ? 3.4 12.852 4.254 1 98.75 90 MET B N 1
ATOM 2915 C CA . MET B 1 90 ? 2.566 14.023 4.031 1 98.75 90 MET B CA 1
ATOM 2916 C C . MET B 1 90 ? 1.089 13.648 3.99 1 98.75 90 MET B C 1
ATOM 2918 O O . MET B 1 90 ? 0.24 14.383 4.492 1 98.75 90 MET B O 1
ATOM 2922 N N . GLU B 1 91 ? 0.775 12.492 3.373 1 98.81 91 GLU B N 1
ATOM 2923 C CA . GLU B 1 91 ? -0.622 12.102 3.227 1 98.81 91 GLU B CA 1
ATOM 2924 C C . GLU B 1 91 ? -1.295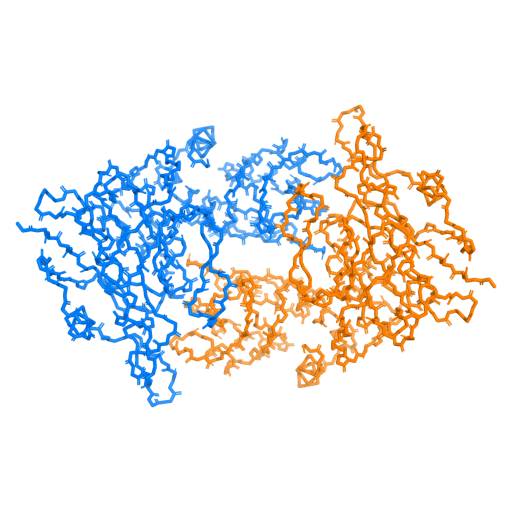 11.938 4.586 1 98.81 91 GLU B C 1
ATOM 2926 O O . GLU B 1 91 ? -2.473 12.266 4.746 1 98.81 91 GLU B O 1
ATOM 2931 N N . GLU B 1 92 ? -0.566 11.5 5.582 1 98.88 92 GLU B N 1
ATOM 2932 C CA . GLU B 1 92 ? -1.117 11.328 6.922 1 98.88 92 GLU B CA 1
ATOM 2933 C C . GLU B 1 92 ? -1.308 12.664 7.621 1 98.88 92 GLU B C 1
ATOM 2935 O O . GLU B 1 92 ? -2.352 12.914 8.227 1 98.88 92 GLU B O 1
ATOM 2940 N N . THR B 1 93 ? -0.323 13.555 7.531 1 98.88 93 THR B N 1
ATOM 2941 C CA . THR B 1 93 ? -0.408 14.859 8.188 1 98.88 93 THR B CA 1
ATOM 2942 C C . THR B 1 93 ? -1.497 15.711 7.547 1 98.88 93 THR B C 1
ATOM 2944 O O . THR B 1 93 ? -2.273 16.359 8.25 1 98.88 93 THR B O 1
ATOM 2947 N N . ALA B 1 94 ? -1.525 15.719 6.215 1 98.94 94 ALA B N 1
ATOM 2948 C CA . ALA B 1 94 ? -2.518 16.516 5.492 1 98.94 94 ALA B CA 1
ATOM 2949 C C . ALA B 1 94 ? -3.934 16.047 5.816 1 98.94 94 ALA B C 1
ATOM 2951 O O . ALA B 1 94 ? -4.836 16.859 6 1 98.94 94 ALA B O 1
ATOM 2952 N N . PHE B 1 95 ? -4.172 14.758 5.875 1 98.88 95 PHE B N 1
ATOM 2953 C CA . PHE B 1 95 ? -5.492 14.234 6.207 1 98.88 95 PHE B CA 1
ATOM 2954 C C . PHE B 1 95 ? -5.891 14.625 7.621 1 98.88 95 PHE B C 1
ATOM 2956 O O . PHE B 1 95 ? -7.043 15 7.867 1 98.88 95 PHE B O 1
ATOM 2963 N N . LEU B 1 96 ? -4.93 14.492 8.562 1 98.88 96 LEU B N 1
ATOM 2964 C CA . LEU B 1 96 ? -5.215 14.938 9.922 1 98.88 96 LEU B CA 1
ATOM 2965 C C . LEU B 1 96 ? -5.609 16.406 9.938 1 98.88 96 LEU B C 1
ATOM 2967 O O . LEU B 1 96 ? -6.57 16.797 10.609 1 98.88 96 LEU B O 1
ATOM 2971 N N . ALA B 1 97 ? -4.855 17.234 9.203 1 98.88 97 ALA B N 1
ATOM 2972 C CA . ALA B 1 97 ? -5.176 18.656 9.125 1 98.88 97 ALA B CA 1
ATOM 2973 C C . ALA B 1 97 ? -6.578 18.875 8.562 1 98.88 97 ALA B C 1
ATOM 2975 O O . ALA B 1 97 ? -7.297 19.781 9.008 1 98.88 97 ALA B O 1
ATOM 2976 N N . ASP B 1 98 ? -6.941 18.094 7.57 1 98.69 98 ASP B N 1
ATOM 2977 C CA . ASP B 1 98 ? -8.273 18.203 6.988 1 98.69 98 ASP B CA 1
ATOM 2978 C C . ASP B 1 98 ? -9.352 17.859 8.016 1 98.69 98 ASP B C 1
ATOM 2980 O O . ASP B 1 98 ? -10.398 18.5 8.062 1 98.69 98 ASP B O 1
ATOM 2984 N N . LEU B 1 99 ? -9.094 16.828 8.805 1 98.25 99 LEU B N 1
ATOM 2985 C CA . LEU B 1 99 ? -10.031 16.391 9.836 1 98.25 99 LEU B CA 1
ATOM 2986 C C . LEU B 1 99 ? -10.242 17.5 10.867 1 98.25 99 LEU B C 1
ATOM 2988 O O . LEU B 1 99 ? -11.273 17.531 11.539 1 98.25 99 LEU B O 1
ATOM 2992 N N . LEU B 1 100 ? -9.258 18.344 10.984 1 98.12 100 LEU B N 1
ATOM 2993 C CA . LEU B 1 100 ? -9.32 19.344 12.055 1 98.12 100 LEU B CA 1
ATOM 2994 C C . LEU B 1 100 ? -9.773 20.688 11.516 1 98.12 100 LEU B C 1
ATOM 2996 O O . LEU B 1 100 ? -10.172 21.562 12.289 1 98.12 100 LEU B O 1
ATOM 3000 N N . ASN B 1 101 ? -9.609 20.906 10.242 1 97.94 101 ASN B N 1
ATOM 3001 C CA . ASN B 1 101 ? -9.883 22.234 9.664 1 97.94 101 ASN B CA 1
ATOM 3002 C C . ASN B 1 101 ? -11.375 22.438 9.414 1 97.94 101 ASN B C 1
ATOM 3004 O O . ASN B 1 101 ? -11.891 22.047 8.367 1 97.94 101 ASN B O 1
ATOM 3008 N N . GLY B 1 102 ? -12.047 23.156 10.273 1 96.25 102 GLY B N 1
ATOM 3009 C CA . GLY B 1 102 ? -13.453 23.469 10.102 1 96.25 102 GLY B CA 1
ATOM 3010 C C . GLY B 1 102 ? -13.688 24.844 9.484 1 96.25 102 GLY B C 1
ATOM 3011 O O . GLY B 1 102 ? -14.836 25.266 9.336 1 96.25 102 GLY B O 1
ATOM 3012 N N . THR B 1 103 ? -12.625 25.547 9.109 1 97.38 103 THR B N 1
ATOM 3013 C CA . THR B 1 103 ? -12.742 26.875 8.523 1 97.38 103 THR B CA 1
ATOM 3014 C C . THR B 1 103 ? -12.859 26.781 7.004 1 97.38 103 THR B C 1
ATOM 3016 O O . THR B 1 103 ? -12.633 25.734 6.418 1 97.38 103 THR B O 1
ATOM 3019 N N . ASP B 1 104 ? -13.164 27.891 6.41 1 97.62 104 ASP B N 1
ATOM 3020 C CA . ASP B 1 104 ? -13.203 27.969 4.953 1 97.62 104 ASP B CA 1
ATOM 3021 C C . ASP B 1 104 ? -11.82 28.281 4.387 1 97.62 104 ASP B C 1
ATOM 3023 O O . ASP B 1 104 ? -11.609 28.188 3.174 1 97.62 104 ASP B O 1
ATOM 3027 N N . THR B 1 105 ? -10.914 28.672 5.262 1 98.56 105 THR B N 1
ATOM 3028 C CA . THR B 1 105 ? -9.562 29 4.82 1 98.56 105 THR B CA 1
ATOM 3029 C C . THR B 1 105 ? -8.852 27.766 4.277 1 98.56 105 THR B C 1
ATOM 3031 O O . THR B 1 105 ? -8.758 26.75 4.965 1 98.56 105 THR B O 1
ATOM 3034 N N . PRO B 1 106 ? -8.383 27.828 3.043 1 98.5 106 PRO B N 1
ATOM 3035 C CA . PRO B 1 106 ? -7.668 26.656 2.496 1 98.5 106 PRO B CA 1
ATOM 3036 C C . PRO B 1 106 ? -6.305 26.453 3.145 1 98.5 106 PRO B C 1
ATOM 3038 O O . PRO B 1 106 ? -5.613 27.422 3.477 1 98.5 106 PRO B O 1
ATOM 3041 N N . VAL B 1 107 ? -5.945 25.234 3.318 1 98.88 107 VAL B N 1
ATOM 3042 C CA . VAL B 1 107 ? -4.617 24.812 3.74 1 98.88 107 VAL B CA 1
ATOM 3043 C C . VAL B 1 107 ? -3.986 23.938 2.658 1 98.88 107 VAL B C 1
ATOM 3045 O O . VAL B 1 107 ? -4.555 22.906 2.273 1 98.88 107 VAL B O 1
ATOM 3048 N N . VAL B 1 108 ? -2.85 24.328 2.146 1 98.88 108 VAL B N 1
ATOM 3049 C CA . VAL B 1 108 ? -2.221 23.609 1.047 1 98.88 108 VAL B CA 1
ATOM 3050 C C . VAL B 1 108 ? -0.871 23.047 1.497 1 98.88 108 VAL B C 1
ATOM 3052 O O . VAL B 1 108 ? 0.023 23.812 1.879 1 98.88 108 VAL B O 1
ATOM 3055 N N . PHE B 1 109 ? -0.746 21.734 1.477 1 98.94 109 PHE B N 1
ATOM 3056 C CA . PHE B 1 109 ? 0.525 21.062 1.741 1 98.94 109 PHE B CA 1
ATOM 3057 C C . PHE B 1 109 ? 1.357 20.969 0.468 1 98.94 109 PHE B C 1
ATOM 3059 O O . PHE B 1 109 ? 0.824 20.688 -0.609 1 98.94 109 PHE B O 1
ATOM 3066 N N . THR B 1 110 ? 2.639 21.156 0.604 1 98.75 110 THR B N 1
ATOM 3067 C CA . THR B 1 110 ? 3.566 20.984 -0.507 1 98.75 110 THR B CA 1
ATOM 3068 C C . THR B 1 110 ? 4.961 20.625 0.003 1 98.75 110 THR B C 1
ATOM 3070 O O . THR B 1 110 ? 5.145 20.359 1.19 1 98.75 110 THR B O 1
ATOM 3073 N N . GLY B 1 111 ? 5.887 20.469 -0.793 1 98.19 111 GLY B N 1
ATOM 3074 C CA . GLY B 1 111 ? 7.266 20.094 -0.514 1 98.19 111 GLY B CA 1
ATOM 3075 C C . GLY B 1 111 ? 8.109 19.953 -1.766 1 98.19 111 GLY B C 1
ATOM 3076 O O . GLY B 1 111 ? 7.953 20.719 -2.717 1 98.19 111 GLY B O 1
ATOM 3077 N N . ALA B 1 112 ? 9.07 19.062 -1.648 1 97.75 112 ALA B N 1
ATOM 3078 C CA . ALA B 1 112 ? 9.969 18.844 -2.775 1 97.75 112 ALA B CA 1
ATOM 3079 C C . ALA B 1 112 ? 10.398 17.391 -2.861 1 97.75 112 ALA B C 1
ATOM 3081 O O . ALA B 1 112 ? 10.398 16.672 -1.854 1 97.75 112 ALA B O 1
ATOM 3082 N N . GLN B 1 113 ? 10.648 16.953 -4.098 1 96.94 113 GLN B N 1
ATOM 3083 C CA . GLN B 1 113 ? 11.203 15.617 -4.336 1 96.94 113 GLN B CA 1
ATOM 3084 C C . GLN B 1 113 ? 12.727 15.672 -4.453 1 96.94 113 GLN B C 1
ATOM 3086 O O . GLN B 1 113 ? 13.398 14.641 -4.359 1 96.94 113 GLN B O 1
ATOM 3091 N N . ARG B 1 114 ? 13.242 16.859 -4.605 1 94.81 114 ARG B N 1
ATOM 3092 C CA . ARG B 1 114 ? 14.68 17.094 -4.688 1 94.81 114 ARG B CA 1
ATOM 3093 C C . ARG B 1 114 ? 15.125 18.125 -3.66 1 94.81 114 ARG B C 1
ATOM 3095 O O . ARG B 1 114 ? 14.414 19.094 -3.389 1 94.81 114 ARG B O 1
ATOM 3102 N N . ALA B 1 115 ? 16.312 17.891 -3.113 1 92.88 115 ALA B N 1
ATOM 3103 C CA . ALA B 1 115 ? 16.844 18.734 -2.041 1 92.88 115 ALA B CA 1
ATOM 3104 C C . ALA B 1 115 ? 16.969 20.188 -2.49 1 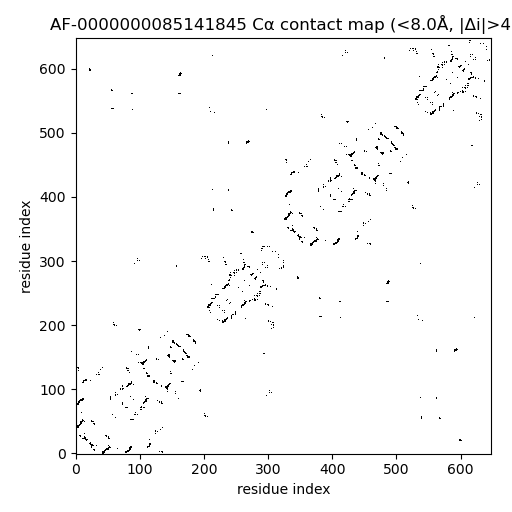92.88 115 ALA B C 1
ATOM 3106 O O . ALA B 1 115 ? 17 20.469 -3.689 1 92.88 115 ALA B O 1
ATOM 3107 N N . ALA B 1 116 ? 17.062 21.047 -1.497 1 92.75 116 ALA B N 1
ATOM 3108 C CA . ALA B 1 116 ? 17.078 22.484 -1.739 1 92.75 116 ALA B CA 1
ATOM 3109 C C . ALA B 1 116 ? 18.312 22.891 -2.547 1 92.75 116 ALA B C 1
ATOM 3111 O O . ALA B 1 116 ? 18.25 23.844 -3.326 1 92.75 116 ALA B O 1
ATOM 3112 N N . ASP B 1 117 ? 19.359 22.078 -2.391 1 91.56 117 ASP B N 1
ATOM 3113 C CA . ASP B 1 117 ? 20.609 22.438 -3.057 1 91.56 117 ASP B CA 1
ATOM 3114 C C . ASP B 1 117 ? 20.766 21.703 -4.383 1 91.56 117 ASP B C 1
ATOM 3116 O O . ASP B 1 117 ? 21.797 21.812 -5.047 1 91.56 117 ASP B O 1
ATOM 3120 N N . HIS B 1 118 ? 19.797 20.906 -4.738 1 92.31 118 HIS B N 1
ATOM 3121 C CA . HIS B 1 118 ? 19.812 20.25 -6.043 1 92.31 118 HIS B CA 1
ATOM 3122 C C . HIS B 1 118 ? 19.688 21.266 -7.172 1 92.31 118 HIS B C 1
ATOM 3124 O O . HIS B 1 118 ? 18.891 22.203 -7.082 1 92.31 118 HIS B O 1
ATOM 3130 N N . PRO B 1 119 ? 20.422 21.125 -8.258 1 93.5 119 PRO B N 1
ATOM 3131 C CA . PRO B 1 119 ? 20.375 22.109 -9.344 1 93.5 119 PRO B CA 1
ATOM 3132 C C . PRO B 1 119 ? 18.984 22.219 -9.969 1 93.5 119 PRO B C 1
ATOM 3134 O O . PRO B 1 119 ? 18.625 23.281 -10.492 1 93.5 119 PRO B O 1
ATOM 3137 N N . ASP B 1 120 ? 18.281 21.156 -9.961 1 95.12 120 ASP B N 1
ATOM 3138 C CA . ASP B 1 120 ? 16.938 21.125 -10.508 1 95.12 120 ASP B CA 1
ATOM 3139 C C . ASP B 1 120 ? 15.898 20.906 -9.398 1 95.12 120 ASP B C 1
ATOM 3141 O O . ASP B 1 120 ? 14.969 20.125 -9.555 1 95.12 120 ASP B O 1
ATOM 3145 N N . THR B 1 121 ? 16.109 21.562 -8.305 1 95.5 121 THR B N 1
ATOM 3146 C CA . THR B 1 121 ? 15.164 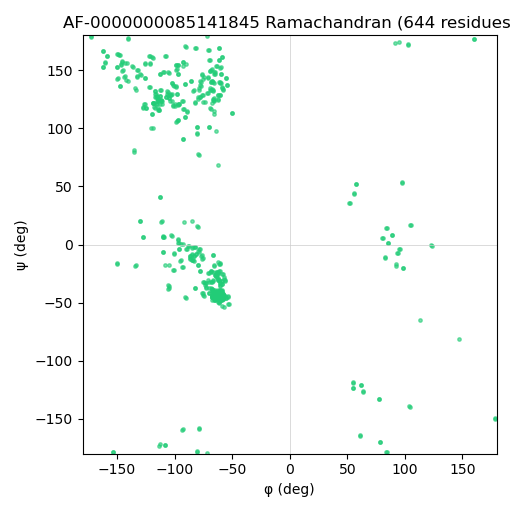21.422 -7.199 1 95.5 121 THR B CA 1
ATOM 3147 C C . THR B 1 121 ? 13.766 21.875 -7.625 1 95.5 121 THR B C 1
ATOM 3149 O O . THR B 1 121 ? 13.617 22.844 -8.375 1 95.5 121 THR B O 1
ATOM 3152 N N . ASP B 1 122 ? 12.766 21.109 -7.184 1 96.69 122 ASP B N 1
ATOM 3153 C CA . ASP B 1 122 ? 11.375 21.422 -7.512 1 96.69 122 ASP B CA 1
ATOM 3154 C C . ASP B 1 122 ? 10.711 22.219 -6.387 1 96.69 122 ASP B C 1
ATOM 3156 O O . ASP B 1 122 ? 9.562 22.641 -6.516 1 96.69 122 ASP B O 1
ATOM 3160 N N . GLY B 1 123 ? 11.344 22.484 -5.262 1 96.62 123 GLY B N 1
ATOM 3161 C CA . GLY B 1 123 ? 10.805 23.094 -4.062 1 96.62 123 GLY B CA 1
ATOM 3162 C C . GLY B 1 123 ? 10.227 24.484 -4.312 1 96.62 123 GLY B C 1
ATOM 3163 O O . GLY B 1 123 ? 9.055 24.719 -4.023 1 96.62 123 GLY B O 1
ATOM 3164 N N . PRO B 1 124 ? 11.055 25.359 -4.926 1 96.06 124 PRO B N 1
ATOM 3165 C CA . PRO B 1 124 ? 10.578 26.719 -5.16 1 96.06 124 PRO B CA 1
ATOM 3166 C C . PRO B 1 124 ? 9.336 26.781 -6.047 1 96.06 124 PRO B C 1
ATOM 3168 O O . PRO B 1 124 ? 8.398 27.531 -5.762 1 96.06 124 PRO B O 1
ATOM 3171 N N . ARG B 1 125 ? 9.281 25.984 -7.039 1 95.38 125 ARG B N 1
ATOM 3172 C CA . ARG B 1 125 ? 8.125 25.953 -7.93 1 95.38 125 ARG B CA 1
ATOM 3173 C C . ARG B 1 125 ? 6.895 25.422 -7.207 1 95.38 125 ARG B C 1
ATOM 3175 O O . ARG B 1 125 ? 5.809 26 -7.316 1 95.38 125 ARG B O 1
ATOM 3182 N N . ASN B 1 126 ? 7.043 24.328 -6.508 1 97.19 126 ASN B N 1
ATOM 3183 C CA . ASN B 1 126 ? 5.926 23.75 -5.762 1 97.19 126 ASN B CA 1
ATOM 3184 C C . ASN B 1 126 ? 5.371 24.734 -4.738 1 97.19 126 ASN B C 1
ATOM 3186 O O . ASN B 1 126 ? 4.156 24.891 -4.605 1 97.19 126 ASN B O 1
ATOM 3190 N N . LEU B 1 127 ? 6.277 25.359 -4.031 1 97.25 127 LEU B N 1
ATOM 3191 C CA . LEU B 1 127 ? 5.871 26.328 -3.02 1 97.25 127 LEU B CA 1
ATOM 3192 C C . LEU B 1 127 ? 5.094 27.484 -3.646 1 97.25 127 LEU B C 1
ATOM 3194 O O . LEU B 1 127 ? 4.043 27.875 -3.137 1 97.25 127 LEU B O 1
ATOM 3198 N N . ARG B 1 128 ? 5.562 28 -4.723 1 96.25 128 ARG B N 1
ATOM 3199 C CA . ARG B 1 128 ? 4.891 29.094 -5.41 1 96.25 128 ARG B CA 1
ATOM 3200 C C . ARG B 1 128 ? 3.484 28.688 -5.844 1 96.25 128 ARG B C 1
ATOM 3202 O O . ARG B 1 128 ? 2.527 29.438 -5.652 1 96.25 128 ARG B O 1
ATOM 3209 N N . GLN B 1 129 ? 3.371 27.547 -6.398 1 95.69 129 GLN B N 1
ATOM 3210 C CA . GLN B 1 129 ? 2.078 27.047 -6.852 1 95.69 129 GLN B CA 1
ATOM 3211 C C . GLN B 1 129 ? 1.116 26.875 -5.68 1 95.69 129 GLN B C 1
ATOM 3213 O O . GLN B 1 129 ? -0.071 27.188 -5.789 1 95.69 129 GLN B O 1
ATOM 3218 N N . ALA B 1 130 ? 1.638 26.375 -4.598 1 97.31 130 ALA B N 1
ATOM 3219 C CA . ALA B 1 130 ? 0.819 26.203 -3.398 1 97.31 130 ALA B CA 1
ATOM 3220 C C . ALA B 1 130 ? 0.323 27.547 -2.879 1 97.31 130 ALA B C 1
ATOM 3222 O O . ALA B 1 130 ? -0.842 27.688 -2.496 1 97.31 130 ALA B O 1
ATOM 3223 N N . VAL B 1 131 ? 1.197 28.531 -2.855 1 96.75 131 VAL B N 1
ATOM 3224 C CA . VAL B 1 131 ? 0.849 29.859 -2.387 1 96.75 131 VAL B CA 1
ATOM 3225 C C . VAL B 1 131 ? -0.223 30.469 -3.291 1 96.75 131 VAL B C 1
ATOM 3227 O O . VAL B 1 131 ? -1.216 31.016 -2.809 1 96.75 131 VAL B O 1
ATOM 3230 N N . LEU B 1 132 ? -0.02 30.328 -4.57 1 95 132 LEU B N 1
ATOM 3231 C CA . LEU B 1 132 ? -0.993 30.859 -5.523 1 95 132 LEU B CA 1
ATOM 3232 C C . LEU B 1 132 ? -2.355 30.203 -5.324 1 95 132 LEU B C 1
ATOM 3234 O O . LEU B 1 132 ? -3.383 30.891 -5.324 1 95 132 LEU B O 1
ATOM 3238 N N . ALA B 1 133 ? -2.381 28.938 -5.113 1 96 133 ALA B N 1
ATOM 3239 C CA . ALA B 1 133 ? -3.633 28.219 -4.891 1 96 133 ALA B CA 1
ATOM 3240 C C . ALA B 1 133 ? -4.301 28.672 -3.596 1 96 133 ALA B C 1
ATOM 3242 O O . ALA B 1 133 ? -5.504 28.938 -3.572 1 96 133 ALA B O 1
ATOM 3243 N N . ALA B 1 134 ? -3.514 28.75 -2.557 1 97.06 134 ALA B N 1
ATOM 3244 C CA . ALA B 1 134 ? -4.027 29.109 -1.239 1 97.06 134 ALA B CA 1
ATOM 3245 C C . ALA B 1 134 ? -4.602 30.531 -1.249 1 97.06 134 ALA B C 1
ATOM 3247 O O . ALA B 1 134 ? -5.449 30.859 -0.418 1 97.06 134 ALA B O 1
ATOM 3248 N N . ALA B 1 135 ? -4.141 31.344 -2.184 1 96.19 135 ALA B N 1
ATOM 3249 C CA . ALA B 1 135 ? -4.527 32.75 -2.248 1 96.19 135 ALA B CA 1
ATOM 3250 C C . ALA B 1 135 ? -5.82 32.906 -3.039 1 96.19 135 ALA B C 1
ATOM 3252 O O . ALA B 1 135 ? -6.406 34 -3.049 1 96.19 135 ALA B O 1
ATOM 3253 N N . GLN B 1 136 ? -6.266 31.922 -3.658 1 94.31 136 GLN B N 1
ATOM 3254 C CA . GLN B 1 136 ? -7.406 32.031 -4.562 1 94.31 136 GLN B CA 1
ATOM 3255 C C . GLN B 1 136 ? -8.719 32.062 -3.785 1 94.31 136 GLN B C 1
ATOM 3257 O O . GLN B 1 136 ? -8.945 31.25 -2.902 1 94.31 136 GLN B O 1
ATOM 3262 N N . PRO B 1 137 ? -9.594 33.031 -4.176 1 94.69 137 PRO B N 1
ATOM 3263 C CA . PRO B 1 137 ? -10.914 33.031 -3.547 1 94.69 137 PRO B CA 1
ATOM 3264 C C . PRO B 1 137 ? -11.68 31.734 -3.762 1 94.69 137 PRO B C 1
ATOM 3266 O O . PRO B 1 137 ? -12.414 31.297 -2.875 1 94.69 137 PRO B O 1
ATOM 3269 N N . ASP B 1 138 ? -11.445 31.109 -4.863 1 95 138 ASP B N 1
ATOM 3270 C CA . ASP B 1 138 ? -12.172 29.891 -5.199 1 95 138 ASP B CA 1
ATOM 3271 C C . ASP B 1 138 ? -11.648 28.688 -4.402 1 95 138 ASP B C 1
ATOM 3273 O O . ASP B 1 138 ? -12.258 27.625 -4.395 1 95 138 ASP B O 1
ATOM 3277 N N . ALA B 1 139 ? -10.57 28.844 -3.715 1 95.81 139 ALA B N 1
ATOM 3278 C CA . ALA B 1 139 ? -10.016 27.75 -2.918 1 95.81 139 ALA B CA 1
ATOM 3279 C C . ALA B 1 139 ? -10.688 27.672 -1.552 1 95.81 139 ALA B C 1
ATOM 3281 O O . ALA B 1 139 ? -10.5 26.703 -0.821 1 95.81 139 ALA B O 1
ATOM 3282 N N . ARG B 1 140 ? -11.438 28.734 -1.206 1 96.75 140 ARG B N 1
ATOM 3283 C CA . ARG B 1 140 ? -12.141 28.719 0.076 1 96.75 140 ARG B CA 1
ATOM 3284 C C . ARG B 1 140 ? -13.094 27.531 0.164 1 96.75 140 ARG B C 1
ATOM 3286 O O . ARG B 1 140 ? -13.781 27.203 -0.808 1 96.75 140 ARG B O 1
ATOM 3293 N N . GLY B 1 141 ? -13.102 26.859 1.258 1 97.31 141 GLY B N 1
ATOM 3294 C CA . GLY B 1 141 ? -14.016 25.75 1.517 1 97.31 141 GLY B CA 1
ATOM 3295 C C . GLY B 1 141 ? -13.516 24.422 0.973 1 97.31 141 GLY B C 1
ATOM 3296 O O . GLY B 1 141 ? -14.156 23.391 1.164 1 97.31 141 GLY B O 1
ATOM 3297 N N . LEU B 1 142 ? -12.328 24.438 0.376 1 97.94 142 LEU B N 1
ATOM 3298 C CA . LEU B 1 142 ? -11.828 23.203 -0.238 1 97.94 142 LEU B CA 1
ATOM 3299 C C . LEU B 1 142 ? -11.133 22.328 0.794 1 97.94 142 LEU B C 1
ATOM 3301 O O . LEU B 1 142 ? -10.781 21.172 0.506 1 97.94 142 LEU B O 1
ATOM 3305 N N . GLY B 1 143 ? -10.906 22.828 2.039 1 98.19 143 GLY B N 1
ATOM 3306 C CA . GLY B 1 143 ? -10.234 22.062 3.072 1 98.19 143 GLY B CA 1
ATOM 3307 C C . GLY B 1 143 ? -8.734 22 2.885 1 98.19 143 GLY B C 1
ATOM 3308 O O . GLY B 1 143 ? -8.078 23.031 2.721 1 98.19 143 GLY B O 1
ATOM 3309 N N . VAL B 1 144 ? -8.211 20.891 2.992 1 98.81 144 VAL B N 1
ATOM 3310 C CA . VAL B 1 144 ? -6.77 20.719 2.896 1 98.81 144 VAL B CA 1
ATOM 3311 C C . VAL B 1 144 ? -6.414 20.062 1.562 1 98.81 144 VAL B C 1
ATOM 3313 O O . VAL B 1 144 ? -7.031 19.062 1.169 1 98.81 144 VAL B O 1
ATOM 3316 N N . LEU B 1 145 ? -5.453 20.625 0.891 1 98.75 145 LEU B N 1
ATOM 3317 C CA . LEU B 1 145 ? -5.004 20.156 -0.416 1 98.75 145 LEU B CA 1
ATOM 3318 C C . LEU B 1 145 ? -3.521 19.797 -0.386 1 98.75 145 LEU B C 1
ATOM 3320 O O . LEU B 1 145 ? -2.783 20.266 0.488 1 98.75 145 LEU 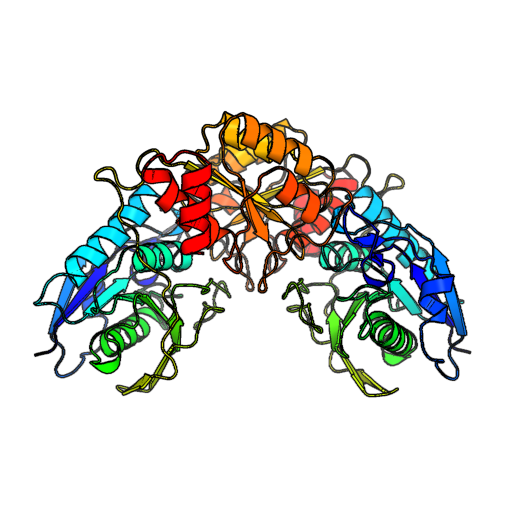B O 1
ATOM 3324 N N . ILE B 1 146 ? -3.115 18.938 -1.297 1 98.88 146 ILE B N 1
ATOM 3325 C CA . ILE B 1 146 ? -1.717 18.625 -1.565 1 98.88 146 ILE B CA 1
ATOM 3326 C C . ILE B 1 146 ? -1.343 19.078 -2.971 1 98.88 146 ILE B C 1
ATOM 3328 O O . ILE B 1 146 ? -1.977 18.688 -3.951 1 98.88 146 ILE B O 1
ATOM 3332 N N . ALA B 1 147 ? -0.319 19.906 -3.027 1 98.5 147 ALA B N 1
ATOM 3333 C CA . ALA B 1 147 ? 0.05 20.516 -4.305 1 98.5 147 ALA B CA 1
ATOM 3334 C C . ALA B 1 147 ? 1.456 20.094 -4.723 1 98.5 147 ALA B C 1
ATOM 3336 O O . ALA B 1 147 ? 2.43 20.375 -4.02 1 98.5 147 ALA B O 1
ATOM 3337 N N . PHE B 1 148 ? 1.571 19.5 -5.852 1 98.25 148 PHE B N 1
ATOM 3338 C CA . PHE B 1 148 ? 2.846 19.141 -6.465 1 98.25 148 PHE B CA 1
ATOM 3339 C C . PHE B 1 148 ? 2.754 19.219 -7.984 1 98.25 148 PHE B C 1
ATOM 3341 O O . PHE B 1 148 ? 1.77 18.766 -8.57 1 98.25 148 PHE B O 1
ATOM 3348 N N . ASP B 1 149 ? 3.707 19.766 -8.625 1 97.38 149 ASP B N 1
ATOM 3349 C CA . ASP B 1 149 ? 3.887 19.75 -10.07 1 97.38 149 ASP B CA 1
ATOM 3350 C C . ASP B 1 149 ? 2.619 20.219 -10.781 1 97.38 149 ASP B C 1
ATOM 3352 O O . ASP B 1 149 ? 2.213 19.625 -11.789 1 97.38 149 ASP B O 1
ATOM 3356 N N . GLY B 1 150 ? 1.984 21.125 -10.188 1 96.75 150 GLY B N 1
ATOM 3357 C CA . GLY B 1 150 ? 0.877 21.812 -10.836 1 96.75 150 GLY B CA 1
ATOM 3358 C C . GLY B 1 150 ? -0.472 21.188 -10.523 1 96.75 150 GLY B C 1
ATOM 3359 O O . GLY B 1 150 ? -1.513 21.734 -10.891 1 96.75 150 GLY B O 1
ATOM 3360 N N . ALA B 1 151 ? -0.474 20.078 -9.859 1 98.19 151 ALA B N 1
ATOM 3361 C CA . ALA B 1 151 ? -1.73 19.422 -9.5 1 98.19 151 ALA B CA 1
ATOM 3362 C C . ALA B 1 151 ? -2.08 19.672 -8.031 1 98.19 151 ALA B C 1
ATOM 3364 O O . ALA B 1 151 ? -1.2 19.672 -7.168 1 98.19 151 ALA B O 1
ATOM 3365 N N . LEU B 1 152 ? -3.326 19.922 -7.773 1 98.44 152 LEU B N 1
ATOM 3366 C CA . LEU B 1 152 ? -3.861 20.031 -6.422 1 98.44 152 LEU B CA 1
ATOM 3367 C C . LEU B 1 152 ? -4.836 18.891 -6.133 1 98.44 152 LEU B C 1
ATOM 3369 O O . LEU B 1 152 ? -5.891 18.797 -6.77 1 98.44 152 LEU B O 1
ATOM 3373 N N . LEU B 1 153 ? -4.453 18.094 -5.195 1 98.75 153 LEU B N 1
ATOM 3374 C CA . LEU B 1 153 ? -5.266 16.953 -4.809 1 98.75 153 LEU B CA 1
ATOM 3375 C C . LEU B 1 153 ? -5.875 17.156 -3.426 1 98.75 153 LEU B C 1
ATOM 3377 O O . LEU B 1 153 ? -5.293 17.844 -2.584 1 98.75 153 LEU B O 1
ATOM 3381 N N . SER B 1 154 ? -7.062 16.594 -3.227 1 98.75 154 SER B N 1
ATOM 3382 C CA . SER B 1 154 ? -7.617 16.562 -1.877 1 98.75 154 SER B CA 1
ATOM 3383 C C . SER B 1 154 ? -6.695 15.805 -0.919 1 98.75 154 SER B C 1
ATOM 3385 O O . SER B 1 154 ? -5.996 14.875 -1.324 1 98.75 154 SER B O 1
ATOM 3387 N N . ALA B 1 155 ? -6.641 16.203 0.312 1 98.56 155 ALA B N 1
ATOM 3388 C CA . ALA B 1 155 ? -5.906 15.43 1.309 1 98.56 155 ALA B CA 1
ATOM 3389 C C . ALA B 1 155 ? -6.488 14.031 1.458 1 98.56 155 ALA B C 1
ATOM 3391 O O . ALA B 1 155 ? -5.754 13.039 1.453 1 98.56 155 ALA B O 1
ATOM 3392 N N . ARG B 1 156 ? -7.844 13.992 1.618 1 98.06 156 ARG B N 1
ATOM 3393 C CA . ARG B 1 156 ? -8.531 12.711 1.749 1 98.06 156 ARG B CA 1
ATOM 3394 C C . ARG B 1 156 ? -8.352 11.859 0.498 1 98.06 156 ARG B C 1
ATOM 3396 O O . ARG B 1 156 ? -8.594 12.32 -0.617 1 98.06 156 ARG B O 1
ATOM 3403 N N . GLY B 1 157 ? -7.871 10.68 0.668 1 97.62 157 GLY B N 1
ATOM 3404 C CA . GLY B 1 157 ? -7.746 9.727 -0.422 1 97.62 157 GLY B CA 1
ATOM 3405 C C . GLY B 1 157 ? -6.395 9.781 -1.109 1 97.62 157 GLY B C 1
ATOM 3406 O O . GLY B 1 157 ? -6.031 8.867 -1.854 1 97.62 157 GLY B O 1
ATOM 3407 N N . THR B 1 158 ? -5.645 10.914 -0.91 1 98.38 158 THR B N 1
ATOM 3408 C CA . THR B 1 158 ? -4.352 11.086 -1.568 1 98.38 158 THR B CA 1
ATOM 3409 C C . THR B 1 158 ? -3.275 10.266 -0.87 1 98.38 158 THR B C 1
ATOM 3411 O O . THR B 1 158 ? -3.252 10.172 0.36 1 98.38 158 THR B O 1
ATOM 3414 N N . ARG B 1 159 ? -2.387 9.641 -1.595 1 97.94 159 ARG B N 1
ATOM 3415 C CA . ARG B 1 159 ? -1.244 8.898 -1.072 1 97.94 159 ARG B CA 1
ATOM 3416 C C . ARG B 1 159 ? -0.012 9.109 -1.946 1 97.94 159 ARG B C 1
ATOM 3418 O O . ARG B 1 159 ? -0.129 9.469 -3.119 1 97.94 159 ARG B O 1
ATOM 3425 N N . LYS B 1 160 ? 1.088 8.93 -1.386 1 98.12 160 LYS B N 1
ATOM 3426 C CA . LYS B 1 160 ? 2.318 8.984 -2.168 1 98.12 160 LYS B CA 1
ATOM 3427 C C . LYS B 1 160 ? 2.395 7.836 -3.166 1 98.12 160 LYS B C 1
ATOM 3429 O O . LYS B 1 160 ? 2.363 6.668 -2.775 1 98.12 160 LYS B O 1
ATOM 3434 N N . GLY B 1 161 ? 2.57 8.18 -4.461 1 98 161 GLY B N 1
ATOM 3435 C CA . GLY B 1 161 ? 2.477 7.18 -5.512 1 98 161 GLY B CA 1
ATOM 3436 C C . GLY B 1 161 ? 3.816 6.844 -6.137 1 98 161 GLY B C 1
ATOM 3437 O O . GLY B 1 161 ? 3.951 5.824 -6.816 1 98 161 GLY B O 1
ATOM 3438 N N . HIS B 1 162 ? 4.77 7.668 -5.949 1 98.38 162 HIS B N 1
ATOM 3439 C CA . HIS B 1 162 ? 6.078 7.422 -6.539 1 98.38 162 HIS B CA 1
ATOM 3440 C C . HIS B 1 162 ? 7.191 8.008 -5.68 1 98.38 162 HIS B C 1
ATOM 3442 O O . HIS B 1 162 ? 7.059 9.125 -5.16 1 98.38 162 HIS B O 1
ATOM 3448 N N . THR B 1 163 ? 8.305 7.328 -5.594 1 98 163 THR B N 1
ATOM 3449 C CA . THR B 1 163 ? 9.344 7.691 -4.633 1 98 163 THR B CA 1
ATOM 3450 C C . THR B 1 163 ? 10.141 8.891 -5.129 1 98 163 THR B C 1
ATOM 3452 O O . THR B 1 163 ? 10.688 9.656 -4.328 1 98 163 THR B O 1
ATOM 3455 N N . MET B 1 164 ? 10.117 9.102 -6.516 1 96.88 164 MET B N 1
ATOM 3456 C CA . MET B 1 164 ? 11.07 10.094 -7.016 1 96.88 164 MET B CA 1
ATOM 3457 C C . MET B 1 164 ? 10.398 11.047 -7.996 1 96.88 164 MET B C 1
ATOM 3459 O O . MET B 1 164 ? 10.945 12.102 -8.32 1 96.88 164 MET B O 1
ATOM 3463 N N . ALA B 1 165 ? 9.234 10.672 -8.539 1 97.44 165 ALA B N 1
ATOM 3464 C CA . ALA B 1 165 ? 8.602 11.469 -9.578 1 97.44 165 ALA B CA 1
ATOM 3465 C C . ALA B 1 165 ? 8.281 12.875 -9.078 1 97.44 165 ALA B C 1
ATOM 3467 O O . ALA B 1 165 ? 8 13.07 -7.891 1 97.44 165 ALA B O 1
ATOM 3468 N N . SER B 1 166 ? 8.266 13.82 -10.047 1 97.25 166 SER B N 1
ATOM 3469 C CA . SER B 1 166 ? 7.941 15.195 -9.68 1 97.25 166 SER B CA 1
ATOM 3470 C C . SER B 1 166 ? 6.52 15.305 -9.141 1 97.25 166 SER B C 1
ATOM 3472 O O . SER B 1 166 ? 6.258 16.094 -8.227 1 97.25 166 SER B O 1
ATOM 3474 N N . GLN B 1 167 ? 5.613 14.625 -9.781 1 97.81 167 GLN B N 1
ATOM 3475 C CA . GLN B 1 167 ? 4.281 14.43 -9.219 1 97.81 167 GLN B CA 1
ATOM 3476 C C . GLN B 1 167 ? 4.199 13.125 -8.43 1 97.81 167 GLN B C 1
ATOM 3478 O O . GLN B 1 167 ? 3.863 12.078 -8.977 1 97.81 167 GLN B O 1
ATOM 3483 N N . PRO B 1 168 ? 4.488 13.258 -7.133 1 98.31 168 PRO B N 1
ATOM 3484 C CA . PRO B 1 168 ? 4.672 12.016 -6.379 1 98.31 168 PRO B CA 1
ATOM 3485 C C . PRO B 1 168 ? 3.371 11.492 -5.773 1 98.31 168 PRO B C 1
ATOM 3487 O O . PRO B 1 168 ? 3.35 10.406 -5.184 1 98.31 168 PRO B O 1
ATOM 3490 N N . PHE B 1 169 ? 2.268 12.211 -5.914 1 98.62 169 PHE B N 1
ATOM 3491 C CA . PHE B 1 169 ? 1.044 11.828 -5.219 1 98.62 169 PHE B CA 1
ATOM 3492 C C . PHE B 1 169 ? -0.022 11.375 -6.211 1 98.62 169 PHE B C 1
ATOM 3494 O O . PHE B 1 169 ? -0.032 11.812 -7.363 1 98.62 169 PHE B O 1
ATOM 3501 N N . THR B 1 170 ? -0.793 10.438 -5.758 1 97.75 170 THR B N 1
ATOM 3502 C CA . THR B 1 170 ? -1.931 9.93 -6.516 1 97.75 170 THR B CA 1
ATOM 3503 C C . THR B 1 170 ? -3.119 9.664 -5.594 1 97.75 170 THR B C 1
ATOM 3505 O O . THR B 1 170 ? -3.027 9.859 -4.383 1 97.75 170 THR B O 1
ATOM 3508 N N . GLY B 1 171 ? -4.246 9.242 -6.227 1 97.25 171 GLY B N 1
ATOM 3509 C CA . GLY B 1 171 ? -5.465 9.062 -5.453 1 97.25 171 GLY B CA 1
ATOM 3510 C C . GLY B 1 171 ? -6.18 10.367 -5.148 1 97.25 171 GLY B C 1
ATOM 3511 O O . GLY B 1 171 ? -5.855 11.406 -5.727 1 97.25 171 GLY B O 1
ATOM 3512 N N . GLY B 1 172 ? -7.16 10.336 -4.293 1 97.06 172 GLY B N 1
ATOM 3513 C CA . GLY B 1 172 ? -7.941 11.516 -3.947 1 97.06 172 GLY B CA 1
ATOM 3514 C C . GLY B 1 172 ? -8.672 12.117 -5.133 1 97.06 172 GLY B C 1
ATOM 3515 O O . GLY B 1 172 ? -8.883 11.445 -6.145 1 97.06 172 GLY B O 1
ATOM 3516 N N . THR B 1 173 ? -9.109 13.336 -4.93 1 97.5 173 THR B N 1
ATOM 3517 C CA . THR B 1 173 ? -9.797 14.109 -5.965 1 97.5 173 THR B CA 1
ATOM 3518 C C . THR B 1 173 ? -8.852 15.141 -6.578 1 97.5 173 THR B C 1
ATOM 3520 O O . THR B 1 173 ? -8.156 15.859 -5.859 1 97.5 173 THR B O 1
ATOM 3523 N N . LEU B 1 174 ? -8.789 15.141 -7.918 1 98.31 174 LEU B N 1
ATOM 3524 C CA . LEU B 1 174 ? -8.125 16.266 -8.562 1 98.31 174 LEU B CA 1
ATOM 3525 C C . LEU B 1 174 ? -8.961 17.531 -8.43 1 98.31 174 LEU B C 1
ATOM 3527 O O . LEU B 1 174 ? -9.891 17.766 -9.211 1 98.31 174 LEU B O 1
ATOM 3531 N N . VAL B 1 175 ? -8.562 18.312 -7.52 1 98.5 175 VAL B N 1
ATOM 3532 C CA . VAL B 1 175 ? -9.359 19.484 -7.148 1 98.5 175 VAL B CA 1
ATOM 3533 C C . VAL B 1 175 ? -9.086 20.625 -8.125 1 98.5 175 VAL B C 1
ATOM 3535 O O . VAL B 1 175 ? -9.984 21.406 -8.445 1 98.5 175 VAL B O 1
ATOM 3538 N N . GLY B 1 176 ? -7.859 20.75 -8.539 1 97.94 176 GLY B N 1
ATOM 3539 C CA . GLY B 1 176 ? -7.5 21.797 -9.492 1 97.94 176 GLY B CA 1
ATOM 3540 C C . GLY B 1 176 ? -6.074 21.672 -9.992 1 97.94 176 GLY B C 1
ATOM 3541 O O . GLY B 1 176 ? -5.359 20.734 -9.641 1 97.94 176 GLY B O 1
ATOM 3542 N N . THR B 1 177 ? -5.754 22.578 -10.867 1 97.75 177 THR B N 1
ATOM 3543 C CA . THR B 1 177 ? -4.406 22.656 -11.43 1 97.75 177 THR B CA 1
ATOM 3544 C C . THR B 1 177 ? -3.922 24.094 -11.484 1 97.75 177 THR B C 1
ATOM 3546 O O . THR B 1 177 ? -4.727 25.031 -11.445 1 97.75 177 THR B O 1
ATOM 3549 N N . THR B 1 178 ? -2.621 24.219 -11.43 1 93.56 178 THR B N 1
ATOM 3550 C CA . THR B 1 178 ? -2.006 25.516 -11.625 1 93.56 178 THR B CA 1
ATOM 3551 C C . THR B 1 178 ? -1.219 25.547 -12.93 1 93.56 178 THR B C 1
ATOM 3553 O O . THR B 1 178 ? -0.507 24.594 -13.258 1 93.56 178 THR B O 1
ATOM 3556 N N . HIS B 1 179 ? -1.382 26.594 -13.758 1 89 179 HIS B N 1
ATOM 3557 C CA . HIS B 1 179 ? -0.643 26.906 -14.969 1 89 179 HIS B CA 1
ATOM 3558 C C . HIS B 1 179 ? -0.107 28.328 -14.938 1 89 179 HIS B C 1
ATOM 3560 O O . HIS B 1 179 ? -0.879 29.297 -15 1 89 179 HIS B O 1
ATOM 3566 N N . GLY B 1 180 ? 1.234 28.406 -14.984 1 81 180 GLY B N 1
ATOM 3567 C CA . GLY B 1 180 ? 1.752 29.75 -14.75 1 81 180 GLY B CA 1
ATOM 3568 C C . GLY B 1 180 ? 1.266 30.359 -13.453 1 81 180 GLY B C 1
ATOM 3569 O O . GLY B 1 180 ? 1.419 29.766 -12.383 1 81 180 GLY B O 1
ATOM 3570 N N . ASP B 1 181 ? 0.575 31.438 -13.547 1 82.12 181 ASP B N 1
ATOM 3571 C CA . ASP B 1 181 ? 0.073 32.094 -12.352 1 82.12 181 ASP B CA 1
ATOM 3572 C C . ASP B 1 181 ? -1.415 31.828 -12.148 1 82.12 181 ASP B C 1
ATOM 3574 O O . ASP B 1 181 ? -2.037 32.375 -11.242 1 82.12 181 ASP B O 1
ATOM 3578 N N . GLY B 1 182 ? -1.895 30.953 -12.969 1 87.56 182 GLY B N 1
ATOM 3579 C CA . GLY B 1 182 ? -3.326 30.703 -12.914 1 87.56 182 GLY B CA 1
ATOM 3580 C C . GLY B 1 182 ? -3.691 29.438 -12.164 1 87.56 182 GLY B C 1
ATOM 3581 O O . GLY B 1 182 ? -2.984 28.438 -12.242 1 87.56 182 GLY B O 1
ATOM 3582 N N . PHE B 1 183 ? -4.711 29.531 -11.344 1 90.12 183 PHE B N 1
ATOM 3583 C CA . PHE B 1 183 ? -5.336 28.406 -10.664 1 90.12 183 PHE B CA 1
ATOM 3584 C C . PHE B 1 183 ? -6.66 28.047 -11.328 1 90.12 183 PHE B C 1
ATOM 3586 O O . PHE B 1 183 ? -7.496 28.922 -11.57 1 90.12 183 PHE B O 1
ATOM 3593 N N . HIS B 1 184 ? -6.863 26.766 -11.664 1 95.81 184 HIS B N 1
ATOM 3594 C CA . HIS B 1 184 ? -8.086 26.281 -12.289 1 95.81 184 HIS B CA 1
ATOM 3595 C C . HIS B 1 184 ? -8.773 25.234 -11.422 1 95.81 184 HIS B C 1
ATOM 3597 O O . HIS B 1 184 ? -8.242 24.141 -11.227 1 95.81 184 HIS B O 1
ATOM 3603 N N . LEU B 1 185 ? -9.914 25.562 -10.906 1 97.12 185 LEU B N 1
ATOM 3604 C CA . LEU B 1 185 ? -10.688 24.656 -10.07 1 97.12 185 LEU B CA 1
ATOM 3605 C C . LEU B 1 185 ? -11.422 23.625 -10.914 1 97.12 185 LEU B C 1
ATOM 3607 O O . LEU B 1 185 ? -12.094 23.984 -11.891 1 97.12 185 LEU B O 1
ATOM 3611 N N . HIS B 1 186 ? -11.258 22.375 -10.617 1 97.75 186 HIS B N 1
ATOM 3612 C CA . HIS B 1 186 ? -11.922 21.312 -11.359 1 97.75 186 HIS B CA 1
ATOM 3613 C C . HIS B 1 186 ? -13.07 20.703 -10.555 1 97.75 186 HIS B C 1
ATOM 3615 O O . HIS B 1 186 ? -14.07 20.266 -11.125 1 97.75 186 HIS B O 1
ATOM 3621 N N . ALA B 1 187 ? -12.969 20.594 -9.195 1 97.75 187 ALA B N 1
ATOM 3622 C CA . ALA B 1 187 ? -13.953 19.922 -8.352 1 97.75 187 ALA B CA 1
ATOM 3623 C C . ALA B 1 187 ? -13.828 20.375 -6.898 1 97.75 187 ALA B C 1
ATOM 3625 O O . ALA B 1 187 ? -12.781 20.875 -6.488 1 97.75 187 ALA B O 1
ATOM 3626 N N . ARG B 1 188 ? -14.859 20.234 -6.152 1 97.31 188 ARG B N 1
ATOM 3627 C CA . ARG B 1 188 ? -14.852 20.422 -4.703 1 97.31 188 ARG B CA 1
ATOM 3628 C C . ARG B 1 188 ? -14.883 19.078 -3.982 1 97.31 188 ARG B C 1
ATOM 3630 O O . ARG B 1 188 ? -15.773 18.266 -4.223 1 97.31 188 ARG B O 1
ATOM 3637 N N . PRO B 1 189 ? -13.922 18.844 -3.156 1 96.69 189 PRO B N 1
ATOM 3638 C CA . PRO B 1 189 ? -13.914 17.547 -2.471 1 96.69 189 PRO B CA 1
ATOM 3639 C C . PRO B 1 189 ? -15.039 17.406 -1.452 1 96.69 189 PRO B C 1
ATOM 3641 O O . PRO B 1 189 ? -15.492 18.406 -0.885 1 96.69 189 PRO B O 1
ATOM 3644 N N . HIS B 1 190 ? -15.5 16.125 -1.283 1 94.19 190 HIS B N 1
ATOM 3645 C CA . HIS B 1 190 ? -16.422 15.812 -0.204 1 94.19 190 HIS B CA 1
ATOM 3646 C C . HIS B 1 190 ? -15.719 15.797 1.146 1 94.19 190 HIS B C 1
ATOM 3648 O O . HIS B 1 190 ? -14.727 15.094 1.322 1 94.19 190 HIS B O 1
ATOM 3654 N N . ARG B 1 191 ? -16.172 16.594 2.074 1 94.94 191 ARG B N 1
ATOM 3655 C CA . ARG B 1 191 ? -15.648 16.688 3.434 1 94.94 191 ARG B CA 1
ATOM 3656 C C . ARG B 1 191 ? -16.719 16.359 4.461 1 94.94 191 ARG B C 1
ATOM 3658 O O . ARG B 1 191 ? -17.547 17.203 4.809 1 94.94 191 ARG B O 1
ATOM 3665 N N . PRO B 1 192 ? -16.656 15.102 4.965 1 95.19 192 PRO B N 1
ATOM 3666 C CA . PRO B 1 192 ? -17.781 14.609 5.77 1 95.19 192 PRO B CA 1
ATOM 3667 C C . PRO B 1 192 ? -17.891 15.336 7.113 1 95.19 192 PRO B C 1
ATOM 3669 O O . PRO B 1 192 ? -18.953 15.281 7.754 1 95.19 192 PRO B O 1
ATOM 3672 N N . GLY B 1 193 ? -16.844 15.93 7.629 1 95.19 193 GLY B N 1
ATOM 3673 C CA . GLY B 1 193 ? -16.875 16.625 8.914 1 95.19 193 GLY B CA 1
ATOM 3674 C C . GLY B 1 193 ? -15.5 16.797 9.523 1 95.19 193 GLY B C 1
ATOM 3675 O O . GLY B 1 193 ? -14.492 16.391 8.938 1 95.19 193 GLY B O 1
ATOM 3676 N N . THR B 1 194 ? -15.492 17.453 10.625 1 96.62 194 THR B N 1
ATOM 3677 C CA . THR B 1 194 ? -14.25 17.688 11.344 1 96.62 194 THR B CA 1
ATOM 3678 C C . THR B 1 194 ? -14.328 17.109 12.758 1 96.62 194 THR B C 1
ATOM 3680 O O . THR B 1 194 ? -15.398 16.688 13.203 1 96.62 194 THR B O 1
ATOM 3683 N N . LEU B 1 195 ? -13.195 16.953 13.328 1 96.12 195 LEU B N 1
ATOM 3684 C CA . LEU B 1 195 ? -13.023 16.562 14.719 1 96.12 195 LEU B CA 1
ATOM 3685 C C . LEU B 1 195 ? -12.141 17.547 15.461 1 96.12 195 LEU B C 1
ATOM 3687 O O . LEU B 1 195 ? -11.406 18.328 14.844 1 96.12 195 LEU B O 1
ATOM 3691 N N . ASP B 1 196 ? -12.352 17.547 16.781 1 94.75 196 ASP B N 1
ATOM 3692 C CA . ASP B 1 196 ? -11.414 18.266 17.656 1 94.75 196 ASP B CA 1
ATOM 3693 C C . ASP B 1 196 ? -10.508 17.281 18.406 1 94.75 196 ASP B C 1
ATOM 3695 O O . ASP B 1 196 ? -10.883 16.141 18.625 1 94.75 196 ASP B O 1
ATOM 3699 N N . LEU B 1 197 ? -9.297 17.734 18.672 1 96.06 197 LEU B N 1
ATOM 3700 C CA . LEU B 1 197 ? -8.414 16.969 19.547 1 96.06 197 LEU B CA 1
ATOM 3701 C C . LEU B 1 197 ? -8.461 17.5 20.969 1 96.06 197 LEU B C 1
ATOM 3703 O O . LEU B 1 197 ? -8.656 18.703 21.188 1 96.06 197 LEU B O 1
ATOM 3707 N N . PRO B 1 198 ? -8.312 16.609 21.922 1 95.19 198 PRO B N 1
ATOM 3708 C CA . PRO B 1 198 ? -8.117 17.125 23.281 1 95.19 198 PRO B CA 1
ATOM 3709 C C . PRO B 1 198 ? -6.855 17.984 23.406 1 95.19 198 PRO B C 1
ATOM 3711 O O . PRO B 1 198 ? -6.051 18.047 22.484 1 95.19 198 PRO B O 1
ATOM 3714 N N . ASP B 1 199 ? -6.715 18.688 24.547 1 93.88 199 ASP B N 1
ATOM 3715 C CA . ASP B 1 199 ? -5.574 19.562 24.766 1 93.88 199 ASP B CA 1
ATOM 3716 C C . ASP B 1 199 ? -4.258 18.812 24.641 1 93.88 199 ASP B C 1
ATOM 3718 O O . ASP B 1 199 ? -3.248 19.375 24.219 1 93.88 199 ASP B O 1
ATOM 3722 N N . SER B 1 200 ? -4.262 17.547 24.922 1 93.81 200 SER B N 1
ATOM 3723 C CA . SER B 1 200 ? -3.064 16.719 24.875 1 93.81 200 SER B CA 1
ATOM 3724 C C . SER B 1 200 ? -2.727 16.328 23.438 1 93.81 200 SER B C 1
ATOM 3726 O O . SER B 1 200 ? -1.675 15.742 23.172 1 93.81 200 SER B O 1
ATOM 3728 N N . GLY B 1 201 ? -3.633 16.75 22.547 1 96.75 201 GLY B N 1
ATOM 3729 C CA . GLY B 1 201 ? -3.439 16.312 21.172 1 96.75 201 GLY B CA 1
ATOM 3730 C C . GLY B 1 201 ? -3.537 14.805 21.016 1 96.75 201 GLY B C 1
ATOM 3731 O O . GLY B 1 201 ? -4.516 14.188 21.438 1 96.75 201 GLY B O 1
ATOM 3732 N N . LEU B 1 202 ? -2.467 14.258 20.422 1 98.19 202 LEU B N 1
ATOM 3733 C CA . LEU B 1 202 ? -2.418 12.812 20.219 1 98.19 202 LEU B CA 1
ATOM 3734 C C . LEU B 1 202 ? -1.332 12.188 21.094 1 98.19 202 LEU B C 1
ATOM 3736 O O . LEU B 1 202 ? -0.861 11.086 20.812 1 98.19 202 LEU B O 1
ATOM 3740 N N . ASP B 1 203 ? -0.918 12.93 22.141 1 96.88 203 ASP B N 1
ATOM 3741 C CA . ASP B 1 203 ? 0.061 12.391 23.078 1 96.88 203 ASP B CA 1
ATOM 3742 C C . ASP B 1 203 ? -0.463 11.125 23.75 1 96.88 203 ASP B C 1
ATOM 3744 O O . ASP B 1 203 ? -1.584 11.102 24.266 1 96.88 203 ASP B O 1
ATOM 3748 N N . GLY B 1 204 ? 0.345 10.109 23.703 1 95.88 204 GLY B N 1
ATOM 3749 C CA . GLY B 1 204 ? -0.011 8.867 24.375 1 95.88 204 GLY B CA 1
ATOM 3750 C C . GLY B 1 204 ? -0.941 7.992 23.547 1 95.88 204 GLY B C 1
ATOM 3751 O O . GLY B 1 204 ? -1.233 6.859 23.938 1 95.88 204 GLY B O 1
ATOM 3752 N N . THR B 1 205 ? -1.5 8.555 22.453 1 98.06 205 THR B N 1
ATOM 3753 C CA . THR B 1 205 ? -2.334 7.754 21.562 1 98.06 205 THR B CA 1
ATOM 3754 C C . THR B 1 205 ? -1.477 6.832 20.703 1 98.06 205 THR B C 1
ATOM 3756 O O . THR B 1 205 ? -0.475 7.266 20.125 1 98.06 205 THR B O 1
ATOM 3759 N N . ARG B 1 206 ? -1.811 5.578 20.703 1 98.38 206 ARG B N 1
ATOM 3760 C CA . ARG B 1 206 ? -1.072 4.605 19.891 1 98.38 206 ARG B CA 1
ATOM 3761 C C . ARG B 1 206 ? -2.01 3.824 18.984 1 98.38 206 ARG B C 1
ATOM 3763 O O . ARG B 1 206 ? -2.988 3.236 19.453 1 98.38 206 ARG B O 1
ATOM 3770 N N . VAL B 1 207 ? -1.82 3.885 17.719 1 98.81 207 VAL B N 1
ATOM 3771 C CA . VAL B 1 207 ? -2.541 3.09 16.734 1 98.81 207 VAL B CA 1
ATOM 3772 C C . VAL B 1 207 ? -1.547 2.32 15.859 1 98.81 207 VAL B C 1
ATOM 3774 O O . VAL B 1 207 ? -0.758 2.92 15.125 1 98.81 207 VAL B O 1
ATOM 3777 N N . ASP B 1 208 ? -1.592 0.992 15.891 1 98.75 208 ASP B N 1
ATOM 3778 C CA . ASP B 1 208 ? -0.678 0.15 15.117 1 98.75 208 ASP B CA 1
ATOM 3779 C C . ASP B 1 208 ? -1.334 -0.342 13.836 1 98.75 208 ASP B C 1
ATOM 3781 O O . ASP B 1 208 ? -2.562 -0.34 13.719 1 98.75 208 ASP B O 1
ATOM 3785 N N . LEU B 1 209 ? -0.503 -0.63 12.883 1 98.81 209 LEU B N 1
ATOM 3786 C CA . LEU B 1 209 ? -0.92 -1.139 11.578 1 98.81 209 LEU B CA 1
ATOM 3787 C C . LEU B 1 209 ? -0.394 -2.553 11.352 1 98.81 209 LEU B C 1
ATOM 3789 O O . LEU B 1 209 ? 0.808 -2.799 11.477 1 98.81 209 LEU B O 1
ATOM 3793 N N . VAL B 1 210 ? -1.258 -3.5 11.141 1 98.75 210 VAL B N 1
ATOM 3794 C CA . VAL B 1 210 ? -0.923 -4.879 10.797 1 98.75 210 VAL B CA 1
ATOM 3795 C C . VAL B 1 210 ? -1.372 -5.18 9.375 1 98.75 210 VAL B C 1
ATOM 3797 O O . VAL B 1 210 ? -2.521 -4.914 9.008 1 98.75 210 VAL B O 1
ATOM 3800 N N . THR B 1 211 ? -0.496 -5.684 8.578 1 98.75 211 THR B N 1
ATOM 3801 C CA . THR B 1 211 ? -0.801 -5.949 7.18 1 98.75 211 THR B CA 1
ATOM 3802 C C . THR B 1 211 ? -0.933 -7.449 6.93 1 98.75 211 THR B C 1
ATOM 3804 O O . THR B 1 211 ? -0.027 -8.219 7.258 1 98.75 211 THR B O 1
ATOM 3807 N N . ALA B 1 212 ? -2.051 -7.805 6.34 1 98.5 212 ALA B N 1
ATOM 3808 C CA . ALA B 1 212 ? -2.271 -9.203 5.98 1 98.5 212 ALA B CA 1
ATOM 3809 C C . ALA B 1 212 ? -1.471 -9.586 4.738 1 98.5 212 ALA B C 1
ATOM 3811 O O . ALA B 1 212 ? -1.231 -8.742 3.865 1 98.5 212 ALA B O 1
ATOM 3812 N N . HIS B 1 213 ? -1.02 -10.75 4.645 1 98.44 213 HIS B N 1
ATOM 3813 C CA . HIS B 1 213 ? -0.335 -11.398 3.529 1 98.44 213 HIS B CA 1
ATOM 3814 C C . HIS B 1 213 ? -0.42 -12.914 3.637 1 98.44 213 HIS B C 1
ATOM 3816 O O . HIS B 1 213 ? -0.809 -13.445 4.68 1 98.44 213 HIS B O 1
ATOM 3822 N N . PRO B 1 214 ? -0.176 -13.648 2.549 1 98.31 214 PRO B N 1
ATOM 3823 C CA . PRO B 1 214 ? -0.219 -15.109 2.646 1 98.31 214 PRO B CA 1
ATOM 3824 C C . PRO B 1 214 ? 0.614 -15.648 3.807 1 98.31 214 PRO B C 1
ATOM 3826 O O . PRO B 1 214 ? 1.841 -15.516 3.807 1 98.31 214 PRO B O 1
ATOM 3829 N N . GLY B 1 215 ? -0.113 -16.219 4.785 1 97.56 215 GLY B N 1
ATOM 3830 C CA . GLY B 1 215 ? 0.585 -16.797 5.922 1 97.56 215 GLY B CA 1
ATOM 3831 C C . GLY B 1 215 ? 0.828 -15.797 7.039 1 97.56 215 GLY B C 1
ATOM 3832 O O . GLY B 1 215 ? 1.556 -16.094 7.992 1 97.56 215 GLY B O 1
ATOM 3833 N N . ALA B 1 216 ? 0.265 -14.602 6.969 1 97.94 216 ALA B N 1
ATOM 3834 C CA . ALA B 1 216 ? 0.431 -13.609 8.031 1 97.94 216 ALA B CA 1
ATOM 3835 C C . ALA B 1 216 ? -0.001 -14.172 9.383 1 97.94 216 ALA B C 1
ATOM 3837 O O . ALA B 1 216 ? -0.999 -14.891 9.469 1 97.94 216 ALA B O 1
ATOM 3838 N N . ASP B 1 217 ? 0.693 -13.82 10.438 1 97.88 217 ASP B N 1
ATOM 3839 C CA . ASP B 1 217 ? 0.438 -14.297 11.789 1 97.88 217 ASP B CA 1
ATOM 3840 C C . ASP B 1 217 ? -0.566 -13.391 12.508 1 97.88 217 ASP B C 1
ATOM 3842 O O . ASP B 1 217 ? -0.252 -12.25 12.844 1 97.88 217 ASP B O 1
ATOM 3846 N N . PRO B 1 218 ? -1.75 -13.961 12.82 1 98.25 218 PRO B N 1
ATOM 3847 C CA . PRO B 1 218 ? -2.754 -13.133 13.492 1 98.25 218 PRO B CA 1
ATOM 3848 C C . PRO B 1 218 ? -2.283 -12.633 14.859 1 98.25 218 PRO B C 1
ATOM 3850 O O . PRO B 1 218 ? -2.852 -11.68 15.398 1 98.25 218 PRO B O 1
ATOM 3853 N N . ALA B 1 219 ? -1.229 -13.219 15.398 1 98.5 219 ALA B N 1
ATOM 3854 C CA . ALA B 1 219 ? -0.728 -12.844 16.719 1 98.5 219 ALA B CA 1
ATOM 3855 C C . ALA B 1 219 ? -0.187 -11.414 16.703 1 98.5 219 ALA B C 1
ATOM 3857 O O . ALA B 1 219 ? 0.017 -10.812 17.766 1 98.5 219 ALA B O 1
ATOM 3858 N N . ALA B 1 220 ? 0.102 -10.891 15.5 1 98.69 220 ALA B N 1
ATOM 3859 C CA . ALA B 1 220 ? 0.547 -9.5 15.398 1 98.69 220 ALA B CA 1
ATOM 3860 C C . ALA B 1 220 ? -0.501 -8.547 15.961 1 98.69 220 ALA B C 1
ATOM 3862 O O . ALA B 1 220 ? -0.161 -7.504 16.531 1 98.69 220 ALA B O 1
ATOM 3863 N N . LEU B 1 221 ? -1.801 -8.906 15.797 1 98.81 221 LEU B N 1
ATOM 3864 C CA . LEU B 1 221 ? -2.879 -8.086 16.344 1 98.81 221 LEU B CA 1
ATOM 3865 C C . LEU B 1 221 ? -2.824 -8.062 17.859 1 98.81 221 LEU B C 1
ATOM 3867 O O . LEU B 1 221 ? -2.875 -6.996 18.484 1 98.81 221 LEU B O 1
ATOM 3871 N N . THR B 1 222 ? -2.693 -9.219 18.422 1 98.56 222 THR B N 1
ATOM 3872 C CA . THR B 1 222 ? -2.643 -9.344 19.875 1 98.56 222 THR B CA 1
ATOM 3873 C C . THR B 1 222 ? -1.379 -8.688 20.422 1 98.56 222 THR B C 1
ATOM 3875 O O . THR B 1 222 ? -1.414 -8.047 21.469 1 98.56 222 THR B O 1
ATOM 3878 N N . TRP B 1 223 ? -0.303 -8.852 19.734 1 98.56 223 TRP B N 1
ATOM 3879 C CA . TRP B 1 223 ? 0.95 -8.219 20.141 1 98.56 223 TRP B CA 1
ATOM 3880 C C . TRP B 1 223 ? 0.796 -6.703 20.203 1 98.56 223 TRP B C 1
ATOM 3882 O O . TRP B 1 223 ? 1.254 -6.07 21.156 1 98.56 223 TRP B O 1
ATOM 3892 N N . ALA B 1 224 ? 0.167 -6.102 19.188 1 98.56 224 ALA B N 1
ATOM 3893 C CA . ALA B 1 224 ? -0.052 -4.66 19.156 1 98.56 224 ALA B CA 1
ATOM 3894 C C . ALA B 1 224 ? -0.85 -4.203 20.375 1 98.56 224 ALA B C 1
ATOM 3896 O O . ALA B 1 224 ? -0.495 -3.215 21.031 1 98.56 224 ALA B O 1
ATOM 3897 N N . ALA B 1 225 ? -1.902 -4.938 20.641 1 98.44 225 ALA B N 1
ATOM 3898 C CA . ALA B 1 225 ? -2.729 -4.617 21.812 1 98.44 225 ALA B CA 1
ATOM 3899 C C . ALA B 1 225 ? -1.927 -4.73 23.094 1 98.44 225 ALA B C 1
ATOM 3901 O O . ALA B 1 225 ? -2.029 -3.869 23.969 1 98.44 225 ALA B O 1
ATOM 3902 N N . ASP B 1 226 ? -1.121 -5.789 23.188 1 98.31 226 ASP B N 1
ATOM 3903 C CA . ASP B 1 226 ? -0.303 -6.016 24.375 1 98.31 226 ASP B CA 1
ATOM 3904 C C . ASP B 1 226 ? 0.73 -4.906 24.547 1 98.31 226 ASP B C 1
ATOM 3906 O O . ASP B 1 226 ? 1.147 -4.609 25.672 1 98.31 226 ASP B O 1
ATOM 3910 N N . ARG B 1 227 ? 1.12 -4.281 23.438 1 97.56 227 ARG B N 1
ATOM 3911 C CA . ARG B 1 227 ? 2.092 -3.195 23.469 1 97.56 227 ARG B CA 1
ATOM 3912 C C . ARG B 1 227 ? 1.42 -1.864 23.781 1 97.56 227 ARG B C 1
ATOM 3914 O O . ARG B 1 227 ? 2.084 -0.828 23.859 1 97.56 227 ARG B O 1
ATOM 3921 N N . GLY B 1 228 ? 0.112 -1.896 23.922 1 97.88 228 GLY B N 1
ATOM 3922 C CA . GLY B 1 228 ? -0.586 -0.709 24.391 1 97.88 228 GLY B CA 1
ATOM 3923 C C . GLY B 1 228 ? -1.332 0.019 23.281 1 97.88 228 GLY B C 1
ATOM 3924 O O . GLY B 1 228 ? -1.678 1.193 23.438 1 97.88 228 GLY B O 1
ATOM 3925 N N . ALA B 1 229 ? -1.572 -0.613 22.125 1 98.44 229 ALA B N 1
ATOM 3926 C CA . ALA B 1 229 ? -2.334 0.041 21.062 1 98.44 229 ALA B CA 1
ATOM 3927 C C . ALA B 1 229 ? -3.752 0.362 21.531 1 98.44 229 ALA B C 1
ATOM 3929 O O . ALA B 1 229 ? -4.441 -0.498 22.078 1 98.44 229 ALA B O 1
ATOM 3930 N N . ASP B 1 230 ? -4.141 1.633 21.328 1 98.56 230 ASP B N 1
ATOM 3931 C CA . ASP B 1 230 ? -5.527 2.025 21.578 1 98.56 230 ASP B CA 1
ATOM 3932 C C . ASP B 1 230 ? -6.449 1.483 20.484 1 98.56 230 ASP B C 1
ATOM 3934 O O . ASP B 1 230 ? -7.629 1.229 20.734 1 98.56 230 ASP B O 1
ATOM 3938 N N . VAL B 1 231 ? -6.039 1.378 19.328 1 98.81 231 VAL B N 1
ATOM 3939 C CA . VAL B 1 231 ? -6.715 0.844 18.141 1 98.81 231 VAL B CA 1
ATOM 3940 C C . VAL B 1 231 ? -5.711 0.104 17.266 1 98.81 231 VAL B C 1
ATOM 3942 O O . VAL B 1 231 ? -4.531 0.469 17.219 1 98.81 231 VAL B O 1
ATOM 3945 N N . VAL B 1 232 ? -6.117 -0.961 16.641 1 98.88 232 VAL B N 1
ATOM 3946 C CA . VAL B 1 232 ? -5.293 -1.628 15.633 1 98.88 232 VAL B CA 1
ATOM 3947 C C . VAL B 1 232 ? -5.98 -1.566 14.273 1 98.88 232 VAL B C 1
ATOM 3949 O O . VAL B 1 232 ? -7.184 -1.817 14.164 1 98.88 232 VAL B O 1
ATOM 3952 N N . VAL B 1 233 ? -5.262 -1.127 13.258 1 98.94 233 VAL B N 1
ATOM 3953 C CA . VAL B 1 233 ? -5.742 -1.176 11.883 1 98.94 233 VAL B CA 1
ATOM 3954 C C . VAL B 1 233 ? -5.211 -2.432 11.188 1 98.94 233 VAL B C 1
ATOM 3956 O O . VAL B 1 233 ? -4.004 -2.682 11.188 1 98.94 233 VAL B O 1
ATOM 3959 N N . LEU B 1 234 ? -6.098 -3.248 10.727 1 98.88 234 LEU B N 1
ATOM 3960 C CA . LEU B 1 234 ? -5.766 -4.418 9.914 1 98.88 234 LEU B CA 1
ATOM 3961 C C . LEU B 1 234 ? -5.926 -4.109 8.43 1 98.88 234 LEU B C 1
ATOM 3963 O O . LEU B 1 234 ? -7.043 -3.91 7.949 1 98.88 234 LEU B O 1
ATOM 3967 N N . ALA B 1 235 ? -4.793 -3.984 7.73 1 98.88 235 ALA B N 1
ATOM 3968 C CA . ALA B 1 235 ? -4.824 -3.867 6.273 1 98.88 235 ALA B CA 1
ATOM 3969 C C . ALA B 1 235 ? -4.984 -5.234 5.617 1 98.88 235 ALA B C 1
ATOM 3971 O O . ALA B 1 235 ? -3.998 -5.93 5.363 1 98.88 235 ALA B O 1
ATOM 3972 N N . GLY B 1 236 ? -6.184 -5.562 5.312 1 98.69 236 GLY B N 1
ATOM 3973 C CA . GLY B 1 236 ? -6.508 -6.863 4.75 1 98.69 236 GLY B CA 1
ATOM 3974 C C . GLY B 1 236 ? -6.242 -6.953 3.26 1 98.69 236 GLY B C 1
ATOM 3975 O O . GLY B 1 236 ? -5.707 -6.016 2.662 1 98.69 236 GLY B O 1
ATOM 3976 N N . THR B 1 237 ? -6.543 -8.078 2.652 1 98.25 237 THR B N 1
ATOM 3977 C CA . THR B 1 237 ? -6.441 -8.305 1.215 1 98.25 237 THR B CA 1
ATOM 3978 C C . THR B 1 237 ? -7.793 -8.102 0.537 1 98.25 237 THR B C 1
ATOM 3980 O O . THR B 1 237 ? -8.836 -8.211 1.183 1 98.25 237 THR B O 1
ATOM 3983 N N . GLY B 1 238 ? -7.777 -7.77 -0.734 1 97.44 238 GLY B N 1
ATOM 3984 C CA . GLY B 1 238 ? -9.008 -7.664 -1.508 1 97.44 238 GLY B CA 1
ATOM 3985 C C . GLY B 1 238 ? -10.023 -6.719 -0.894 1 97.44 238 GLY B C 1
ATOM 3986 O O . GLY B 1 238 ? -9.703 -5.562 -0.605 1 97.44 238 GLY B O 1
ATOM 3987 N N . LEU B 1 239 ? -11.234 -7.258 -0.629 1 97.12 239 LEU B N 1
ATOM 3988 C CA . LEU B 1 239 ? -12.344 -6.484 -0.076 1 97.12 239 LEU B CA 1
ATOM 3989 C C . LEU B 1 239 ? -12.195 -6.324 1.434 1 97.12 239 LEU B C 1
ATOM 3991 O O . LEU B 1 239 ? -13.133 -5.906 2.113 1 97.12 239 LEU B O 1
ATOM 3995 N N . GLY B 1 240 ? -11.047 -6.566 1.974 1 97.62 240 GLY B N 1
ATOM 3996 C CA . GLY B 1 240 ? -10.836 -6.578 3.412 1 97.62 240 GLY B CA 1
ATOM 3997 C C . GLY B 1 240 ? -10.883 -7.969 4.012 1 97.62 240 GLY B C 1
ATOM 3998 O O . GLY B 1 240 ? -11.625 -8.219 4.961 1 97.62 240 GLY B O 1
ATOM 3999 N N . ASN B 1 241 ? -10.078 -8.891 3.467 1 97.94 241 ASN B N 1
ATOM 4000 C CA . ASN B 1 241 ? -9.953 -10.258 3.963 1 97.94 241 ASN B CA 1
ATOM 4001 C C . ASN B 1 241 ? -8.609 -10.484 4.656 1 97.94 241 ASN B C 1
ATOM 4003 O O . ASN B 1 241 ? -7.688 -9.68 4.508 1 97.94 241 ASN B O 1
ATOM 4007 N N . ALA B 1 242 ? -8.539 -11.531 5.445 1 97.88 242 ALA B N 1
ATOM 4008 C CA . ALA B 1 242 ? -7.285 -11.977 6.047 1 97.88 242 ALA B CA 1
ATOM 4009 C C . ALA B 1 242 ? -7.285 -13.492 6.25 1 97.88 242 ALA B C 1
ATOM 4011 O O . ALA B 1 242 ? -8.32 -14.141 6.125 1 97.88 242 ALA B O 1
ATOM 4012 N N . GLY B 1 243 ? -6.16 -14.023 6.461 1 97.19 243 GLY B N 1
ATOM 4013 C CA . GLY B 1 243 ? -5.992 -15.461 6.566 1 97.19 243 GLY B CA 1
ATOM 4014 C C . GLY B 1 243 ? -6.562 -16.047 7.844 1 97.19 243 GLY B C 1
ATOM 4015 O O . GLY B 1 243 ? -7.121 -15.312 8.664 1 97.19 243 GLY B O 1
ATOM 4016 N N . PRO B 1 244 ? -6.438 -17.359 8.008 1 96.88 244 PRO B N 1
ATOM 4017 C CA . PRO B 1 244 ? -6.988 -18.062 9.172 1 96.88 244 PRO B CA 1
ATOM 4018 C C . PRO B 1 244 ? -6.508 -17.484 10.5 1 96.88 244 PRO B C 1
ATOM 4020 O O . PRO B 1 244 ? -5.34 -17.094 10.625 1 96.88 244 PRO B O 1
ATOM 4023 N N . GLY B 1 245 ? -7.453 -17.344 11.469 1 98.06 245 GLY B N 1
ATOM 4024 C CA . GLY B 1 245 ? -7.102 -16.906 12.812 1 98.06 245 GLY B CA 1
ATOM 4025 C C . GLY B 1 245 ? -7.336 -15.43 13.039 1 98.06 245 GLY B C 1
ATOM 4026 O O . GLY B 1 245 ? -7.441 -14.977 14.18 1 98.06 245 GLY B O 1
ATOM 4027 N N . HIS B 1 246 ? -7.422 -14.648 11.984 1 98.56 246 HIS B N 1
ATOM 4028 C CA . HIS B 1 246 ? -7.535 -13.203 12.141 1 98.56 246 HIS B CA 1
ATOM 4029 C C . HIS B 1 246 ? -8.898 -12.82 12.703 1 98.56 246 HIS B C 1
ATOM 4031 O O . HIS B 1 246 ? -8.992 -11.922 13.547 1 98.56 246 HIS B O 1
ATOM 4037 N N . ALA B 1 247 ? -9.953 -13.484 12.195 1 98.06 247 ALA B N 1
ATOM 4038 C CA . ALA B 1 247 ? -11.273 -13.195 12.742 1 98.06 247 ALA B CA 1
ATOM 4039 C C . ALA B 1 247 ? -11.312 -13.461 14.25 1 98.06 247 ALA B C 1
ATOM 4041 O O . ALA B 1 247 ? -11.875 -12.672 15.008 1 98.06 247 ALA B O 1
ATOM 4042 N N . GLU B 1 248 ? -10.727 -14.539 14.688 1 98.44 248 GLU B N 1
ATOM 4043 C CA . GLU B 1 248 ? -10.664 -14.883 16.109 1 98.44 248 GLU B CA 1
ATOM 4044 C C . GLU B 1 248 ? -9.852 -13.852 16.891 1 98.44 248 GLU B C 1
ATOM 4046 O O . GLU B 1 248 ? -10.227 -13.469 18 1 98.44 248 GLU B O 1
ATOM 4051 N N . ALA B 1 249 ? -8.719 -13.43 16.328 1 98.75 249 ALA B N 1
ATOM 4052 C CA . ALA B 1 249 ? -7.895 -12.406 16.969 1 98.75 249 ALA B CA 1
ATOM 4053 C C . ALA B 1 249 ? -8.664 -11.094 17.109 1 98.75 249 ALA B C 1
ATOM 4055 O O . ALA B 1 249 ? -8.555 -10.414 18.141 1 98.75 249 ALA B O 1
ATOM 4056 N N . VAL B 1 250 ? -9.414 -10.711 16.094 1 98.69 250 VAL B N 1
ATOM 4057 C CA . VAL B 1 250 ? -10.219 -9.5 16.125 1 98.69 250 VAL B CA 1
ATOM 4058 C C . VAL B 1 250 ? -11.258 -9.602 17.25 1 98.69 250 VAL B C 1
ATOM 4060 O O . VAL B 1 250 ? -11.469 -8.656 18 1 98.69 250 VAL B O 1
ATOM 4063 N N . ALA B 1 251 ? -11.898 -10.75 17.312 1 98.56 251 ALA B N 1
ATOM 4064 C CA . ALA B 1 251 ? -12.883 -10.977 18.359 1 98.56 251 ALA B CA 1
ATOM 4065 C C . ALA B 1 251 ? -12.25 -10.828 19.75 1 98.56 251 ALA B C 1
ATOM 4067 O O . ALA B 1 251 ? -12.844 -10.234 20.641 1 98.56 251 ALA B O 1
ATOM 4068 N N . GLU B 1 252 ? -11.102 -11.383 19.891 1 98.62 252 GLU B N 1
ATOM 4069 C CA . GLU B 1 252 ? -10.383 -11.281 21.156 1 98.62 252 GLU B CA 1
ATOM 4070 C C . GLU B 1 252 ? -10.117 -9.82 21.531 1 98.62 252 GLU B C 1
ATOM 4072 O O . GLU B 1 252 ? -10.328 -9.414 22.672 1 98.62 252 GLU B O 1
ATOM 4077 N N . LEU B 1 253 ? -9.625 -9.031 20.547 1 98.56 253 LEU B N 1
ATOM 4078 C CA . LEU B 1 253 ? -9.344 -7.621 20.812 1 98.56 253 LEU B CA 1
ATOM 4079 C C . LEU B 1 253 ? -10.625 -6.859 21.141 1 98.56 253 LEU B C 1
ATOM 4081 O O . LEU B 1 253 ? -10.625 -5.988 22.016 1 98.56 253 LEU B O 1
ATOM 4085 N N . ALA B 1 254 ? -11.68 -7.176 20.406 1 97.56 254 ALA B N 1
ATOM 4086 C CA . ALA B 1 254 ? -12.969 -6.566 20.703 1 97.56 254 ALA B CA 1
ATOM 4087 C C . ALA B 1 254 ? -13.383 -6.828 22.156 1 97.56 254 ALA B C 1
ATOM 4089 O O . ALA B 1 254 ? -13.852 -5.922 22.844 1 97.56 254 ALA B O 1
ATOM 4090 N N . ASP B 1 255 ? -13.219 -8.047 22.609 1 97.38 255 ASP B N 1
ATOM 4091 C CA . ASP B 1 255 ? -13.547 -8.438 23.969 1 97.38 255 ASP B CA 1
ATOM 4092 C C . ASP B 1 255 ? -12.703 -7.656 24.984 1 97.38 255 ASP B C 1
ATOM 4094 O O . ASP B 1 255 ? -13.156 -7.387 26.094 1 97.38 255 ASP B O 1
ATOM 4098 N N . ARG B 1 256 ? -11.484 -7.293 24.594 1 97 256 ARG B N 1
ATOM 4099 C CA . ARG B 1 256 ? -10.57 -6.531 25.438 1 97 256 ARG B CA 1
ATOM 4100 C C . ARG B 1 256 ? -10.898 -5.043 25.391 1 97 256 ARG B C 1
ATOM 4102 O O . ARG B 1 256 ? -10.281 -4.246 26.109 1 97 256 ARG B O 1
ATOM 4109 N N . GLY B 1 257 ? -11.805 -4.703 24.5 1 97.12 257 GLY B N 1
ATOM 4110 C CA . GLY B 1 257 ? -12.164 -3.301 24.344 1 97.12 257 GLY B CA 1
ATOM 4111 C C . GLY B 1 257 ? -11.227 -2.535 23.438 1 97.12 257 GLY B C 1
ATOM 4112 O O . GLY B 1 257 ? -11.203 -1.303 23.453 1 97.12 257 GLY B O 1
ATOM 4113 N N . VAL B 1 258 ? -10.375 -3.205 22.656 1 98.12 258 VAL B N 1
ATOM 4114 C CA . VAL B 1 258 ? -9.477 -2.586 21.703 1 98.12 258 VAL B CA 1
ATOM 4115 C C . VAL B 1 258 ? -10.078 -2.66 20.297 1 98.12 258 VAL B C 1
ATOM 4117 O O . VAL B 1 258 ? -10.094 -3.727 19.672 1 98.12 258 VAL B O 1
ATOM 4120 N N . PRO B 1 259 ? -10.594 -1.521 19.781 1 98.62 259 PRO B N 1
ATOM 4121 C CA . PRO B 1 259 ? -11.18 -1.559 18.438 1 98.62 259 PRO B CA 1
ATOM 4122 C C . PRO B 1 259 ? -10.188 -1.979 17.359 1 98.62 259 PRO B C 1
ATOM 4124 O O . PRO B 1 259 ? -9 -1.636 17.438 1 98.62 259 PRO B O 1
ATOM 4127 N N . VAL B 1 260 ? -10.656 -2.773 16.438 1 98.81 260 VAL B N 1
ATOM 4128 C CA . VAL B 1 260 ? -9.914 -3.094 15.227 1 98.81 260 VAL B CA 1
ATOM 4129 C C . VAL B 1 260 ? -10.609 -2.463 14.023 1 98.81 260 VAL B C 1
ATOM 4131 O O . VAL B 1 260 ? -11.812 -2.65 13.82 1 98.81 260 VAL B O 1
ATOM 4134 N N . VAL B 1 261 ? -9.906 -1.64 13.258 1 98.94 261 VAL B N 1
ATOM 4135 C CA . VAL B 1 261 ? -10.398 -1.115 11.992 1 98.94 261 VAL B CA 1
ATOM 4136 C C . VAL B 1 261 ? -9.93 -2.008 10.844 1 98.94 261 VAL B C 1
ATOM 4138 O O . VAL B 1 261 ? -8.734 -2.283 10.711 1 98.94 261 VAL B O 1
ATOM 4141 N N . LEU B 1 262 ? -10.875 -2.506 10.078 1 98.88 262 LEU B N 1
ATOM 4142 C CA . LEU B 1 262 ? -10.531 -3.309 8.906 1 98.88 262 LEU B CA 1
ATOM 4143 C C . LEU B 1 262 ? -10.406 -2.432 7.664 1 98.88 262 LEU B C 1
ATOM 4145 O O . LEU B 1 262 ? -11.398 -1.843 7.215 1 98.88 262 LEU B O 1
ATOM 4149 N N . ALA B 1 263 ? -9.234 -2.27 7.188 1 98.75 263 ALA B N 1
ATOM 4150 C CA . ALA B 1 263 ? -8.914 -1.629 5.914 1 98.75 263 ALA B CA 1
ATOM 4151 C C . ALA B 1 263 ? -8.445 -2.654 4.887 1 98.75 263 ALA B C 1
ATOM 4153 O O . ALA B 1 263 ? -8.672 -3.855 5.051 1 98.75 263 ALA B O 1
ATOM 4154 N N . THR B 1 264 ? -7.973 -2.18 3.732 1 98.69 264 THR B N 1
ATOM 4155 C CA . THR B 1 264 ? -7.426 -3.078 2.721 1 98.69 264 THR B CA 1
ATOM 4156 C C . THR B 1 264 ? -6.094 -2.551 2.193 1 98.69 264 THR B C 1
ATOM 4158 O O . THR B 1 264 ? -5.902 -1.339 2.074 1 98.69 264 THR B O 1
ATOM 4161 N N . ARG B 1 265 ? -5.18 -3.461 1.884 1 98.12 265 ARG B N 1
ATOM 4162 C CA . ARG B 1 265 ? -3.893 -3.107 1.295 1 98.12 265 ARG B CA 1
ATOM 4163 C C . ARG B 1 265 ? -4.027 -2.846 -0.201 1 98.12 265 ARG B C 1
ATOM 4165 O O . ARG B 1 265 ? -3.053 -2.48 -0.863 1 98.12 265 ARG B O 1
ATOM 4172 N N . THR B 1 266 ? -5.25 -3.096 -0.758 1 97.88 266 THR B N 1
ATOM 4173 C CA . THR B 1 266 ? -5.539 -2.736 -2.143 1 97.88 266 THR B CA 1
ATOM 4174 C C . THR B 1 266 ? -5.566 -1.221 -2.312 1 97.88 266 THR B C 1
ATOM 4176 O O . THR B 1 266 ? -5.945 -0.494 -1.393 1 97.88 266 THR B O 1
ATOM 4179 N N . LEU B 1 267 ? -5.242 -0.74 -3.465 1 96.31 267 LEU B N 1
ATOM 4180 C CA . LEU B 1 267 ? -4.953 0.675 -3.672 1 96.31 267 LEU B CA 1
ATOM 4181 C C . LEU B 1 267 ? -6.23 1.503 -3.625 1 96.31 267 LEU B C 1
ATOM 4183 O O . LEU B 1 267 ? -6.203 2.674 -3.236 1 96.31 267 LEU B O 1
ATOM 4187 N N . ALA B 1 268 ? -7.266 0.945 -4.105 1 97.12 268 ALA B N 1
ATOM 4188 C CA . ALA B 1 268 ? -8.531 1.676 -4.184 1 97.12 268 ALA B CA 1
ATOM 4189 C C . ALA B 1 268 ? -9.719 0.732 -4.031 1 97.12 268 ALA B C 1
ATOM 4191 O O . ALA B 1 268 ? -9.57 -0.486 -4.148 1 97.12 268 ALA B O 1
ATOM 4192 N N . GLY B 1 269 ? -10.852 1.339 -3.74 1 97.38 269 GLY B N 1
ATOM 4193 C CA . GLY B 1 269 ? -12.078 0.578 -3.582 1 97.38 269 GLY B CA 1
ATOM 4194 C C . GLY B 1 269 ? -12.477 0.384 -2.131 1 97.38 269 GLY B C 1
ATOM 4195 O O . GLY B 1 269 ? -11.695 0.678 -1.223 1 97.38 269 GLY B O 1
ATOM 4196 N N . PRO B 1 270 ? -13.617 -0.144 -1.874 1 97.44 270 PRO B N 1
ATOM 4197 C CA . PRO B 1 270 ? -14.156 -0.224 -0.513 1 97.44 270 PRO B CA 1
ATOM 4198 C C . PRO B 1 270 ? -13.812 -1.54 0.181 1 97.44 270 PRO B C 1
ATOM 4200 O O . PRO B 1 270 ? -13.453 -2.516 -0.483 1 97.44 270 PRO B O 1
ATOM 4203 N N . VAL B 1 271 ? -13.828 -1.508 1.524 1 97.88 271 VAL B N 1
ATOM 4204 C CA . VAL B 1 271 ? -13.922 -2.715 2.34 1 97.88 271 VAL B CA 1
ATOM 4205 C C . VAL B 1 271 ? -15.375 -3.16 2.447 1 97.88 271 VAL B C 1
ATOM 4207 O O . VAL B 1 271 ? -16.25 -2.369 2.816 1 97.88 271 VAL B O 1
ATOM 4210 N N . LEU B 1 272 ? -15.617 -4.414 2.008 1 94.81 272 LEU B N 1
ATOM 4211 C CA . LEU B 1 272 ? -16.953 -4.98 2.086 1 94.81 272 LEU B CA 1
ATOM 4212 C C . LEU B 1 272 ? -16.922 -6.395 2.656 1 94.81 272 LEU B C 1
ATOM 4214 O O . LEU B 1 272 ? -16.047 -7.191 2.293 1 94.81 272 LEU B O 1
ATOM 4218 N N . GLY B 1 273 ? -17.734 -6.762 3.572 1 91.94 273 GLY B N 1
ATOM 4219 C CA . GLY B 1 273 ? -17.812 -8.062 4.219 1 91.94 273 GLY B CA 1
ATOM 4220 C C . GLY B 1 273 ? -18.531 -9.109 3.381 1 91.94 273 GLY B C 1
ATOM 4221 O O . GLY B 1 273 ? -19.578 -9.609 3.77 1 91.94 273 GLY B O 1
ATOM 4222 N N . VAL B 1 274 ? -17.828 -9.648 2.359 1 87.5 274 VAL B N 1
ATOM 4223 C CA . VAL B 1 274 ? -18.484 -10.516 1.387 1 87.5 274 VAL B CA 1
ATOM 4224 C C . VAL B 1 274 ? -18.094 -11.969 1.645 1 87.5 274 VAL B C 1
ATOM 4226 O O . VAL B 1 274 ? -18.938 -12.867 1.558 1 87.5 274 VAL B O 1
ATOM 4229 N N . TYR B 1 275 ? -16.906 -12.188 2.006 1 87.12 275 TYR B N 1
ATOM 4230 C CA . TYR B 1 275 ? -16.375 -13.547 2.037 1 87.12 275 TYR B CA 1
ATOM 4231 C C . TYR B 1 275 ? -16.422 -14.109 3.451 1 87.12 275 TYR B C 1
ATOM 4233 O O . TYR B 1 275 ? -16.047 -13.43 4.41 1 87.12 275 TYR B O 1
ATOM 4241 N N . GLY B 1 276 ? -16.875 -15.359 3.504 1 89.38 276 GLY B N 1
ATOM 4242 C CA . GLY B 1 276 ? -16.859 -16.094 4.754 1 89.38 276 GLY B CA 1
ATOM 4243 C C . GLY B 1 276 ? -15.602 -16.938 4.934 1 89.38 276 GLY B C 1
ATOM 4244 O O . GLY B 1 276 ? -14.523 -16.547 4.492 1 89.38 276 GLY B O 1
ATOM 4245 N N . ASP B 1 277 ? -15.703 -17.938 5.805 1 88.06 277 ASP B N 1
ATOM 4246 C CA . ASP B 1 277 ? -14.586 -18.828 6.082 1 88.06 277 ASP B CA 1
ATOM 4247 C C . ASP B 1 277 ? -13.352 -18.047 6.539 1 88.06 277 ASP B C 1
ATOM 4249 O O . ASP B 1 277 ? -12.266 -18.219 5.977 1 88.06 277 ASP B O 1
ATOM 4253 N N . GLY B 1 278 ? -13.617 -17.078 7.438 1 86.56 278 GLY B N 1
ATOM 4254 C CA . GLY B 1 278 ? -12.539 -16.312 8.031 1 86.56 278 GLY B CA 1
ATOM 4255 C C . GLY B 1 278 ? -12.281 -15 7.309 1 86.56 278 GLY B C 1
ATOM 4256 O O . GLY B 1 278 ? -11.469 -14.188 7.762 1 86.56 278 GLY B O 1
ATOM 4257 N N . GLY B 1 279 ? -12.977 -14.773 6.25 1 91.81 279 GLY B N 1
ATOM 4258 C CA . GLY B 1 279 ? -12.75 -13.578 5.453 1 91.81 279 GLY B CA 1
ATOM 4259 C C . GLY B 1 279 ? -13.391 -12.336 6.047 1 91.81 279 GLY B C 1
ATOM 4260 O O . GLY B 1 279 ? -13.555 -12.242 7.266 1 91.81 279 GLY B O 1
ATOM 4261 N N . GLY B 1 280 ? -13.602 -11.367 5.176 1 94.25 280 GLY B N 1
ATOM 4262 C CA . GLY B 1 280 ? -14.07 -10.062 5.605 1 94.25 280 GLY B CA 1
ATOM 4263 C C . GLY B 1 280 ? -15.391 -10.109 6.34 1 94.25 280 GLY B C 1
ATOM 4264 O O . GLY B 1 280 ? -15.609 -9.359 7.293 1 94.25 280 GLY B O 1
ATOM 4265 N N . ALA B 1 281 ? -16.344 -10.977 5.863 1 94.44 281 ALA B N 1
ATOM 4266 C CA . ALA B 1 281 ? -17.641 -11.102 6.543 1 94.44 281 ALA B CA 1
ATOM 4267 C C . ALA B 1 281 ? -17.453 -11.539 7.992 1 94.44 281 ALA B C 1
ATOM 4269 O O . ALA B 1 281 ? -18.078 -10.977 8.898 1 94.44 281 ALA B O 1
ATOM 4270 N N . ASP B 1 282 ? -16.609 -12.445 8.227 1 95.88 282 ASP B N 1
ATOM 4271 C CA . ASP B 1 282 ? -16.359 -12.977 9.562 1 95.88 282 ASP B CA 1
ATOM 4272 C C . ASP B 1 282 ? -15.594 -11.961 10.414 1 95.88 282 ASP B C 1
ATOM 4274 O O . ASP B 1 282 ? -15.844 -11.836 11.617 1 95.88 282 ASP B O 1
ATOM 4278 N N . ILE B 1 283 ? -14.688 -11.25 9.828 1 97.75 283 ILE B N 1
ATOM 4279 C CA . ILE B 1 283 ? -13.883 -10.258 10.539 1 97.75 283 ILE B CA 1
ATOM 4280 C C . ILE B 1 283 ? -14.773 -9.102 11 1 97.75 283 ILE B C 1
ATOM 4282 O O . ILE B 1 283 ? -14.664 -8.641 12.133 1 97.75 283 ILE B O 1
ATOM 4286 N N . LEU B 1 284 ? -15.648 -8.664 10.117 1 97.44 284 LEU B N 1
ATOM 4287 C CA . LEU B 1 284 ? -16.594 -7.613 10.492 1 97.44 284 LEU B CA 1
ATOM 4288 C C . LEU B 1 284 ? -17.562 -8.109 11.547 1 97.44 284 LEU B C 1
ATOM 4290 O O . LEU B 1 284 ? -17.891 -7.383 12.492 1 97.44 284 LEU B O 1
ATOM 4294 N N . ALA B 1 285 ? -18.031 -9.352 11.398 1 96.75 285 ALA B N 1
ATOM 4295 C CA . ALA B 1 285 ? -18.922 -9.953 12.383 1 96.75 285 ALA B CA 1
ATOM 4296 C C . ALA B 1 285 ? -18.234 -10.078 13.742 1 96.75 285 ALA B C 1
ATOM 4298 O O . ALA B 1 285 ? -18.906 -10 14.781 1 96.75 285 ALA B O 1
ATOM 4299 N N . ALA B 1 286 ? -16.938 -10.211 13.742 1 97.62 286 ALA B N 1
ATOM 4300 C CA . ALA B 1 286 ? -16.156 -10.359 14.969 1 97.62 286 ALA B CA 1
ATOM 4301 C C . ALA B 1 286 ? -16.016 -9.016 15.695 1 97.62 286 ALA B C 1
ATOM 4303 O O . ALA B 1 286 ? -15.539 -8.961 16.828 1 97.62 286 ALA B O 1
ATOM 4304 N N . GLY B 1 287 ? -16.391 -7.906 14.953 1 97.62 287 GLY B N 1
ATOM 4305 C CA . GLY B 1 287 ? -16.438 -6.633 15.656 1 97.62 287 GLY B CA 1
ATOM 4306 C C . GLY B 1 287 ? -15.57 -5.57 15.016 1 97.62 287 GLY B C 1
ATOM 4307 O O . GLY B 1 287 ? -15.516 -4.434 15.484 1 97.62 287 GLY B O 1
ATOM 4308 N N . ALA B 1 288 ? -14.891 -5.902 13.977 1 98.56 288 ALA B N 1
ATOM 4309 C CA . ALA B 1 288 ? -14.047 -4.906 13.32 1 98.56 288 ALA B CA 1
ATOM 4310 C C . ALA B 1 288 ? -14.883 -3.781 12.719 1 98.56 288 ALA B C 1
ATOM 4312 O O . ALA B 1 288 ? -16.031 -3.998 12.32 1 98.56 288 ALA B O 1
ATOM 4313 N N . VAL B 1 289 ? -14.344 -2.596 12.68 1 98.69 289 VAL B N 1
ATOM 4314 C CA . VAL B 1 289 ? -14.969 -1.425 12.07 1 98.69 289 VAL B CA 1
ATOM 4315 C C . VAL B 1 289 ? -14.438 -1.237 10.656 1 98.69 289 VAL B C 1
ATOM 4317 O O . VAL B 1 289 ? -13.227 -1.121 10.445 1 98.69 289 VAL B O 1
ATOM 4320 N N . PRO B 1 290 ? -15.289 -1.261 9.609 1 98.56 290 PRO B N 1
ATOM 4321 C CA . PRO B 1 290 ? -14.789 -1.095 8.242 1 98.56 290 PRO B CA 1
ATOM 4322 C C . PRO B 1 290 ? -14.266 0.312 7.973 1 98.56 290 PRO B C 1
ATOM 4324 O O . PRO B 1 290 ? -14.891 1.298 8.375 1 98.56 290 PRO B O 1
ATOM 4327 N N . ALA B 1 291 ? -13.18 0.384 7.25 1 98.62 291 ALA B N 1
ATOM 4328 C CA . ALA B 1 291 ? -12.516 1.653 6.965 1 98.62 291 ALA B CA 1
ATOM 4329 C C . ALA B 1 291 ? -13.18 2.367 5.789 1 98.62 291 ALA B C 1
ATOM 4331 O O . ALA B 1 291 ? -12.836 3.508 5.473 1 98.62 291 ALA B O 1
ATOM 4332 N N . GLY B 1 292 ? -14.219 1.735 5.172 1 97.75 292 GLY B N 1
ATOM 4333 C CA . GLY B 1 292 ? -14.734 2.303 3.938 1 97.75 292 GLY B CA 1
ATOM 4334 C C . GLY B 1 292 ? -13.711 2.342 2.822 1 97.75 292 GLY B C 1
ATOM 4335 O O . GLY B 1 292 ? -13.109 1.315 2.486 1 97.75 292 GLY B O 1
ATOM 4336 N N . GLU B 1 293 ? -13.438 3.557 2.328 1 97.62 293 GLU B N 1
ATOM 4337 C CA . GLU B 1 293 ? -12.508 3.682 1.21 1 97.62 293 GLU B CA 1
ATOM 4338 C C . GLU B 1 293 ? -11.195 4.328 1.652 1 97.62 293 GLU B C 1
ATOM 4340 O O . GLU B 1 293 ? -10.344 4.652 0.82 1 97.62 293 GLU B O 1
ATOM 4345 N N . LEU B 1 294 ? -11.031 4.547 2.934 1 98.38 294 LEU B N 1
ATOM 4346 C CA . LEU B 1 294 ? -9.781 5.121 3.412 1 98.38 294 LEU B CA 1
ATOM 4347 C C . LEU B 1 294 ? -8.625 4.145 3.221 1 98.38 294 LEU B C 1
ATOM 4349 O O . LEU B 1 294 ? -8.789 2.938 3.4 1 98.38 294 LEU B O 1
ATOM 4353 N N . THR B 1 295 ? -7.465 4.68 2.834 1 98.12 295 THR B N 1
ATOM 4354 C CA . THR B 1 295 ? -6.262 3.852 2.887 1 98.12 295 THR B CA 1
ATOM 4355 C C . THR B 1 295 ? -5.973 3.414 4.32 1 98.12 295 THR B C 1
ATOM 4357 O O . THR B 1 295 ? -6.438 4.039 5.273 1 98.12 295 THR B O 1
ATOM 4360 N N . PRO B 1 296 ? -5.199 2.334 4.523 1 98.69 296 PRO B N 1
ATOM 4361 C CA . PRO B 1 296 ? -4.852 1.928 5.887 1 98.69 296 PRO B CA 1
ATOM 4362 C C . PRO B 1 296 ? -4.172 3.041 6.68 1 98.69 296 PRO B C 1
ATOM 4364 O O . PRO B 1 296 ? -4.371 3.152 7.891 1 98.69 296 PRO B O 1
ATOM 4367 N N . PHE B 1 297 ? -3.436 3.904 6.027 1 98.75 297 PHE B N 1
ATOM 4368 C CA . PHE B 1 297 ? -2.686 4.965 6.688 1 98.75 297 PHE B CA 1
ATOM 4369 C C . PHE B 1 297 ? -3.613 6.09 7.137 1 98.75 297 PHE B C 1
ATOM 4371 O O . PHE B 1 297 ? -3.473 6.613 8.242 1 98.75 297 PHE B O 1
ATOM 4378 N N . GLN B 1 298 ? -4.574 6.445 6.281 1 98.69 298 GLN B N 1
ATOM 4379 C CA . GLN B 1 298 ? -5.535 7.473 6.668 1 98.69 298 GLN B CA 1
ATOM 4380 C C . GLN B 1 298 ? -6.551 6.926 7.668 1 98.69 298 GLN B C 1
ATOM 4382 O O . GLN B 1 298 ? -7.012 7.652 8.555 1 98.69 298 GLN B O 1
ATOM 4387 N N . ALA B 1 299 ? -6.875 5.594 7.527 1 98.88 299 ALA B N 1
ATOM 4388 C CA . ALA B 1 299 ? -7.703 4.957 8.547 1 98.88 299 ALA B CA 1
ATOM 4389 C C . ALA B 1 299 ? -7.035 5.035 9.922 1 98.88 299 ALA B C 1
ATOM 4391 O O . ALA B 1 299 ? -7.703 5.27 10.93 1 98.88 299 ALA B O 1
ATOM 4392 N N . ARG B 1 300 ? -5.742 4.848 9.969 1 98.88 300 ARG B N 1
ATOM 4393 C CA . ARG B 1 300 ? -4.988 4.941 11.211 1 98.88 300 ARG B CA 1
ATOM 4394 C C . ARG B 1 300 ? -5.082 6.344 11.805 1 98.88 300 ARG B C 1
ATOM 4396 O O . ARG B 1 300 ? -5.238 6.496 13.023 1 98.88 300 ARG B O 1
ATOM 4403 N N . ILE B 1 301 ? -4.996 7.352 10.938 1 98.88 301 ILE B N 1
ATOM 4404 C CA . ILE B 1 301 ? -5.039 8.734 11.406 1 98.88 301 ILE B CA 1
ATOM 4405 C C . ILE B 1 301 ? -6.43 9.055 11.953 1 98.88 301 ILE B C 1
ATOM 4407 O O . ILE B 1 301 ? -6.559 9.656 13.016 1 98.88 301 ILE B O 1
ATOM 4411 N N . LEU B 1 302 ? -7.473 8.648 11.227 1 98.88 302 LEU B N 1
ATOM 4412 C CA . LEU B 1 302 ? -8.82 8.859 11.734 1 98.88 302 LEU B CA 1
ATOM 4413 C C . LEU B 1 302 ? -9.031 8.125 13.055 1 98.88 302 LEU B C 1
ATOM 4415 O O . LEU B 1 302 ? -9.586 8.68 14 1 98.88 302 LEU B O 1
ATOM 4419 N N . ALA B 1 303 ? -8.57 6.895 13.109 1 98.88 303 ALA B N 1
ATOM 4420 C CA . ALA B 1 303 ? -8.688 6.098 14.336 1 98.88 303 ALA B CA 1
ATOM 4421 C C . ALA B 1 303 ? -7.996 6.785 15.508 1 98.88 303 ALA B C 1
ATOM 4423 O O . ALA B 1 303 ? -8.547 6.852 16.609 1 98.88 303 ALA B O 1
ATOM 4424 N N . ALA B 1 304 ? -6.789 7.277 15.266 1 98.88 304 ALA B N 1
ATOM 4425 C CA . ALA B 1 304 ? -6.043 7.973 16.312 1 98.88 304 ALA B CA 1
ATOM 4426 C C . ALA B 1 304 ? -6.801 9.203 16.797 1 98.88 304 ALA B C 1
ATOM 4428 O O . ALA B 1 304 ? -6.875 9.461 18 1 98.88 304 ALA B O 1
ATOM 4429 N N . THR B 1 305 ? -7.371 9.938 15.844 1 98.69 305 THR B N 1
ATOM 4430 C CA . THR B 1 305 ? -8.078 11.172 16.172 1 98.69 305 THR B CA 1
ATOM 4431 C C . THR B 1 305 ? -9.32 10.875 17 1 98.69 305 THR B C 1
ATOM 4433 O O . THR B 1 305 ? -9.57 11.547 18 1 98.69 305 THR B O 1
ATOM 4436 N N . VAL B 1 306 ? -10.078 9.844 16.609 1 98.56 306 VAL B N 1
ATOM 4437 C CA . VAL B 1 306 ? -11.273 9.461 17.359 1 98.56 306 VAL B CA 1
ATOM 4438 C C . VAL B 1 306 ? -10.883 8.914 18.734 1 98.56 306 VAL B C 1
ATOM 4440 O O . VAL B 1 306 ? -11.469 9.289 19.75 1 98.56 306 VAL B O 1
ATOM 4443 N N . ALA B 1 307 ? -9.805 8.125 18.797 1 98.38 307 ALA B N 1
ATOM 4444 C CA . ALA B 1 307 ? -9.391 7.438 20.031 1 98.38 307 ALA B CA 1
ATOM 4445 C C . ALA B 1 307 ? -8.859 8.422 21.062 1 98.38 307 ALA B C 1
ATOM 4447 O O . ALA B 1 307 ? -8.867 8.133 22.266 1 98.38 307 ALA B O 1
ATOM 4448 N N . ALA B 1 308 ? -8.383 9.555 20.562 1 97.44 308 ALA B N 1
ATOM 4449 C CA . ALA B 1 308 ? -7.734 10.539 21.422 1 97.44 308 ALA B CA 1
ATOM 4450 C C . ALA B 1 308 ? -8.672 10.992 22.531 1 97.44 308 ALA B C 1
ATOM 4452 O O . ALA B 1 308 ? -8.219 11.406 23.609 1 97.44 308 ALA B O 1
ATOM 4453 N N . SER B 1 309 ? -10.023 10.906 22.344 1 95.56 309 SER B N 1
ATOM 4454 C CA . SER B 1 309 ? -10.992 11.312 23.359 1 95.56 309 SER B CA 1
ATOM 4455 C C . SER B 1 309 ? -11.43 10.125 24.219 1 95.56 309 SER B C 1
ATOM 4457 O O . SER B 1 309 ? -12.305 10.258 25.062 1 95.56 309 SER B O 1
ATOM 4459 N N . HIS B 1 310 ? -10.93 8.938 24 1 95.25 310 HIS B N 1
ATOM 4460 C CA . HIS B 1 310 ? -11.164 7.707 24.75 1 95.25 310 HIS B CA 1
ATOM 4461 C C . HIS B 1 310 ? -12.641 7.359 24.797 1 95.25 310 HIS B C 1
ATOM 4463 O O . HIS B 1 310 ? -13.195 7.09 25.859 1 95.25 310 HIS B O 1
ATOM 4469 N N . PRO B 1 311 ? -13.234 7.324 23.625 1 96.12 311 PRO B N 1
ATOM 4470 C CA . PRO B 1 311 ? -14.633 6.879 23.609 1 96.12 311 PRO B CA 1
ATOM 4471 C C . PRO B 1 311 ? -14.773 5.391 23.906 1 96.12 311 PRO B C 1
ATOM 4473 O O . PRO B 1 311 ? -13.805 4.637 23.812 1 96.12 311 PRO B O 1
ATOM 4476 N N . ASP B 1 312 ? -15.977 4.996 24.344 1 95.75 312 ASP B N 1
ATOM 4477 C CA . ASP B 1 312 ? -16.234 3.561 24.391 1 95.75 312 ASP B CA 1
ATOM 4478 C C . ASP B 1 312 ? -16.359 2.973 22.984 1 95.75 312 ASP B C 1
ATOM 4480 O O . ASP B 1 312 ? -16.453 3.711 22.016 1 95.75 312 ASP B O 1
ATOM 4484 N N . PRO B 1 313 ? -16.344 1.686 22.875 1 94.75 313 PRO B N 1
ATOM 4485 C CA . PRO B 1 313 ? -16.25 1.042 21.562 1 94.75 313 PRO B CA 1
ATOM 4486 C C . PRO B 1 313 ? -17.422 1.395 20.656 1 94.75 313 PRO B C 1
ATOM 4488 O O . PRO B 1 313 ? -17.219 1.696 19.469 1 94.75 313 PRO B O 1
ATOM 4491 N N . PRO B 1 314 ? -18.672 1.467 21.094 1 95.81 314 PRO B N 1
ATOM 4492 C CA . PRO B 1 314 ? -19.766 1.868 20.219 1 95.81 314 PRO B CA 1
ATOM 4493 C C . PRO B 1 314 ? -19.625 3.305 19.719 1 95.81 314 PRO B C 1
ATOM 4495 O O . PRO B 1 314 ? -19.922 3.59 18.547 1 95.81 314 PRO B O 1
ATOM 4498 N N . GLU B 1 315 ? -19.234 4.172 20.625 1 97.31 315 GLU B N 1
ATOM 4499 C CA . GLU B 1 315 ? -19.016 5.559 20.234 1 97.31 315 GLU B CA 1
ATOM 4500 C C . GLU B 1 315 ? -17.859 5.684 19.25 1 97.31 315 GLU B C 1
ATOM 4502 O O . GLU B 1 315 ? -17.938 6.469 18.297 1 97.31 315 GLU B O 1
ATOM 4507 N N . PHE B 1 316 ? -16.812 4.957 19.516 1 98.31 316 PHE B N 1
ATOM 4508 C CA . PHE B 1 316 ? -15.695 4.926 18.578 1 98.31 316 PHE B CA 1
ATOM 4509 C C . PHE B 1 316 ? -16.188 4.551 17.188 1 98.31 316 PHE B C 1
ATOM 4511 O O . PHE B 1 316 ? -15.898 5.25 16.203 1 98.31 316 PHE B O 1
ATOM 4518 N N . ARG B 1 317 ? -16.938 3.469 17.078 1 98.19 317 ARG B N 1
ATOM 4519 C CA . ARG B 1 317 ? -17.438 2.973 15.797 1 98.19 317 ARG B CA 1
ATOM 4520 C C . ARG B 1 317 ? -18.297 4.023 15.102 1 98.19 317 ARG B C 1
ATOM 4522 O O . ARG B 1 317 ? -18.125 4.285 13.914 1 98.19 317 ARG B O 1
ATOM 4529 N N . ALA B 1 318 ? -19.172 4.633 15.82 1 97.88 318 ALA B N 1
ATOM 4530 C CA . ALA B 1 318 ? -20.094 5.613 15.25 1 97.88 318 ALA B CA 1
ATOM 4531 C C . ALA B 1 318 ? -19.328 6.812 14.688 1 97.88 318 ALA B C 1
ATOM 4533 O O . ALA B 1 318 ? -19.609 7.262 13.57 1 97.88 318 ALA B O 1
ATOM 4534 N N . GLN B 1 319 ? -18.391 7.316 15.461 1 97.88 319 GLN B N 1
ATOM 4535 C CA . GLN B 1 319 ? -17.625 8.477 15.023 1 97.88 319 GLN B CA 1
ATOM 4536 C C . GLN B 1 319 ? -16.75 8.141 13.828 1 97.88 319 GLN B C 1
ATOM 4538 O O . GLN B 1 319 ? -16.656 8.922 12.875 1 97.88 319 GLN B O 1
ATOM 4543 N N . PHE B 1 320 ? -16.109 6.988 13.945 1 98.56 320 PHE B N 1
ATOM 4544 C CA . PHE B 1 320 ? -15.25 6.566 12.844 1 98.56 320 PHE B CA 1
ATOM 4545 C C . PHE B 1 320 ? -16.047 6.418 11.555 1 98.56 320 PHE B C 1
ATOM 4547 O O . PHE B 1 320 ? -15.648 6.945 10.516 1 98.56 320 PHE B O 1
ATOM 4554 N N . GLU B 1 321 ? -17.188 5.762 11.586 1 97.94 321 GLU B N 1
ATOM 4555 C CA . GLU B 1 321 ? -18 5.5 10.406 1 97.94 321 GLU B CA 1
ATOM 4556 C C . GLU B 1 321 ? -18.578 6.789 9.828 1 97.94 321 GLU B C 1
ATOM 4558 O O . GLU B 1 321 ? -18.734 6.914 8.617 1 97.94 321 GLU B O 1
ATOM 4563 N N . ARG B 1 322 ? -18.812 7.711 10.664 1 96.62 322 ARG B N 1
ATOM 4564 C CA . ARG B 1 322 ? -19.328 9 10.211 1 96.62 322 ARG B CA 1
ATOM 4565 C C . ARG B 1 322 ? -18.297 9.75 9.383 1 96.62 322 ARG B C 1
ATOM 4567 O O . ARG B 1 322 ? -18.641 10.438 8.422 1 96.62 322 ARG B O 1
ATOM 4574 N N . LEU B 1 323 ? -17.031 9.578 9.695 1 97.25 323 LEU B N 1
ATOM 4575 C CA . LEU B 1 323 ? -16.016 10.461 9.156 1 97.25 323 LEU B CA 1
ATOM 4576 C C . LEU B 1 323 ? -15.141 9.727 8.148 1 97.25 323 LEU B C 1
ATOM 4578 O O . LEU B 1 323 ? -14.328 10.352 7.457 1 97.25 323 LEU B O 1
ATOM 4582 N N . ARG B 1 324 ? -15.367 8.398 8.031 1 96.44 324 ARG B N 1
ATOM 4583 C CA . ARG B 1 324 ? -14.539 7.645 7.098 1 96.44 324 ARG B CA 1
ATOM 4584 C C . ARG B 1 324 ? -14.953 7.922 5.656 1 96.44 324 ARG B C 1
ATOM 4586 O O . ARG B 1 324 ? -16.078 8.344 5.398 1 96.44 324 ARG B O 1
#

Organism: Micrococcus luteus (strain ATCC 4698 / DSM 20030 / JCM 1464 / CCM 169 / CCUG 5858 / IAM 1056 / NBRC 3333 / NCIMB 9278 / NCTC 2665 / VKM Ac-2230) (NCBI:txid465515)

pLDDT: mean 95.87, std 5.42, range [55.78, 98.94]

Solvent-accessible surface area (backbone atoms only — not comparable to full-atom values): 31022 Å² total; per-residue (Å²): 126,48,25,33,40,35,38,22,34,15,7,31,33,18,12,36,84,46,91,84,59,31,36,47,33,71,47,49,30,68,58,51,56,68,60,31,73,89,58,85,78,50,48,75,48,66,40,72,79,44,60,38,48,34,46,59,33,30,51,46,54,37,38,51,53,24,49,52,51,37,54,50,31,63,33,89,80,32,50,10,26,30,36,37,29,14,65,47,42,34,42,45,38,39,31,49,25,31,33,46,37,80,49,46,32,14,33,23,35,26,33,24,74,31,33,56,71,40,95,80,38,43,23,37,60,18,46,43,52,30,50,55,42,20,60,35,79,84,34,48,62,53,32,25,32,37,27,37,75,42,38,28,24,31,18,62,59,29,39,54,37,31,41,63,46,74,62,24,64,38,65,41,43,70,26,27,38,47,55,93,92,42,71,45,82,69,51,78,68,89,74,78,59,62,54,78,67,50,95,67,39,30,61,91,56,35,61,44,72,46,62,49,50,66,60,46,64,37,60,57,59,55,50,40,48,74,73,57,29,58,31,38,32,39,18,13,30,34,34,22,20,35,27,70,57,34,23,60,44,44,30,53,34,41,75,70,64,30,49,33,34,34,12,21,70,32,73,33,54,50,41,47,62,50,30,19,98,34,14,15,28,38,27,43,73,32,58,33,38,65,25,42,61,37,45,46,62,50,40,39,47,53,48,42,53,57,49,47,70,66,56,56,69,69,54,42,48,53,54,48,59,60,60,85,127,46,26,32,40,34,37,23,33,14,6,32,35,17,12,36,83,49,96,74,63,29,37,46,34,71,48,50,31,68,59,50,56,69,60,29,73,89,58,86,78,51,48,75,48,66,41,71,79,44,60,37,47,34,45,60,34,28,51,45,55,37,39,50,54,24,50,52,51,37,54,50,31,64,34,89,80,32,49,10,27,30,35,36,29,14,64,47,42,35,41,45,38,38,30,50,25,31,33,47,37,80,49,45,33,14,34,23,36,28,33,24,74,31,33,55,72,42,94,79,38,43,23,37,60,19,48,42,52,29,49,54,42,19,59,34,79,83,34,49,62,52,33,24,30,36,28,38,74,42,37,29,23,30,19,63,58,28,38,55,38,30,40,63,46,73,61,25,63,37,66,42,43,70,27,27,38,46,56,93,93,41,71,45,82,70,51,76,68,89,74,79,60,61,54,77,68,49,95,68,38,30,61,91,56,36,61,44,72,45,63,51,49,66,60,46,65,38,60,56,58,54,49,40,46,73,74,58,30,59,30,38,32,37,18,13,29,35,33,23,21,35,27,71,57,34,23,60,44,44,29,52,32,41,75,72,66,30,51,35,35,35,14,22,69,33,73,34,55,48,41,46,62,51,31,19,97,35,14,15,29,38,28,44,72,33,57,33,39,64,26,41,62,38,46,46,63,49,39,40,46,52,49,40,52,58,50,45,71,65,56,56,67,71,55,42,49,53,54,48,59,59,61,84

InterPro domains:
  IPR004550 L-asparaginase, type II [cd08964] (3-317)
  IPR006034 Asparaginase/glutaminase-like [PIRSF001220] (2-311)
  IPR006034 Asparaginase/glutaminase-like [PR00139] (4-15)
  IPR006034 Asparaginase/glutaminase-like [PR00139] (79-97)
  IPR006034 Asparaginase/glutaminase-like [PR00139] (253-271)
  IPR006034 Asparaginase/glutaminase-like [PS51732] (2-323)
  IPR006034 Asparaginase/glutaminase-like [PTHR11707] (2-306)
  IPR006034 Asparaginase/glutaminase-like [SM00870] (3-317)
  IPR020827 Asparaginase/glutaminase, active site 1 [PS00144] (6-14)
  IPR027473 L-asparaginase, C-terminal [G3DSA:3.40.50.40] (204-324)
  IPR027474 L-asparaginase, N-terminal [PF00710] (3-171)
  IPR027475 Asparaginase/glutaminase, active site 2 [PS00917] (80-90)
  IPR036152 Asparaginase/glutaminase-like superfamily [SSF53774] (1-322)
  IPR037152 L-asparaginase, N-terminal domain superfamily [G3DSA:3.40.50.1170] (2-197)
  IPR040919 Asparaginase/glutaminase, C-terminal [PF17763] (206-320)